Protein AF-0000000084396113 (afdb_homodimer)

Secondary structure (DSSP, 8-state):
---------EEEPPHHHHHHT---HHHHHHHHHHHHHHSEEEEET-S-HHHHHHHHHHHHHHHHHHHTTSS---B---BTTHHHH-GGGG-EE------SGGG--HHHHT-HHHHHHHHHHH-SS-EEEEEEEEEE-SBS--BPPB-S--S---SS--EEEEEEESS-B-GGGTPPEE-TT-TT--GGGBSSTT--BBPHHHHHHHHHHS--B---B-TT-EEEEETTS-EE---B-SSS-EEEEEEEEE-GGG-B---EEEEGGGHHHHHHHHHHHT-EE-EEEE-STT--GGGPPP-----BTT-HHHHHTTTTS--STT-/---------EEEPPHHHHHHT---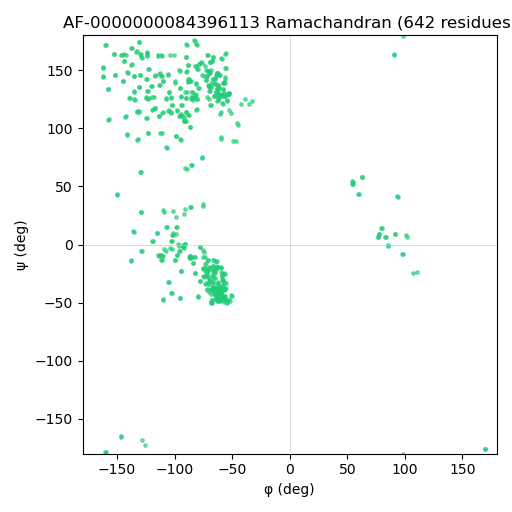HHHHHHHHHHHHHHSEEEEET-S-HHHHHHHHHHHHHHHHHHHTTSS---B---BTTHHHH-GGGG-EE------SGGG--HHHHT-HHHHHHHHHHH-SS-EEEEEEEEEE-SBS--BPPB-S--S---SS--EEEEEEESS-B-GGGTPPEE-TT-TT--GGGBSSTT--BBPHHHHHHHHHHS--B---B-TT-EEEEETTS-EE---B-SSS-EEEEEEEEE-GGG-B---EEEEGGGHHHHHHHHHHHT-EE-EEEE-STT--GGGPPP----SBTT-HHHHHTTTTS--STT-

pLDDT: mean 93.7, std 10.07, range [27.7, 98.94]

Structure (mmCIF, N/CA/C/O backbone):
data_AF-0000000084396113-model_v1
#
loop_
_entity.id
_entity.type
_entity.pdbx_description
1 polymer 'Phytanoyl-CoA dioxygenase'
#
loop_
_atom_site.group_PDB
_atom_site.id
_atom_site.type_symbol
_atom_site.label_atom_id
_atom_site.label_alt_id
_atom_site.label_comp_id
_atom_site.label_asym_id
_atom_site.label_entity_id
_atom_site.label_seq_id
_atom_site.pdbx_PDB_ins_code
_atom_site.Cartn_x
_atom_site.Cartn_y
_atom_site.Cartn_z
_atom_site.occupancy
_atom_site.B_iso_or_equiv
_atom_site.auth_seq_id
_atom_site.auth_comp_id
_atom_site.auth_asym_id
_atom_site.auth_atom_id
_atom_site.pdbx_PDB_model_num
ATOM 1 N N . MET A 1 1 ? 29.266 -18.688 15.383 1 28.55 1 MET A N 1
ATOM 2 C CA . MET A 1 1 ? 27.828 -18.891 15.461 1 28.55 1 MET A CA 1
ATOM 3 C C . MET A 1 1 ? 27.266 -19.344 14.117 1 28.55 1 MET A C 1
ATOM 5 O O . MET A 1 1 ? 27.703 -18.875 13.07 1 28.55 1 MET A O 1
ATOM 9 N N . PRO A 1 2 ? 26.578 -20.469 14.094 1 32 2 PRO A N 1
ATOM 10 C CA . PRO A 1 2 ? 26.25 -20.984 12.766 1 32 2 PRO A CA 1
ATOM 11 C C . PRO A 1 2 ? 25.594 -19.938 11.867 1 32 2 PRO A C 1
ATOM 13 O O . PRO A 1 2 ? 24.859 -19.078 12.352 1 32 2 PRO A O 1
ATOM 16 N N . VAL A 1 3 ? 26.156 -19.484 10.852 1 41.41 3 VAL A N 1
ATOM 17 C CA . VAL A 1 3 ? 25.703 -18.469 9.906 1 41.41 3 VAL A CA 1
ATOM 18 C C . VAL A 1 3 ? 24.266 -18.75 9.508 1 41.41 3 VAL A C 1
ATOM 20 O O . VAL A 1 3 ? 23.953 -19.812 8.984 1 41.41 3 VAL A O 1
ATOM 23 N N . ARG A 1 4 ? 23.375 -18.234 10.219 1 49.81 4 ARG A N 1
ATOM 24 C CA . ARG A 1 4 ? 21.969 -18.422 9.883 1 49.81 4 ARG A CA 1
ATOM 25 C C . ARG A 1 4 ? 21.719 -18.203 8.391 1 49.81 4 ARG A C 1
ATOM 27 O O . ARG A 1 4 ? 22.031 -17.141 7.855 1 49.81 4 ARG A O 1
ATOM 34 N N . LEU A 1 5 ? 21.516 -19.328 7.555 1 71.25 5 LEU A N 1
ATOM 35 C CA . LEU A 1 5 ? 21.234 -19.281 6.125 1 71.25 5 LEU A CA 1
ATOM 36 C C . LEU A 1 5 ? 20.031 -18.375 5.844 1 71.25 5 LEU A C 1
ATOM 38 O O . LEU A 1 5 ? 19.062 -18.375 6.594 1 71.25 5 LEU A O 1
ATOM 42 N N . ASP A 1 6 ? 20.125 -17.469 4.957 1 88.44 6 ASP A N 1
ATOM 43 C CA . ASP A 1 6 ? 19.062 -16.547 4.539 1 88.44 6 ASP A CA 1
ATOM 44 C C . ASP A 1 6 ? 17.797 -17.312 4.164 1 88.44 6 ASP A C 1
ATOM 46 O O . ASP A 1 6 ? 17.859 -18.422 3.65 1 88.44 6 ASP A O 1
ATOM 50 N N . ALA A 1 7 ? 16.703 -16.938 4.664 1 93.5 7 ALA A N 1
ATOM 51 C CA . ALA A 1 7 ? 15.391 -17.547 4.418 1 93.5 7 ALA A CA 1
ATOM 52 C C . ALA A 1 7 ? 14.297 -16.484 4.391 1 93.5 7 ALA A C 1
ATOM 54 O O . ALA A 1 7 ? 14.477 -15.383 4.898 1 93.5 7 ALA A O 1
ATOM 55 N N . PRO A 1 8 ? 13.211 -16.844 3.742 1 94.88 8 PRO A N 1
ATOM 56 C CA . PRO A 1 8 ? 12.078 -15.922 3.848 1 94.88 8 PRO A CA 1
ATOM 57 C C . PRO A 1 8 ? 11.57 -15.781 5.277 1 94.88 8 PRO A C 1
ATOM 59 O O . PRO A 1 8 ? 11.641 -16.734 6.059 1 94.88 8 PRO A O 1
ATOM 62 N N . GLN A 1 9 ? 11.117 -14.602 5.617 1 97.06 9 GLN A N 1
ATOM 63 C CA . GLN A 1 9 ? 10.406 -14.453 6.887 1 97.06 9 GLN A CA 1
ATOM 64 C C . GLN A 1 9 ? 9.133 -15.281 6.906 1 97.06 9 GLN A C 1
ATOM 66 O O . GLN A 1 9 ? 8.367 -15.281 5.941 1 97.06 9 GLN A O 1
ATOM 71 N N . ALA A 1 10 ? 8.953 -16 7.977 1 97.94 10 ALA A N 1
ATOM 72 C CA . ALA A 1 10 ? 7.777 -16.859 8.117 1 97.94 10 ALA A CA 1
ATOM 73 C C . ALA A 1 10 ? 6.926 -16.422 9.305 1 97.94 10 ALA A C 1
ATOM 75 O O . ALA A 1 10 ? 7.449 -16.172 10.398 1 97.94 10 ALA A O 1
ATOM 76 N N . ILE A 1 11 ? 5.684 -16.203 9.078 1 98.69 11 ILE A N 1
ATOM 77 C CA . ILE A 1 11 ? 4.676 -16.016 10.109 1 98.69 11 ILE A CA 1
ATOM 78 C C . ILE A 1 11 ? 3.998 -17.344 10.43 1 98.69 11 ILE A C 1
ATOM 80 O O . ILE A 1 11 ? 3.389 -17.969 9.555 1 98.69 11 ILE A O 1
ATOM 84 N N . VAL A 1 12 ? 4.09 -17.766 11.602 1 98.62 12 VAL A N 1
ATOM 85 C CA . VAL A 1 12 ? 3.533 -19.078 11.961 1 98.62 12 VAL A CA 1
ATOM 86 C C . VAL A 1 12 ? 2.201 -18.875 12.68 1 98.62 12 VAL A C 1
ATOM 88 O O . VAL A 1 12 ? 2.15 -18.266 13.75 1 98.62 12 VAL A O 1
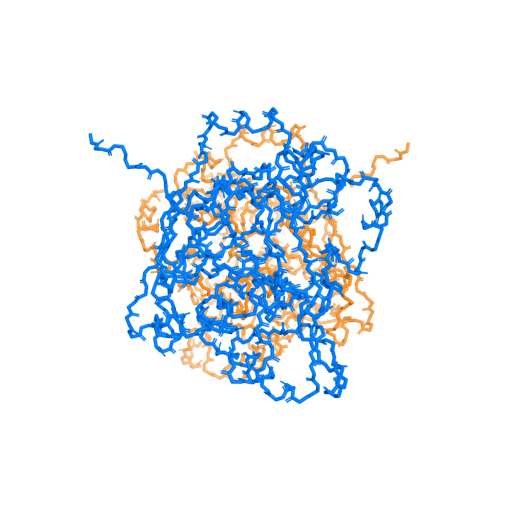ATOM 91 N N . LEU A 1 13 ? 1.147 -19.391 12.156 1 98.81 13 LEU A N 1
ATOM 92 C CA . LEU A 1 13 ? -0.167 -19.328 12.789 1 98.81 13 LEU A CA 1
ATOM 93 C C . LEU A 1 13 ? -0.378 -20.484 13.742 1 98.81 13 LEU A C 1
ATOM 95 O O . LEU A 1 13 ? 0.031 -21.625 13.453 1 98.81 13 LEU A O 1
ATOM 99 N N . THR A 1 14 ? -1.017 -20.219 14.836 1 98.62 14 THR A N 1
ATOM 100 C CA . THR A 1 14 ? -1.54 -21.312 15.664 1 98.62 14 THR A CA 1
ATOM 101 C C . THR A 1 14 ? -2.729 -21.984 14.977 1 98.62 14 THR A C 1
ATOM 103 O O . THR A 1 14 ? -3.303 -21.438 14.039 1 98.62 14 THR A O 1
ATOM 106 N N . ASP A 1 15 ? -3.061 -23.172 15.445 1 98.44 15 ASP A N 1
ATOM 107 C CA . ASP A 1 15 ? -4.242 -23.844 14.914 1 98.44 15 ASP A CA 1
ATOM 108 C C . ASP A 1 15 ? -5.492 -22.984 15.094 1 98.44 15 ASP A C 1
ATOM 110 O O . ASP A 1 15 ? -6.344 -22.922 14.211 1 98.44 15 ASP A O 1
ATOM 114 N N . GLU A 1 16 ? -5.57 -22.328 16.219 1 98.38 16 GLU A N 1
ATOM 115 C CA . GLU A 1 16 ? -6.715 -21.469 16.5 1 98.38 16 GLU A CA 1
ATOM 116 C C . GLU A 1 16 ? -6.801 -20.312 15.5 1 98.38 16 GLU A C 1
ATOM 118 O O . GLU A 1 16 ? -7.879 -20 14.992 1 98.38 16 GLU A O 1
ATOM 123 N N . GLU A 1 17 ? -5.68 -19.703 15.234 1 98.56 17 GLU A N 1
ATOM 124 C CA . GLU A 1 17 ? -5.645 -18.625 14.25 1 98.56 17 GLU A CA 1
ATOM 125 C C . GLU A 1 17 ? -6.027 -19.125 12.859 1 98.56 17 GLU A C 1
ATOM 127 O O . GLU A 1 17 ? -6.816 -18.5 12.156 1 98.56 17 GLU A O 1
ATOM 132 N N . ARG A 1 18 ? -5.418 -20.219 12.453 1 98.56 18 ARG A N 1
ATOM 133 C CA . ARG A 1 18 ? -5.719 -20.812 11.148 1 98.56 18 ARG A CA 1
ATOM 134 C C . ARG A 1 18 ? -7.219 -21.016 10.984 1 98.56 18 ARG A C 1
ATOM 136 O O . ARG A 1 18 ? -7.809 -20.578 9.992 1 98.56 18 ARG A O 1
ATOM 143 N N . ASP A 1 19 ? -7.832 -21.609 12.016 1 97.81 19 ASP A N 1
ATOM 144 C CA . ASP A 1 19 ? -9.211 -22.062 11.914 1 97.81 19 ASP A CA 1
ATOM 145 C C . ASP A 1 19 ? -10.188 -20.891 12.039 1 97.81 19 ASP A C 1
ATOM 147 O O . ASP A 1 19 ? -11.258 -20.906 11.43 1 97.81 19 ASP A O 1
ATOM 151 N N . SER A 1 20 ? -9.828 -19.844 12.812 1 96.88 20 SER A N 1
ATOM 152 C CA . SER A 1 20 ? -10.711 -18.703 13.016 1 96.88 20 SER A CA 1
ATOM 153 C C . SER A 1 20 ? -10.617 -17.719 11.852 1 96.88 20 SER A C 1
ATOM 155 O O . SER A 1 20 ? -11.516 -16.906 11.648 1 96.88 20 SER A O 1
ATOM 157 N N . GLY A 1 21 ? -9.492 -17.75 11.156 1 96.94 21 GLY A N 1
ATOM 158 C CA . GLY A 1 21 ? -9.258 -16.781 10.094 1 96.94 21 GLY A CA 1
ATOM 159 C C . GLY A 1 21 ? -8.805 -15.43 10.609 1 96.94 21 GLY A C 1
ATOM 160 O O . GLY A 1 21 ? -8.828 -14.445 9.883 1 96.94 21 GLY A O 1
ATOM 161 N N . VAL A 1 22 ? -8.391 -15.391 11.906 1 96.56 22 VAL A N 1
ATOM 162 C CA . VAL A 1 22 ? -7.992 -14.133 12.523 1 96.56 22 VAL A CA 1
ATOM 163 C C . VAL A 1 22 ? -6.574 -14.25 13.078 1 96.56 22 VAL A C 1
ATOM 165 O O . VAL A 1 22 ? -6.34 -14.984 14.047 1 96.56 22 VAL A O 1
ATOM 168 N N . MET A 1 23 ? -5.652 -13.609 12.477 1 97.94 23 MET A N 1
ATOM 169 C CA . MET A 1 23 ? -4.301 -13.562 13.031 1 97.94 23 MET A CA 1
ATOM 170 C C . MET A 1 23 ? -4.141 -12.367 13.961 1 97.94 23 MET A C 1
ATOM 172 O O . MET A 1 23 ? -4.93 -11.422 13.906 1 97.94 23 MET A O 1
ATOM 176 N N . SER A 1 24 ? -3.141 -12.422 14.797 1 98.25 24 SER A N 1
ATOM 177 C CA . SER A 1 24 ? -2.885 -11.297 15.688 1 98.25 24 SER A CA 1
ATOM 178 C C . SER A 1 24 ? -2.43 -10.062 14.906 1 98.25 24 SER A C 1
ATOM 180 O O . SER A 1 24 ? -1.901 -10.188 13.797 1 98.25 24 SER A O 1
ATOM 182 N N . ASP A 1 25 ? -2.596 -8.93 15.492 1 98.31 25 ASP A N 1
ATOM 183 C CA . ASP A 1 25 ? -2.176 -7.672 14.883 1 98.31 25 ASP A CA 1
ATOM 184 C C . ASP A 1 25 ? -0.674 -7.668 14.609 1 98.31 25 ASP A C 1
ATOM 186 O O . ASP A 1 25 ? -0.229 -7.176 13.57 1 98.31 25 ASP A O 1
ATOM 190 N N . LYS A 1 26 ? 0.101 -8.148 15.484 1 98.62 26 LYS A N 1
ATOM 191 C CA . LYS A 1 26 ? 1.553 -8.164 15.328 1 98.62 26 LYS A CA 1
ATOM 192 C C . LYS A 1 26 ? 1.972 -9.07 14.172 1 98.62 26 LYS A C 1
ATOM 194 O O . LYS A 1 26 ? 2.914 -8.75 13.445 1 98.62 26 LYS A O 1
ATOM 199 N N . LYS A 1 27 ? 1.311 -10.227 13.992 1 98.81 27 LYS A N 1
ATOM 200 C CA . LYS A 1 27 ? 1.621 -11.109 12.875 1 98.81 27 LYS A CA 1
ATOM 201 C C . LYS A 1 27 ? 1.296 -10.438 11.539 1 98.81 27 LYS A C 1
ATOM 203 O O . LYS A 1 27 ? 2.051 -10.57 10.578 1 98.81 27 LYS A O 1
ATOM 208 N N . LEU A 1 28 ? 0.145 -9.734 11.539 1 98.81 28 LEU A N 1
ATOM 209 C CA . LEU A 1 28 ? -0.176 -8.977 10.328 1 98.81 28 LEU A CA 1
ATOM 210 C C . LEU A 1 28 ? 0.888 -7.922 10.055 1 98.81 28 LEU A C 1
ATOM 212 O O . LEU A 1 28 ? 1.366 -7.801 8.922 1 98.81 28 LEU A O 1
ATOM 216 N N . TYR A 1 29 ? 1.311 -7.184 11.102 1 98.81 29 TYR A N 1
ATOM 217 C CA . TYR A 1 29 ? 2.363 -6.176 11 1 98.81 29 TYR A CA 1
ATOM 218 C C . TYR A 1 29 ? 3.646 -6.781 10.445 1 98.81 29 TYR A C 1
ATOM 220 O O . TYR A 1 29 ? 4.223 -6.262 9.492 1 98.81 29 TYR A O 1
ATOM 228 N N . ASP A 1 30 ? 4.031 -7.902 10.961 1 98.75 30 ASP A N 1
ATOM 229 C CA . ASP A 1 30 ? 5.277 -8.555 10.57 1 98.75 30 ASP A CA 1
ATOM 230 C C . ASP A 1 30 ? 5.195 -9.07 9.133 1 98.75 30 ASP A C 1
ATOM 232 O O . ASP A 1 30 ? 6.18 -9.016 8.391 1 98.75 30 ASP A O 1
ATOM 236 N N . ALA A 1 31 ? 4.066 -9.57 8.789 1 98.88 31 ALA A N 1
ATOM 237 C CA . ALA A 1 31 ? 3.881 -10.094 7.438 1 98.88 31 ALA A CA 1
ATOM 238 C C . ALA A 1 31 ? 4.023 -8.977 6.398 1 98.88 31 ALA A C 1
ATOM 240 O O . ALA A 1 31 ? 4.711 -9.148 5.391 1 98.88 31 ALA A O 1
ATOM 241 N N . ILE A 1 32 ? 3.371 -7.863 6.668 1 98.88 32 ILE A N 1
ATOM 242 C CA . ILE A 1 32 ? 3.4 -6.738 5.742 1 98.88 32 ILE A CA 1
ATOM 243 C C . ILE A 1 32 ? 4.82 -6.18 5.652 1 98.88 32 ILE A C 1
ATOM 245 O O . ILE A 1 32 ? 5.32 -5.914 4.555 1 98.88 32 ILE A O 1
ATOM 249 N N . GLU A 1 33 ? 5.508 -6.094 6.781 1 98.31 33 GLU A N 1
ATOM 250 C CA . GLU A 1 33 ? 6.891 -5.629 6.797 1 98.31 33 GLU A CA 1
ATOM 251 C C . GLU A 1 33 ? 7.797 -6.566 6.008 1 98.31 33 GLU A C 1
ATOM 253 O O . GLU A 1 33 ? 8.633 -6.113 5.219 1 98.31 33 GLU A O 1
ATOM 258 N N . ALA A 1 34 ? 7.629 -7.824 6.211 1 98.62 34 ALA A N 1
ATOM 259 C CA . ALA A 1 34 ? 8.43 -8.828 5.508 1 98.62 34 ALA A CA 1
ATOM 260 C C . ALA A 1 34 ? 8.242 -8.711 3.998 1 98.62 34 ALA A C 1
ATOM 262 O O . ALA A 1 34 ? 9.219 -8.727 3.242 1 98.62 34 ALA A O 1
ATOM 263 N N . PHE A 1 35 ? 7.008 -8.555 3.594 1 98.81 35 PHE A N 1
ATOM 264 C CA . PHE A 1 35 ? 6.695 -8.461 2.172 1 98.81 35 PHE A CA 1
ATOM 265 C C . PHE A 1 35 ? 7.387 -7.262 1.541 1 98.81 35 PHE A C 1
ATOM 267 O O . PHE A 1 35 ? 7.988 -7.379 0.47 1 98.81 35 PHE A O 1
ATOM 274 N N . HIS A 1 36 ? 7.285 -6.156 2.213 1 98 36 HIS A N 1
ATOM 275 C CA . HIS A 1 36 ? 7.859 -4.945 1.642 1 98 36 HIS A CA 1
ATOM 276 C C . HIS A 1 36 ? 9.383 -4.984 1.68 1 98 36 HIS A C 1
ATOM 278 O O . HIS A 1 36 ? 10.047 -4.406 0.817 1 98 36 HIS A O 1
ATOM 284 N N . THR A 1 37 ? 9.938 -5.711 2.613 1 96.88 37 THR A N 1
ATOM 285 C CA . THR A 1 37 ? 11.391 -5.789 2.758 1 96.88 37 THR A CA 1
ATOM 286 C C . THR A 1 37 ? 11.984 -6.766 1.748 1 96.88 37 THR A C 1
ATOM 288 O O . THR A 1 37 ? 12.938 -6.434 1.041 1 96.88 37 THR A O 1
ATOM 291 N N . ASP A 1 38 ? 11.305 -7.93 1.647 1 97.94 38 ASP A N 1
ATOM 292 C CA . ASP A 1 38 ? 11.93 -9.023 0.91 1 97.94 38 ASP A CA 1
ATOM 293 C C . ASP A 1 38 ? 11.195 -9.289 -0.404 1 97.94 38 ASP A C 1
ATOM 295 O O . ASP A 1 38 ? 11.672 -10.047 -1.247 1 97.94 38 ASP A O 1
ATOM 299 N N . GLY A 1 39 ? 10.07 -8.68 -0.58 1 98.44 39 GLY A N 1
ATOM 300 C CA . GLY A 1 39 ? 9.234 -8.992 -1.729 1 98.44 39 GLY A CA 1
ATOM 301 C C . GLY A 1 39 ? 8.453 -10.281 -1.563 1 98.44 39 GLY A C 1
ATOM 302 O O . GLY A 1 39 ? 7.859 -10.781 -2.521 1 98.44 39 GLY A O 1
ATOM 303 N N . LEU A 1 40 ? 8.508 -10.812 -0.333 1 98.75 40 LEU A N 1
ATOM 304 C CA . LEU A 1 40 ? 7.93 -12.133 -0.098 1 98.75 40 LEU A CA 1
ATOM 305 C C . LEU A 1 40 ? 7.703 -12.367 1.392 1 98.75 40 LEU A C 1
ATOM 307 O O . LEU A 1 40 ? 8.508 -11.945 2.221 1 98.75 40 LEU A O 1
ATOM 311 N N . VAL A 1 41 ? 6.629 -13.078 1.695 1 98.88 41 VAL A N 1
ATOM 312 C CA . VAL A 1 41 ? 6.402 -13.562 3.055 1 98.88 41 VAL A CA 1
ATOM 313 C C . VAL A 1 41 ? 5.73 -14.93 3.016 1 98.88 41 VAL A C 1
ATOM 315 O O . VAL A 1 41 ? 4.91 -15.203 2.135 1 98.88 41 VAL A O 1
ATOM 318 N N . VAL A 1 42 ? 6.152 -15.781 3.916 1 98.81 42 VAL A N 1
ATOM 319 C CA . VAL A 1 42 ? 5.551 -17.094 4.07 1 98.81 42 VAL A CA 1
ATOM 320 C C . VAL A 1 42 ? 4.664 -17.125 5.312 1 98.81 42 VAL A C 1
ATOM 322 O O . VAL A 1 42 ? 5.035 -16.594 6.359 1 98.81 42 VAL A O 1
ATOM 325 N N . VAL A 1 43 ? 3.473 -17.609 5.195 1 98.88 43 VAL A N 1
ATOM 326 C CA . VAL A 1 43 ? 2.613 -17.875 6.344 1 98.88 43 VAL A CA 1
ATOM 327 C C . VAL A 1 43 ? 2.441 -19.375 6.52 1 98.88 43 VAL A C 1
ATOM 329 O O . VAL A 1 43 ? 1.844 -20.047 5.672 1 98.88 43 VAL A O 1
ATOM 332 N N . GLU A 1 44 ? 2.951 -19.875 7.57 1 98.69 44 GLU A N 1
ATOM 333 C CA . GLU A 1 44 ? 2.906 -21.312 7.848 1 98.69 44 GLU A CA 1
ATOM 334 C C . GLU A 1 44 ? 1.647 -21.688 8.625 1 98.69 44 GLU A C 1
ATOM 336 O O . GLU A 1 44 ? 1.13 -20.891 9.398 1 98.69 44 GLU A O 1
ATOM 341 N N . ASN A 1 45 ? 1.203 -22.906 8.367 1 98.69 45 ASN A N 1
ATOM 342 C CA . ASN A 1 45 ? -0.003 -23.422 9.008 1 98.69 45 ASN A CA 1
ATOM 343 C C . ASN A 1 45 ? -1.218 -22.547 8.695 1 98.69 45 ASN A C 1
ATOM 345 O O . ASN A 1 45 ? -2.021 -22.25 9.578 1 98.69 45 ASN A O 1
ATOM 349 N N . ALA A 1 46 ? -1.313 -22.172 7.445 1 98.75 46 ALA A N 1
ATOM 350 C CA . ALA A 1 46 ? -2.377 -21.266 7.02 1 98.75 46 ALA A CA 1
ATOM 351 C C . ALA A 1 46 ? -3.576 -22.047 6.48 1 98.75 46 ALA A C 1
ATOM 353 O O . ALA A 1 46 ? -4.688 -21.516 6.418 1 98.75 46 ALA A O 1
ATOM 354 N N . ILE A 1 47 ? -3.375 -23.266 6.039 1 98.81 47 ILE A N 1
ATOM 355 C CA . ILE A 1 47 ? -4.406 -24.109 5.441 1 98.81 47 ILE A CA 1
ATOM 356 C C . ILE A 1 47 ? -4.387 -25.484 6.086 1 98.81 47 ILE A C 1
ATOM 358 O O . ILE A 1 47 ? -3.32 -26.078 6.258 1 98.81 47 ILE A O 1
ATOM 362 N N . PRO A 1 48 ? -5.535 -26.031 6.43 1 98.56 48 PRO A N 1
ATOM 363 C CA . PRO A 1 48 ? -5.547 -27.422 6.902 1 98.56 48 PRO A CA 1
ATOM 364 C C . PRO A 1 48 ? -4.961 -28.406 5.887 1 98.56 48 PRO A C 1
ATOM 366 O O . PRO A 1 48 ? -5.367 -28.406 4.719 1 98.56 48 PRO A O 1
ATOM 369 N N . VAL A 1 49 ? -4.129 -29.266 6.355 1 98.19 49 VAL A N 1
ATOM 370 C CA . VAL A 1 49 ? -3.336 -30.109 5.469 1 98.19 49 VAL A CA 1
ATOM 371 C C . VAL A 1 49 ? -4.242 -31.141 4.785 1 98.19 49 VAL A C 1
ATOM 373 O O . VAL A 1 49 ? -3.996 -31.531 3.643 1 98.19 49 VAL A O 1
ATOM 376 N N . ASP A 1 50 ? -5.289 -31.5 5.441 1 98.38 50 ASP A N 1
ATOM 377 C CA . ASP A 1 50 ? -6.203 -32.469 4.848 1 98.38 50 ASP A CA 1
ATOM 378 C C . ASP A 1 50 ? -6.836 -31.922 3.572 1 98.38 50 ASP A C 1
ATOM 380 O O . ASP A 1 50 ? -7.062 -32.656 2.613 1 98.38 50 ASP A O 1
ATOM 384 N N . LEU A 1 51 ? -7.172 -30.656 3.557 1 98.44 51 LEU A N 1
ATOM 385 C CA . LEU A 1 51 ? -7.719 -30.016 2.367 1 98.44 51 LEU A CA 1
ATOM 386 C C . LEU A 1 51 ? -6.68 -29.953 1.254 1 98.44 51 LEU A C 1
ATOM 388 O O . LEU A 1 51 ? -7.008 -30.141 0.081 1 98.44 51 LEU A O 1
ATOM 392 N N . VAL A 1 52 ? -5.461 -29.719 1.63 1 98.69 52 VAL A N 1
ATOM 393 C CA . VAL A 1 52 ? -4.355 -29.656 0.681 1 98.69 52 VAL A CA 1
ATOM 394 C C . VAL A 1 52 ? -4.164 -31.031 0.025 1 98.69 52 VAL A C 1
ATOM 396 O O . VAL A 1 52 ? -4.055 -31.125 -1.199 1 98.69 52 VAL A O 1
ATOM 399 N N . ASP A 1 53 ? -4.18 -32 0.831 1 98.62 53 ASP A N 1
ATOM 400 C CA . ASP A 1 53 ? -4.012 -33.375 0.33 1 98.62 53 ASP A CA 1
ATOM 401 C C . ASP A 1 53 ? -5.141 -33.75 -0.626 1 98.62 53 ASP A C 1
ATOM 403 O O . ASP A 1 53 ? -4.898 -34.344 -1.676 1 98.62 53 ASP A O 1
ATOM 407 N N . LYS A 1 54 ? -6.32 -33.438 -0.211 1 98.56 54 LYS A N 1
ATOM 408 C CA . LYS A 1 54 ? -7.484 -33.719 -1.037 1 98.56 54 LYS A CA 1
ATOM 409 C C . LYS A 1 54 ? -7.383 -33.062 -2.4 1 98.56 54 LYS A C 1
ATOM 411 O O . LYS A 1 54 ? -7.621 -33.688 -3.432 1 98.56 54 LYS A O 1
ATOM 416 N N . LEU A 1 55 ? -7.07 -31.812 -2.41 1 98.75 55 LEU A N 1
ATOM 417 C CA . LEU A 1 55 ? -6.957 -31.078 -3.666 1 98.75 55 LEU A CA 1
ATOM 418 C C . LEU A 1 55 ? -5.809 -31.609 -4.512 1 98.75 55 LEU A C 1
ATOM 420 O O . LEU A 1 55 ? -5.926 -31.719 -5.734 1 98.75 55 LEU A O 1
ATOM 424 N N . ASN A 1 56 ? -4.68 -31.938 -3.865 1 98.69 56 ASN A N 1
ATOM 425 C CA . ASN A 1 56 ? -3.541 -32.5 -4.582 1 98.69 56 ASN A CA 1
ATOM 426 C C . ASN A 1 56 ? -3.918 -33.781 -5.324 1 98.69 56 ASN A C 1
ATOM 428 O O . ASN A 1 56 ? -3.58 -33.938 -6.5 1 98.69 56 ASN A O 1
ATOM 432 N N . GLU A 1 57 ? -4.594 -34.625 -4.629 1 98.44 57 GLU A N 1
ATOM 433 C CA . GLU A 1 57 ? -5.027 -35.875 -5.238 1 98.44 57 GLU A CA 1
ATOM 434 C C . GLU A 1 57 ? -5.895 -35.625 -6.469 1 98.44 57 GLU A C 1
ATOM 436 O O . GLU A 1 57 ? -5.688 -36.25 -7.52 1 98.44 57 GLU A O 1
ATOM 441 N N . ARG A 1 58 ? -6.758 -34.75 -6.309 1 98.38 58 ARG A N 1
ATOM 442 C CA . ARG A 1 58 ? -7.664 -34.406 -7.402 1 98.38 58 ARG A CA 1
ATOM 443 C C . ARG A 1 58 ? -6.906 -33.812 -8.578 1 98.38 58 ARG A C 1
ATOM 445 O O . ARG A 1 58 ? -7.164 -34.125 -9.734 1 98.38 58 ARG A O 1
ATOM 452 N N . MET A 1 59 ? -6 -32.938 -8.352 1 98.31 59 MET A N 1
ATOM 453 C CA . MET A 1 59 ? -5.301 -32.219 -9.414 1 98.31 59 MET A CA 1
ATOM 454 C C . MET A 1 59 ? -4.289 -33.125 -10.109 1 98.31 59 MET A C 1
ATOM 456 O O . MET A 1 59 ? -3.99 -32.938 -11.289 1 98.31 59 MET A O 1
ATOM 460 N N . LEU A 1 60 ? -3.773 -34.125 -9.383 1 98.06 60 LEU A N 1
ATOM 461 C CA . LEU A 1 60 ? -2.908 -35.094 -10.031 1 98.06 60 LEU A CA 1
ATOM 462 C C . LEU A 1 60 ? -3.672 -35.875 -11.102 1 98.06 60 LEU A C 1
ATOM 464 O O . LEU A 1 60 ? -3.111 -36.219 -12.148 1 98.06 60 LEU A O 1
ATOM 468 N N . GLN A 1 61 ? -4.918 -36.125 -10.844 1 97.94 61 GLN A N 1
ATOM 469 C CA . GLN A 1 61 ? -5.75 -36.75 -11.859 1 97.94 61 GLN A CA 1
ATOM 470 C C . GLN A 1 61 ? -5.898 -35.875 -13.094 1 97.94 61 GLN A C 1
ATOM 472 O O . GLN A 1 61 ? -5.855 -36.344 -14.227 1 97.94 61 GLN A O 1
ATOM 477 N N . ASP A 1 62 ? -6.145 -34.594 -12.867 1 97.31 62 ASP A N 1
ATOM 478 C CA . ASP A 1 62 ? -6.238 -33.625 -13.969 1 97.31 62 ASP A CA 1
ATOM 479 C C . ASP A 1 62 ? -4.93 -33.562 -14.75 1 97.31 62 ASP A C 1
ATOM 481 O O . ASP A 1 62 ? -4.941 -33.406 -15.977 1 97.31 62 ASP A O 1
ATOM 485 N N . THR A 1 63 ? -3.816 -33.625 -14.016 1 96.56 63 THR A N 1
ATOM 486 C CA . THR A 1 63 ? -2.514 -33.625 -14.672 1 96.56 63 THR A CA 1
ATOM 487 C C . THR A 1 63 ? -2.416 -34.812 -15.633 1 96.56 63 THR A C 1
ATOM 489 O O . THR A 1 63 ? -2.016 -34.656 -16.781 1 96.56 63 THR A O 1
ATOM 492 N N . ASP A 1 64 ? -2.826 -35.969 -15.164 1 95.94 64 ASP A N 1
ATOM 493 C CA . ASP A 1 64 ? -2.809 -37.156 -15.992 1 95.94 64 ASP A CA 1
ATOM 494 C C . ASP A 1 64 ? -3.707 -37 -17.219 1 95.94 64 ASP A C 1
ATOM 496 O O . ASP A 1 64 ? -3.326 -37.375 -18.328 1 95.94 64 ASP A O 1
ATOM 500 N N . LYS A 1 65 ? -4.785 -36.469 -16.953 1 95.56 65 LYS A N 1
ATOM 501 C CA . LYS A 1 65 ? -5.73 -36.219 -18.031 1 95.56 65 LYS A CA 1
ATOM 502 C C . LYS A 1 65 ? -5.137 -35.281 -19.078 1 95.56 65 LYS A C 1
ATOM 504 O O . LYS A 1 65 ? -5.246 -35.531 -20.281 1 95.56 65 LYS A O 1
ATOM 509 N N . LEU A 1 66 ? -4.566 -34.188 -18.672 1 93.69 66 LEU A N 1
ATOM 510 C CA . LEU A 1 66 ? -3.967 -33.219 -19.562 1 93.69 66 LEU A CA 1
ATOM 511 C C . LEU A 1 66 ? -2.828 -33.844 -20.375 1 93.69 66 LEU A C 1
ATOM 513 O O . LEU A 1 66 ? -2.756 -33.656 -21.594 1 93.69 66 LEU A O 1
ATOM 517 N N . LEU A 1 67 ? -2.014 -34.594 -19.672 1 92 67 LEU A N 1
ATOM 518 C CA . LEU A 1 67 ? -0.868 -35.219 -20.328 1 92 67 LEU A CA 1
ATOM 519 C C . LEU A 1 67 ? -1.32 -36.312 -21.297 1 92 67 LEU A C 1
ATOM 521 O O . LEU A 1 67 ? -0.592 -36.656 -22.234 1 92 67 LEU A O 1
ATOM 525 N N . GLY A 1 68 ? -2.523 -36.781 -21.078 1 92.31 68 GLY A N 1
ATOM 526 C CA . GLY A 1 68 ? -3.098 -37.781 -21.969 1 92.31 68 GLY A CA 1
ATOM 527 C C . GLY A 1 68 ? -3.885 -37.188 -23.109 1 92.31 68 GLY A C 1
ATOM 528 O O . GLY A 1 68 ? -4.5 -37.938 -23.891 1 92.31 68 GLY A O 1
ATOM 529 N N . GLY A 1 69 ? -3.957 -35.875 -23.188 1 89.81 69 GLY A N 1
ATOM 530 C CA . GLY A 1 69 ? -4.609 -35.219 -24.312 1 89.81 69 GLY A CA 1
ATOM 531 C C . GLY A 1 69 ? -6.008 -34.719 -23.984 1 89.81 69 GLY A C 1
ATOM 532 O O . GLY A 1 69 ? -6.758 -34.312 -24.891 1 89.81 69 GLY A O 1
ATOM 533 N N . GLY A 1 70 ? -6.383 -34.812 -22.781 1 87.62 70 GLY A N 1
ATOM 534 C CA . GLY A 1 70 ? -7.734 -34.469 -22.375 1 87.62 70 GLY A CA 1
ATOM 535 C C . GLY A 1 70 ? -7.898 -32.969 -22.078 1 87.62 70 GLY A C 1
ATOM 536 O O . GLY A 1 70 ? -8.703 -32.594 -21.234 1 87.62 70 GLY A O 1
ATOM 537 N N . GLY A 1 71 ? -7.207 -32.094 -22.734 1 88.06 71 GLY A N 1
ATOM 538 C CA . GLY A 1 71 ? -7.289 -30.656 -22.531 1 88.06 71 GLY A CA 1
ATOM 539 C C . GLY A 1 71 ? -6.188 -29.891 -23.25 1 88.06 71 GLY A C 1
ATOM 540 O O . GLY A 1 71 ? -5.449 -30.469 -24.047 1 88.06 71 GLY A O 1
ATOM 541 N N . ASN A 1 72 ? -6.184 -28.594 -23.016 1 86.56 72 ASN A N 1
ATOM 542 C CA . ASN A 1 72 ? -5.156 -27.75 -23.609 1 86.56 72 ASN A CA 1
ATOM 543 C C . ASN A 1 72 ? -3.914 -27.672 -22.719 1 86.56 72 ASN A C 1
ATOM 545 O O . ASN A 1 72 ? -3.957 -27.109 -21.625 1 86.56 72 ASN A O 1
ATOM 549 N N . VAL A 1 73 ? -2.879 -28.25 -23.203 1 82.81 73 VAL A N 1
ATOM 550 C CA . VAL A 1 73 ? -1.63 -28.281 -22.438 1 82.81 73 VAL A CA 1
ATOM 551 C C . VAL A 1 73 ? -0.84 -27 -22.688 1 82.81 73 VAL A C 1
ATOM 553 O O . VAL A 1 73 ? -0.69 -26.562 -23.828 1 82.81 73 VAL A O 1
ATOM 556 N N . HIS A 1 74 ? -0.408 -26.422 -21.578 1 85.12 74 HIS A N 1
ATOM 557 C CA . HIS A 1 74 ? 0.469 -25.25 -21.641 1 85.12 74 HIS A CA 1
ATOM 558 C C . HIS A 1 74 ? 1.686 -25.422 -20.734 1 85.12 74 HIS A C 1
ATOM 560 O O . HIS A 1 74 ? 1.546 -25.531 -19.516 1 85.12 74 HIS A O 1
ATOM 566 N N . PHE A 1 75 ? 2.838 -25.5 -21.406 1 83.19 75 PHE A N 1
ATOM 567 C CA . PHE A 1 75 ? 4.094 -25.5 -20.656 1 83.19 75 PHE A CA 1
ATOM 568 C C . PHE A 1 75 ? 4.727 -24.109 -20.656 1 83.19 75 PHE A C 1
ATOM 570 O O . PHE A 1 75 ? 4.699 -23.406 -21.656 1 83.19 75 PHE A O 1
ATOM 577 N N . ASN A 1 76 ? 5.277 -23.766 -19.531 1 80.19 76 ASN A N 1
ATOM 578 C CA . ASN A 1 76 ? 6.004 -22.5 -19.453 1 80.19 76 ASN A CA 1
ATOM 579 C C . ASN A 1 76 ? 7.316 -22.562 -20.234 1 80.19 76 ASN A C 1
ATOM 581 O O . ASN A 1 76 ? 8.047 -23.547 -20.141 1 80.19 76 ASN A O 1
ATOM 585 N N . HIS A 1 77 ? 7.668 -21.562 -20.969 1 73.88 77 HIS A N 1
ATOM 586 C CA . HIS A 1 77 ? 8.773 -21.562 -21.922 1 73.88 77 HIS A CA 1
ATOM 587 C C . HIS A 1 77 ? 10.016 -20.922 -21.312 1 73.88 77 HIS A C 1
ATOM 589 O O . HIS A 1 77 ? 10.945 -20.562 -22.047 1 73.88 77 HIS A O 1
ATOM 595 N N . LEU A 1 78 ? 10.141 -20.891 -20.141 1 79.62 78 LEU A N 1
ATOM 596 C CA . LEU A 1 78 ? 11.211 -20.094 -19.531 1 79.62 78 LEU A CA 1
ATOM 597 C C . LEU A 1 78 ? 12.398 -20.984 -19.172 1 79.62 78 LEU A C 1
ATOM 599 O O . LEU A 1 78 ? 13.352 -20.516 -18.547 1 79.62 78 LEU A O 1
ATOM 603 N N . ASN A 1 79 ? 12.344 -22.203 -19.609 1 82.25 79 ASN A N 1
ATOM 604 C CA . ASN A 1 79 ? 13.484 -23.062 -19.297 1 82.25 79 ASN A CA 1
ATOM 605 C C . ASN A 1 79 ? 14.711 -22.672 -20.125 1 82.25 79 ASN A C 1
ATOM 607 O O . ASN A 1 79 ? 14.586 -22.203 -21.266 1 82.25 79 ASN A O 1
ATOM 611 N N . GLN A 1 80 ? 15.789 -22.875 -19.609 1 77.44 80 GLN A N 1
ATOM 612 C CA . GLN A 1 80 ? 17.062 -22.406 -20.141 1 77.44 80 GLN A CA 1
ATOM 613 C C . GLN A 1 80 ? 17.297 -22.938 -21.562 1 77.44 80 GLN A C 1
ATOM 615 O O . GLN A 1 80 ? 17.828 -22.234 -22.406 1 77.44 80 GLN A O 1
ATOM 620 N N . ASN A 1 81 ? 16.859 -24.125 -21.844 1 75.5 81 ASN A N 1
ATOM 621 C CA . ASN A 1 81 ? 17.094 -24.734 -23.141 1 75.5 81 ASN A CA 1
ATOM 622 C C . ASN A 1 81 ? 15.812 -24.844 -23.969 1 75.5 81 ASN A C 1
ATOM 624 O O . ASN A 1 81 ? 15.664 -25.766 -24.766 1 75.5 81 ASN A O 1
ATOM 628 N N . ALA A 1 82 ? 14.969 -24 -23.766 1 75.94 82 ALA A N 1
ATOM 629 C CA . ALA A 1 82 ? 13.672 -24.031 -24.422 1 75.94 82 ALA A CA 1
ATOM 630 C C . ALA A 1 82 ? 13.828 -23.984 -25.938 1 75.94 82 ALA A C 1
ATOM 632 O O . ALA A 1 82 ? 13.078 -24.641 -26.672 1 75.94 82 ALA A O 1
ATOM 633 N N . ALA A 1 83 ? 14.758 -23.234 -26.391 1 74.31 83 ALA A N 1
ATOM 634 C CA . ALA A 1 83 ? 14.961 -23.062 -27.828 1 74.31 83 ALA A CA 1
ATOM 635 C C . ALA A 1 83 ? 15.391 -24.375 -28.484 1 74.31 83 ALA A C 1
ATOM 637 O O . ALA A 1 83 ? 14.992 -24.672 -29.625 1 74.31 83 ALA A O 1
ATOM 638 N N . THR A 1 84 ? 16.047 -25.203 -27.734 1 76 84 THR A N 1
ATOM 639 C CA . THR A 1 84 ? 16.625 -26.406 -28.312 1 76 84 THR A CA 1
ATOM 640 C C . THR A 1 84 ? 15.812 -27.641 -27.922 1 76 84 THR A C 1
ATOM 642 O O . THR A 1 84 ? 15.625 -28.547 -28.734 1 76 84 THR A O 1
ATOM 645 N N . LYS A 1 85 ? 15.211 -27.672 -26.766 1 82.5 85 LYS A N 1
ATOM 646 C CA . LYS A 1 85 ? 14.578 -28.875 -26.25 1 82.5 85 LYS A CA 1
ATOM 647 C C . LYS A 1 85 ? 13.062 -28.719 -26.188 1 82.5 85 LYS A C 1
ATOM 649 O O . LYS A 1 85 ? 12.336 -29.703 -26 1 82.5 85 LYS A O 1
ATOM 654 N N . GLY A 1 86 ? 12.68 -27.5 -26.328 1 77.56 86 GLY A N 1
ATOM 655 C CA . GLY A 1 86 ? 11.25 -27.234 -26.266 1 77.56 86 GLY A CA 1
ATOM 656 C C . GLY A 1 86 ? 10.766 -26.922 -24.859 1 77.56 86 GLY A C 1
ATOM 657 O O . GLY A 1 86 ? 11.445 -27.219 -23.891 1 77.56 86 GLY A O 1
ATOM 658 N N . ALA A 1 87 ? 9.523 -26.312 -24.781 1 74.5 87 ALA A N 1
ATOM 659 C CA . ALA A 1 87 ? 8.938 -25.891 -23.5 1 74.5 87 ALA A CA 1
ATOM 660 C C . ALA A 1 87 ? 8.609 -27.094 -22.641 1 74.5 87 ALA A C 1
ATOM 662 O O . ALA A 1 87 ? 8.75 -27.047 -21.406 1 74.5 87 ALA A O 1
ATOM 663 N N . ALA A 1 88 ? 8.25 -28.156 -23.188 1 79.62 88 ALA A N 1
ATOM 664 C CA . ALA A 1 88 ? 7.824 -29.344 -22.453 1 79.62 88 ALA A CA 1
ATOM 665 C C . ALA A 1 88 ? 8.984 -29.953 -21.672 1 79.62 88 ALA A C 1
ATOM 667 O O . ALA A 1 88 ? 8.789 -30.547 -20.594 1 79.62 88 ALA A O 1
ATOM 668 N N . ALA A 1 89 ? 10.133 -29.734 -22.156 1 79.81 89 ALA A N 1
ATOM 669 C CA . ALA A 1 89 ? 11.312 -30.281 -21.5 1 79.81 89 ALA A CA 1
ATOM 670 C C . ALA A 1 89 ? 11.5 -29.656 -20.125 1 79.81 89 ALA A C 1
ATOM 672 O O . ALA A 1 89 ? 12.109 -30.266 -19.234 1 79.81 89 ALA A O 1
ATOM 673 N N . GLY A 1 90 ? 10.961 -28.484 -19.922 1 82.56 90 GLY A N 1
ATOM 674 C CA . GLY A 1 90 ? 11.078 -27.797 -18.656 1 82.56 90 GLY A CA 1
ATOM 675 C C . GLY A 1 90 ? 10.219 -28.406 -17.562 1 82.56 90 GLY A C 1
ATOM 676 O O . GLY A 1 90 ? 10.438 -28.156 -16.375 1 82.56 90 GLY A O 1
ATOM 677 N N . GLY A 1 91 ? 9.203 -29.094 -18.031 1 86.25 91 GLY A N 1
ATOM 678 C CA . GLY A 1 91 ? 8.367 -29.844 -17.094 1 86.25 91 GLY A CA 1
ATOM 679 C C . GLY A 1 91 ? 7.41 -28.969 -16.312 1 86.25 91 GLY A C 1
ATOM 680 O O . GLY A 1 91 ? 6.805 -29.422 -15.344 1 86.25 91 GLY A O 1
ATOM 681 N N . ASN A 1 92 ? 7.32 -27.75 -16.609 1 91 92 ASN A N 1
ATOM 682 C CA . ASN A 1 92 ? 6.445 -26.828 -15.891 1 91 92 ASN A CA 1
ATOM 683 C C . ASN A 1 92 ? 5.102 -26.672 -16.594 1 91 92 ASN A C 1
ATOM 685 O O . ASN A 1 92 ? 4.934 -25.781 -17.422 1 91 92 ASN A O 1
ATOM 689 N N . LEU A 1 93 ? 4.223 -27.469 -16.219 1 92.06 93 LEU A N 1
ATOM 690 C CA . LEU A 1 93 ? 2.871 -27.469 -16.766 1 92.06 93 LEU A CA 1
ATOM 691 C C . LEU A 1 93 ? 1.988 -26.469 -16.031 1 92.06 93 LEU A C 1
ATOM 693 O O . LEU A 1 93 ? 1.947 -26.438 -14.805 1 92.06 93 LEU A O 1
ATOM 697 N N . SER A 1 94 ? 1.381 -25.578 -16.812 1 92.88 94 SER A N 1
ATOM 698 C CA . SER A 1 94 ? 0.381 -24.672 -16.266 1 92.88 94 SER A CA 1
ATOM 699 C C . SER A 1 94 ? -1.023 -25.25 -16.391 1 92.88 94 SER A C 1
ATOM 701 O O . SER A 1 94 ? -1.525 -25.422 -17.5 1 92.88 94 SER A O 1
ATOM 703 N N . GLN A 1 95 ? -1.648 -25.641 -15.422 1 93.56 95 GLN A N 1
ATOM 704 C CA . GLN A 1 95 ? -3.016 -26.141 -15.477 1 93.56 95 GLN A CA 1
ATOM 705 C C . GLN A 1 95 ? -3.939 -25.328 -14.57 1 93.56 95 GLN A C 1
ATOM 707 O O . GLN A 1 95 ? -3.479 -24.656 -13.648 1 93.56 95 GLN A O 1
ATOM 712 N N . VAL A 1 96 ? -5.148 -25.25 -14.914 1 96.44 96 VAL A N 1
ATOM 713 C CA . VAL A 1 96 ? -6.184 -24.594 -14.133 1 96.44 96 VAL A CA 1
ATOM 714 C C . VAL A 1 96 ? -6.711 -25.531 -13.055 1 96.44 96 VAL A C 1
ATOM 716 O O . VAL A 1 96 ? -6.961 -26.719 -13.328 1 96.44 96 VAL A O 1
ATOM 719 N N . PRO A 1 97 ? -6.73 -25.125 -11.773 1 97.94 97 PRO A N 1
ATOM 720 C CA . PRO A 1 97 ? -7.355 -25.984 -10.758 1 97.94 97 PRO A CA 1
ATOM 721 C C . PRO A 1 97 ? -8.836 -26.25 -11.047 1 97.94 97 PRO A C 1
ATOM 723 O O . PRO A 1 97 ? -9.445 -25.547 -11.859 1 97.94 97 PRO A O 1
ATOM 726 N N . PRO A 1 98 ? -9.359 -27.312 -10.43 1 97.81 98 PRO A N 1
ATOM 727 C CA . PRO A 1 98 ? -10.773 -27.594 -10.703 1 97.81 98 PRO A CA 1
ATOM 728 C C . PRO A 1 98 ? -11.695 -26.453 -10.289 1 97.81 98 PRO A C 1
ATOM 730 O O . PRO A 1 98 ? -11.836 -26.172 -9.102 1 97.81 98 PRO A O 1
ATOM 733 N N . LEU A 1 99 ? -12.297 -25.812 -11.258 1 98 99 LEU A N 1
ATOM 734 C CA . LEU A 1 99 ? -13.273 -24.766 -11.023 1 98 99 LEU A CA 1
ATOM 735 C C . LEU A 1 99 ? -14.68 -25.328 -10.906 1 98 99 LEU A C 1
ATOM 737 O O . LEU A 1 99 ? -15.547 -25.031 -11.734 1 98 99 LEU A O 1
ATOM 741 N N . GLN A 1 100 ? -14.828 -26.078 -9.891 1 97.62 100 GLN A N 1
ATOM 742 C CA . GLN A 1 100 ? -16.062 -26.734 -9.492 1 97.62 10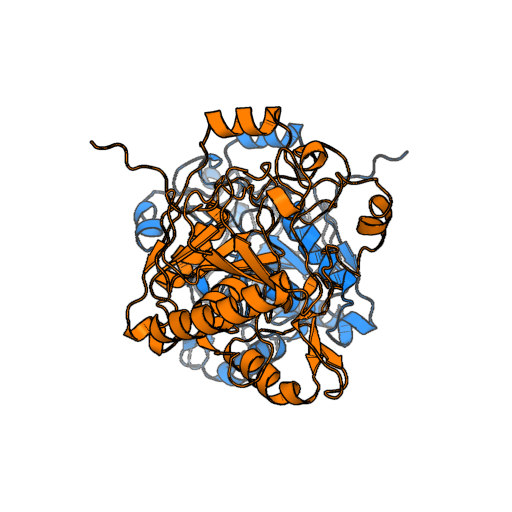0 GLN A CA 1
ATOM 743 C C . GLN A 1 100 ? -16.375 -26.484 -8.016 1 97.62 100 GLN A C 1
ATOM 745 O O . GLN A 1 100 ? -15.453 -26.422 -7.195 1 97.62 100 GLN A O 1
ATOM 750 N N . LYS A 1 101 ? -17.641 -26.391 -7.777 1 97.69 101 LYS A N 1
ATOM 751 C CA . LYS A 1 101 ? -18.109 -25.969 -6.453 1 97.69 101 LYS A CA 1
ATOM 752 C C . LYS A 1 101 ? -17.438 -26.797 -5.359 1 97.69 101 LYS A C 1
ATOM 754 O O . LYS A 1 101 ? -16.953 -26.25 -4.363 1 97.69 101 LYS A O 1
ATOM 759 N N . GLU A 1 102 ? -17.297 -28.094 -5.48 1 97.44 102 GLU A N 1
ATOM 760 C CA . GLU A 1 102 ? -16.859 -29 -4.426 1 97.44 102 GLU A CA 1
ATOM 761 C C . GLU A 1 102 ? -15.367 -28.891 -4.18 1 97.44 102 GLU A C 1
ATOM 763 O O . GLU A 1 102 ? -14.859 -29.375 -3.166 1 97.44 102 GLU A O 1
ATOM 768 N N . TRP A 1 103 ? -14.633 -28.188 -5.066 1 98.38 103 TRP A N 1
ATOM 769 C CA . TRP A 1 103 ? -13.18 -28.156 -4.953 1 98.38 103 TRP A CA 1
ATOM 770 C C . TRP A 1 103 ? -12.688 -26.75 -4.609 1 98.38 103 TRP A C 1
ATOM 772 O O . TRP A 1 103 ? -11.5 -26.562 -4.324 1 98.38 103 TRP A O 1
ATOM 782 N N . LEU A 1 104 ? -13.57 -25.766 -4.664 1 98.5 104 LEU A N 1
ATOM 783 C CA . LEU A 1 104 ? -13.195 -24.391 -4.363 1 98.5 104 LEU A CA 1
ATOM 784 C C . LEU A 1 104 ? -13.25 -24.125 -2.863 1 98.5 104 LEU A C 1
ATOM 786 O O . LEU A 1 104 ? -14.078 -23.344 -2.4 1 98.5 104 LEU A O 1
ATOM 790 N N . PHE A 1 105 ? -12.328 -24.766 -2.145 1 98.5 105 PHE A N 1
ATOM 791 C CA . PHE A 1 105 ? -12.227 -24.609 -0.698 1 98.5 105 PHE A CA 1
ATOM 792 C C . PHE A 1 105 ? -11.906 -23.172 -0.328 1 98.5 105 PHE A C 1
ATOM 794 O O . PHE A 1 105 ? -10.906 -22.609 -0.786 1 98.5 105 PHE A O 1
ATOM 801 N N . PRO A 1 106 ? -12.688 -22.531 0.499 1 98.44 106 PRO A N 1
ATOM 802 C CA . PRO A 1 106 ? -12.398 -21.156 0.892 1 98.44 106 PRO A CA 1
ATOM 803 C C . PRO A 1 106 ? -11.023 -21 1.545 1 98.44 106 PRO A C 1
ATOM 805 O O . PRO A 1 106 ? -10.375 -19.969 1.39 1 98.44 106 PRO A O 1
ATOM 808 N N . GLU A 1 107 ? -10.562 -22.031 2.248 1 98.56 107 GLU A N 1
ATOM 809 C CA . GLU A 1 107 ? -9.281 -22.016 2.939 1 98.56 107 GLU A CA 1
ATOM 810 C C . GLU A 1 107 ? -8.125 -21.891 1.953 1 98.56 107 GLU A C 1
ATOM 812 O O . GLU A 1 107 ? -7.027 -21.469 2.322 1 98.56 107 GLU A O 1
ATOM 817 N N . ILE A 1 108 ? -8.406 -22.219 0.693 1 98.69 108 ILE A N 1
ATOM 818 C CA . ILE A 1 108 ? -7.355 -22.203 -0.322 1 98.69 108 ILE A CA 1
ATOM 819 C C . ILE A 1 108 ? -7.609 -21.047 -1.297 1 98.69 108 ILE A C 1
ATOM 821 O O . ILE A 1 108 ? -6.738 -20.203 -1.513 1 98.69 108 ILE A O 1
ATOM 825 N N . PHE A 1 109 ? -8.844 -20.891 -1.776 1 98.81 109 PHE A N 1
ATOM 826 C CA . PHE A 1 109 ? -9.141 -19.984 -2.879 1 98.81 109 PHE A CA 1
ATOM 827 C C . PHE A 1 109 ? -9.625 -18.625 -2.355 1 98.81 109 PHE A C 1
ATOM 829 O O . PHE A 1 109 ? -9.805 -17.688 -3.129 1 98.81 109 PHE A O 1
ATOM 836 N N . ALA A 1 110 ? -9.82 -18.453 -1.09 1 98.62 110 ALA A N 1
ATOM 837 C CA . ALA A 1 110 ? -10.156 -17.219 -0.371 1 98.62 110 ALA A CA 1
ATOM 838 C C . ALA A 1 110 ? -9.602 -17.25 1.051 1 98.62 110 ALA A C 1
ATOM 840 O O . ALA A 1 110 ? -10.312 -16.938 2.008 1 98.62 110 ALA A O 1
ATOM 841 N N . ASN A 1 111 ? -8.359 -17.719 1.14 1 98.81 111 ASN A N 1
ATOM 842 C CA . ASN A 1 111 ? -7.738 -17.797 2.459 1 98.81 111 ASN A CA 1
ATOM 843 C C . ASN A 1 111 ? -7.777 -16.453 3.174 1 98.81 111 ASN A C 1
ATOM 845 O O . ASN A 1 111 ? -7.242 -15.461 2.672 1 98.81 111 ASN A O 1
ATOM 849 N N . LYS A 1 112 ? -8.32 -16.406 4.316 1 98.62 112 LYS A N 1
ATOM 850 C CA . LYS A 1 112 ? -8.602 -15.148 5.008 1 98.62 112 LYS A CA 1
ATOM 851 C C . LYS A 1 112 ? -7.309 -14.453 5.43 1 98.62 112 LYS A C 1
ATOM 853 O O . LYS A 1 112 ? -7.215 -13.227 5.379 1 98.62 112 LYS A O 1
ATOM 858 N N . HIS A 1 113 ? -6.34 -15.234 5.863 1 98.81 113 HIS A N 1
ATOM 859 C CA . HIS A 1 113 ? -5.086 -14.641 6.305 1 98.81 113 HIS A CA 1
ATOM 860 C C . HIS A 1 113 ? -4.328 -14.023 5.133 1 98.81 113 HIS A C 1
ATOM 862 O O . HIS A 1 113 ? -3.871 -12.883 5.219 1 98.81 113 HIS A O 1
ATOM 868 N N . GLY A 1 114 ? -4.176 -14.797 4.062 1 98.81 114 GLY A N 1
ATOM 869 C CA . GLY A 1 114 ? -3.541 -14.266 2.871 1 98.81 114 GLY A CA 1
ATOM 870 C C . GLY A 1 114 ? -4.262 -13.055 2.305 1 98.81 114 GLY A C 1
ATOM 871 O O . GLY A 1 114 ? -3.627 -12.055 1.961 1 98.81 114 GLY A O 1
ATOM 872 N N . ALA A 1 115 ? -5.562 -13.156 2.229 1 98.75 115 ALA A N 1
ATOM 873 C CA . ALA A 1 115 ? -6.371 -12.062 1.698 1 98.75 115 ALA A CA 1
ATOM 874 C C . ALA A 1 115 ? -6.219 -10.805 2.551 1 98.75 115 ALA A C 1
ATOM 876 O O . ALA A 1 115 ? -6.176 -9.688 2.021 1 98.75 115 ALA A O 1
ATOM 877 N N . ARG A 1 116 ? -6.195 -10.984 3.822 1 98.62 116 ARG A N 1
ATOM 878 C CA . ARG A 1 116 ? -6.031 -9.844 4.715 1 98.62 116 ARG A CA 1
ATOM 879 C C . ARG A 1 116 ? -4.711 -9.125 4.453 1 98.62 116 ARG A C 1
ATOM 881 O O . ARG A 1 116 ? -4.672 -7.895 4.371 1 98.62 116 ARG A O 1
ATOM 888 N N . ILE A 1 117 ? -3.654 -9.891 4.348 1 98.94 117 ILE A N 1
ATOM 889 C CA . ILE A 1 117 ? -2.352 -9.305 4.047 1 98.94 117 ILE A CA 1
ATOM 890 C C . ILE A 1 117 ? -2.402 -8.594 2.695 1 98.94 117 ILE A C 1
ATOM 892 O O . ILE A 1 117 ? -1.977 -7.445 2.576 1 98.94 117 ILE A O 1
ATOM 896 N N . VAL A 1 118 ? -2.975 -9.211 1.721 1 98.94 118 VAL A N 1
ATOM 897 C CA . VAL A 1 118 ? -3.035 -8.68 0.362 1 98.94 118 VAL A CA 1
ATOM 898 C C . VAL A 1 118 ? -3.869 -7.402 0.34 1 98.94 118 VAL A C 1
ATOM 900 O O . VAL A 1 118 ? -3.494 -6.418 -0.302 1 98.94 118 VAL A O 1
ATOM 903 N N . ASN A 1 119 ? -4.992 -7.387 1.051 1 98.88 119 ASN A N 1
ATOM 904 C CA . ASN A 1 119 ? -5.828 -6.199 1.167 1 98.88 119 ASN A CA 1
ATOM 905 C C . ASN A 1 119 ? -5.043 -5.012 1.72 1 98.88 119 ASN A C 1
ATOM 907 O O . ASN A 1 119 ? -5.223 -3.879 1.271 1 98.88 119 ASN A O 1
ATOM 911 N N . ASN A 1 120 ? -4.219 -5.285 2.621 1 98.81 120 ASN A N 1
ATOM 912 C CA . ASN A 1 120 ? -3.508 -4.207 3.301 1 98.81 120 ASN A CA 1
ATOM 913 C C . ASN A 1 120 ? -2.293 -3.742 2.502 1 98.81 120 ASN A C 1
ATOM 915 O O . ASN A 1 120 ? -1.711 -2.697 2.799 1 98.81 120 ASN A O 1
ATOM 919 N N . ILE A 1 121 ? -1.924 -4.48 1.456 1 98.88 121 ILE A N 1
ATOM 920 C CA . ILE A 1 121 ? -0.787 -4.102 0.624 1 98.88 121 ILE A CA 1
ATOM 921 C C . ILE A 1 121 ? -1.286 -3.492 -0.685 1 98.88 121 ILE A C 1
ATOM 923 O O . ILE A 1 121 ? -0.77 -2.467 -1.135 1 98.88 121 ILE A O 1
ATOM 927 N N . LEU A 1 122 ? -2.354 -4.102 -1.272 1 98.88 122 LEU A N 1
ATOM 928 C CA . LEU A 1 122 ? -2.791 -3.711 -2.607 1 98.88 122 LEU A CA 1
ATOM 929 C C . LEU A 1 122 ? -3.965 -2.738 -2.533 1 98.88 122 LEU A C 1
ATOM 931 O O . LEU A 1 122 ? -4.324 -2.113 -3.533 1 98.88 122 LEU A O 1
ATOM 935 N N . GLY A 1 123 ? -4.547 -2.529 -1.308 1 98.62 123 GLY A N 1
ATOM 936 C CA . GLY A 1 123 ? -5.793 -1.788 -1.178 1 98.62 123 GLY A CA 1
ATOM 937 C C . GLY A 1 123 ? -7.012 -2.684 -1.052 1 98.62 123 GLY A C 1
ATOM 938 O O . GLY A 1 123 ? -6.895 -3.908 -1.115 1 98.62 123 GLY A O 1
ATOM 939 N N . PRO A 1 124 ? -8.164 -2.088 -0.935 1 98.38 124 PRO A N 1
ATOM 940 C CA . PRO A 1 124 ? -9.375 -2.869 -0.653 1 98.38 124 PRO A CA 1
ATOM 941 C C . PRO A 1 124 ? -9.844 -3.682 -1.856 1 98.38 124 PRO A C 1
ATOM 943 O O . PRO A 1 124 ? -9.758 -3.215 -2.996 1 98.38 124 PRO A O 1
ATOM 946 N N . LYS A 1 125 ? -10.297 -4.863 -1.534 1 98.5 125 LYS A N 1
ATOM 947 C CA . LYS A 1 125 ? -10.961 -5.766 -2.469 1 98.5 125 LYS A CA 1
ATOM 948 C C . LYS A 1 125 ? -10.094 -6.016 -3.701 1 98.5 125 LYS A C 1
ATOM 950 O O . LYS A 1 125 ? -10.547 -5.836 -4.832 1 98.5 125 LYS A O 1
ATOM 955 N N . PRO A 1 126 ? -8.891 -6.445 -3.471 1 98.88 126 PRO A N 1
ATOM 956 C CA . PRO A 1 126 ? -8.062 -6.82 -4.621 1 98.88 126 PRO A CA 1
ATOM 957 C C . PRO A 1 126 ? -8.719 -7.875 -5.508 1 98.88 126 PRO A C 1
ATOM 959 O O . PRO A 1 126 ? -9.672 -8.539 -5.078 1 98.88 126 PRO A O 1
ATOM 962 N N . GLU A 1 127 ? -8.195 -7.996 -6.691 1 98.88 127 GLU A N 1
ATOM 963 C CA . GLU A 1 127 ? -8.898 -8.82 -7.676 1 98.88 127 GLU A CA 1
ATOM 964 C C . GLU A 1 127 ? -8.023 -9.984 -8.141 1 98.88 127 GLU A C 1
ATOM 966 O O . GLU A 1 127 ? -6.84 -9.797 -8.43 1 98.88 127 GLU A O 1
ATOM 971 N N . VAL A 1 128 ? -8.641 -11.102 -8.219 1 98.75 128 VAL A N 1
ATOM 972 C CA . VAL A 1 128 ? -7.965 -12.281 -8.766 1 98.75 128 VAL A CA 1
ATOM 973 C C . VAL A 1 128 ? -8.195 -12.344 -10.273 1 98.75 128 VAL A C 1
ATOM 975 O O . VAL A 1 128 ? -9.328 -12.555 -10.727 1 98.75 128 VAL A O 1
ATOM 978 N N . HIS A 1 129 ? -7.156 -12.195 -11.055 1 97.94 129 HIS A N 1
ATOM 979 C CA . HIS A 1 129 ? -7.266 -12.227 -12.508 1 97.94 129 HIS A CA 1
ATOM 980 C C . HIS A 1 129 ? -6.578 -13.461 -13.078 1 97.94 129 HIS A C 1
ATOM 982 O O . HIS A 1 129 ? -6.723 -13.766 -14.266 1 97.94 129 HIS A O 1
ATOM 988 N N . PHE A 1 130 ? -5.887 -14.156 -12.258 1 97.06 130 PHE A N 1
ATOM 989 C CA . PHE A 1 130 ? -5.113 -15.32 -12.672 1 97.06 130 PHE A CA 1
ATOM 990 C C . PHE A 1 130 ? -5.227 -16.438 -11.641 1 97.06 130 PHE A C 1
ATOM 992 O O . PHE A 1 130 ? -5.035 -16.219 -10.445 1 97.06 130 PHE A O 1
ATOM 999 N N . CYS A 1 131 ? -5.602 -17.594 -12.047 1 97.25 131 CYS A N 1
ATOM 1000 C CA . CYS A 1 131 ? -5.742 -18.766 -11.188 1 97.25 131 CYS A CA 1
ATOM 1001 C C . CYS A 1 131 ? -5.281 -20.016 -11.906 1 97.25 131 CYS A C 1
ATOM 1003 O O . CYS A 1 131 ? -6.062 -20.656 -12.625 1 97.25 131 CYS A O 1
ATOM 1005 N N . ARG A 1 132 ? -4.074 -20.344 -11.688 1 96.69 132 ARG A N 1
ATOM 1006 C CA . ARG A 1 132 ? -3.445 -21.5 -12.32 1 96.69 132 ARG A CA 1
ATOM 1007 C C . ARG A 1 132 ? -2.424 -22.156 -11.398 1 96.69 132 ARG A C 1
ATOM 1009 O O . ARG A 1 132 ? -2.512 -22.016 -10.172 1 96.69 132 ARG A O 1
ATOM 1016 N N . THR A 1 133 ? -1.615 -23 -11.992 1 96 133 THR A N 1
ATOM 1017 C CA . THR A 1 133 ? -0.587 -23.672 -11.211 1 96 133 THR A CA 1
ATOM 1018 C C . THR A 1 133 ? 0.739 -23.703 -11.969 1 96 133 THR A C 1
ATOM 1020 O O . THR A 1 133 ? 0.772 -23.484 -13.18 1 96 133 THR A O 1
ATOM 1023 N N . ASN A 1 134 ? 1.713 -23.797 -11.188 1 94.5 134 ASN A N 1
ATOM 1024 C CA . ASN A 1 134 ? 2.98 -24.344 -11.648 1 94.5 134 ASN A CA 1
ATOM 1025 C C . ASN A 1 134 ? 3.119 -25.812 -11.258 1 94.5 134 ASN A C 1
ATOM 1027 O O . ASN A 1 134 ? 3.562 -26.125 -10.148 1 94.5 134 ASN A O 1
ATOM 1031 N N . THR A 1 135 ? 2.732 -26.672 -12.156 1 96.19 135 THR A N 1
ATOM 1032 C CA . THR A 1 135 ? 2.852 -28.125 -11.969 1 96.19 135 THR A CA 1
ATOM 1033 C C . THR A 1 135 ? 4.188 -28.625 -12.508 1 96.19 135 THR A C 1
ATOM 1035 O O . THR A 1 135 ? 4.375 -28.734 -13.719 1 96.19 135 THR A O 1
ATOM 1038 N N . LEU A 1 136 ? 5.008 -28.922 -11.609 1 96.5 136 LEU A N 1
ATOM 1039 C CA . LEU A 1 136 ? 6.367 -29.297 -11.984 1 96.5 136 LEU A CA 1
ATOM 1040 C C . LEU A 1 136 ? 6.5 -30.812 -12.062 1 96.5 136 LEU A C 1
ATOM 1042 O O . LEU A 1 136 ? 6.418 -31.516 -11.047 1 96.5 136 LEU A O 1
ATOM 1046 N N . LEU A 1 137 ? 6.66 -31.281 -13.242 1 96 137 LEU A N 1
ATOM 1047 C CA . LEU A 1 137 ? 6.945 -32.688 -13.5 1 96 137 LEU A CA 1
ATOM 1048 C C . LEU A 1 137 ? 8.438 -32.969 -13.344 1 96 137 LEU A C 1
ATOM 1050 O O . LEU A 1 137 ? 9.219 -32.094 -13.031 1 96 137 LEU A O 1
ATOM 1054 N N . ALA A 1 138 ? 8.797 -34.25 -13.469 1 95.31 138 ALA A N 1
ATOM 1055 C CA . ALA A 1 138 ? 10.211 -34.594 -13.453 1 95.31 138 ALA A CA 1
ATOM 1056 C C . ALA A 1 138 ? 10.969 -33.906 -14.57 1 95.31 138 ALA A C 1
ATOM 1058 O O . ALA A 1 138 ? 10.547 -33.906 -15.727 1 95.31 138 ALA A O 1
ATOM 1059 N N . THR A 1 139 ? 12.031 -33.25 -14.188 1 94.88 139 THR A N 1
ATOM 1060 C CA . THR A 1 139 ? 12.836 -32.531 -15.172 1 94.88 139 THR A CA 1
ATOM 1061 C C . THR A 1 139 ? 14.227 -32.219 -14.609 1 94.88 139 THR A C 1
ATOM 1063 O O . THR A 1 139 ? 14.383 -32 -13.406 1 94.88 139 THR A O 1
ATOM 1066 N N . ASP A 1 140 ? 15.195 -32.094 -15.469 1 92.62 140 ASP A N 1
ATOM 1067 C CA . ASP A 1 140 ? 16.547 -31.672 -15.102 1 92.62 140 ASP A CA 1
ATOM 1068 C C . ASP A 1 140 ? 16.797 -30.219 -15.477 1 92.62 140 ASP A C 1
ATOM 1070 O O . ASP A 1 140 ? 17.875 -29.688 -15.234 1 92.62 140 ASP A O 1
ATOM 1074 N N . GLU A 1 141 ? 15.734 -29.625 -15.992 1 92.5 141 GLU A N 1
ATOM 1075 C CA . GLU A 1 141 ? 15.891 -28.266 -16.484 1 92.5 141 GLU A CA 1
ATOM 1076 C C . GLU A 1 141 ? 15.461 -27.25 -15.43 1 92.5 141 GLU A C 1
ATOM 1078 O O . GLU A 1 141 ? 14.594 -27.531 -14.602 1 92.5 141 GLU A O 1
ATOM 1083 N N . ARG A 1 142 ? 16.125 -26.094 -15.516 1 93.69 142 ARG A N 1
ATOM 1084 C CA . ARG A 1 142 ? 15.68 -24.969 -14.711 1 93.69 142 ARG A CA 1
ATOM 1085 C C . ARG A 1 142 ? 15.164 -23.844 -15.594 1 93.69 142 ARG A C 1
ATOM 1087 O O . ARG A 1 142 ? 15.492 -23.766 -16.781 1 93.69 142 ARG A O 1
ATOM 1094 N N . GLN A 1 143 ? 14.453 -22.969 -15 1 93.62 143 GLN A N 1
ATOM 1095 C CA . GLN A 1 143 ? 14.062 -21.734 -15.664 1 93.62 143 GLN A CA 1
ATOM 1096 C C . GLN A 1 143 ? 15.18 -20.688 -15.586 1 93.62 143 GLN A C 1
ATOM 1098 O O . GLN A 1 143 ? 16 -20.734 -14.664 1 93.62 143 GLN A O 1
ATOM 1103 N N . MET A 1 144 ? 15.156 -19.828 -16.562 1 94.25 144 MET A N 1
ATOM 1104 C CA . MET A 1 144 ? 15.938 -18.609 -16.391 1 94.25 144 MET A CA 1
ATOM 1105 C C . MET A 1 144 ? 15.336 -17.703 -15.328 1 94.25 144 MET A C 1
ATOM 1107 O O . MET A 1 144 ? 14.117 -17.688 -15.148 1 94.25 144 MET A O 1
ATOM 1111 N N . VAL A 1 145 ? 16.219 -17 -14.664 1 96.81 145 VAL A N 1
ATOM 1112 C CA . VAL A 1 145 ? 15.727 -16.062 -13.656 1 96.81 145 VAL A CA 1
ATOM 1113 C C . VAL A 1 145 ? 14.875 -14.984 -14.336 1 96.81 145 VAL A C 1
ATOM 1115 O O . VAL A 1 145 ? 15.281 -14.414 -15.352 1 96.81 145 VAL A O 1
ATOM 1118 N N . HIS A 1 146 ? 13.734 -14.719 -13.75 1 95.94 146 HIS A N 1
ATOM 1119 C CA . HIS A 1 146 ? 12.805 -13.781 -14.375 1 95.94 146 HIS A CA 1
ATOM 1120 C C . HIS A 1 146 ? 11.93 -13.109 -13.328 1 95.94 146 HIS A C 1
ATOM 1122 O O . HIS A 1 146 ? 11.938 -13.492 -12.156 1 95.94 146 HIS A O 1
ATOM 1128 N N . ALA A 1 147 ? 11.328 -12.078 -13.719 1 94.75 147 ALA A N 1
ATOM 1129 C CA . ALA A 1 147 ? 10.148 -11.516 -13.07 1 94.75 147 ALA A CA 1
ATOM 1130 C C . ALA A 1 147 ? 8.883 -11.797 -13.875 1 94.75 147 ALA A C 1
ATOM 1132 O O . ALA A 1 147 ? 8.945 -11.945 -15.102 1 94.75 147 ALA A O 1
ATOM 1133 N N . ASP A 1 148 ? 7.785 -11.977 -13.289 1 92.31 148 ASP A N 1
ATOM 1134 C CA . ASP A 1 148 ? 6.559 -12.375 -13.977 1 92.31 148 ASP A CA 1
ATOM 1135 C C . ASP A 1 148 ? 5.953 -11.211 -14.75 1 92.31 148 ASP A C 1
ATOM 1137 O O . ASP A 1 148 ? 4.73 -11.031 -14.758 1 92.31 148 ASP A O 1
ATOM 1141 N N . LEU A 1 149 ? 6.789 -10.336 -15.266 1 91.12 149 LEU A N 1
ATOM 1142 C CA . LEU A 1 149 ? 6.363 -9.164 -16.031 1 91.12 149 LEU A CA 1
ATOM 1143 C C . LEU A 1 149 ? 7.289 -8.914 -17.219 1 91.12 149 LEU A C 1
ATOM 1145 O O . LEU A 1 149 ? 8.508 -9.109 -17.109 1 91.12 149 LEU A O 1
ATOM 1149 N N . ARG A 1 150 ? 6.75 -8.406 -18.297 1 89.5 150 ARG A N 1
ATOM 1150 C CA . ARG A 1 150 ? 7.562 -8.148 -19.484 1 89.5 150 ARG A CA 1
ATOM 1151 C C . ARG A 1 150 ? 7.246 -6.777 -20.078 1 89.5 150 ARG A C 1
ATOM 1153 O O . ARG A 1 150 ? 7.602 -6.496 -21.219 1 89.5 150 ARG A O 1
ATOM 1160 N N . PHE A 1 151 ? 6.484 -5.949 -19.359 1 92.31 151 PHE A N 1
ATOM 1161 C CA . PHE A 1 151 ? 6.047 -4.629 -19.812 1 92.31 151 PHE A CA 1
ATOM 1162 C C . PHE A 1 151 ? 6.289 -3.584 -18.719 1 92.31 151 PHE A C 1
ATOM 1164 O O . PHE A 1 151 ? 6.578 -3.928 -17.578 1 92.31 151 PHE A O 1
ATOM 1171 N N . GLU A 1 152 ? 6.188 -2.361 -19.172 1 92.06 152 GLU A N 1
ATOM 1172 C CA . GLU A 1 152 ? 6.277 -1.282 -18.188 1 92.06 152 GLU A CA 1
ATOM 1173 C C . GLU A 1 152 ? 5.203 -1.421 -17.109 1 92.06 152 GLU A C 1
ATOM 1175 O O . GLU A 1 152 ? 4.047 -1.715 -17.422 1 92.06 152 GLU A O 1
ATOM 1180 N N . HIS A 1 153 ? 5.641 -1.353 -15.891 1 93.94 153 HIS A N 1
ATOM 1181 C CA . HIS A 1 153 ? 4.746 -1.58 -14.758 1 93.94 153 HIS A CA 1
ATOM 1182 C C . HIS A 1 153 ? 5.078 -0.647 -13.594 1 93.94 153 HIS A C 1
ATOM 1184 O O . HIS A 1 153 ? 6.145 -0.029 -13.578 1 93.94 153 HIS A O 1
ATOM 1190 N N . PRO A 1 154 ? 4.16 -0.476 -12.633 1 95.75 154 PRO A N 1
ATOM 1191 C CA . PRO A 1 154 ? 4.445 0.324 -11.438 1 95.75 154 PRO A CA 1
ATOM 1192 C C . PRO A 1 154 ? 5.684 -0.16 -10.68 1 95.75 154 PRO A C 1
ATOM 1194 O O . PRO A 1 154 ? 5.973 -1.359 -10.672 1 95.75 154 PRO A O 1
ATOM 1197 N N . LYS A 1 155 ? 6.324 0.729 -10.008 1 94.69 155 LYS A N 1
ATOM 1198 C CA . LYS A 1 155 ? 7.527 0.404 -9.25 1 94.69 155 LYS A CA 1
ATOM 1199 C C . LYS A 1 155 ? 7.203 0.187 -7.773 1 94.69 155 LYS A C 1
ATOM 1201 O O . LYS A 1 155 ? 8.07 0.336 -6.914 1 94.69 155 LYS A O 1
ATOM 1206 N N . HIS A 1 156 ? 6.023 0.027 -7.461 1 96.69 156 HIS A N 1
ATOM 1207 C CA . HIS A 1 156 ? 5.457 -0.307 -6.16 1 96.69 156 HIS A CA 1
ATOM 1208 C C . HIS A 1 156 ? 4.492 -1.484 -6.262 1 96.69 156 HIS A C 1
ATOM 1210 O O . HIS A 1 156 ? 4.102 -1.877 -7.363 1 96.69 156 HIS A O 1
ATOM 1216 N N . PRO A 1 157 ? 4.137 -2.125 -5.141 1 97.81 157 PRO A N 1
ATOM 1217 C CA . PRO A 1 157 ? 3.262 -3.295 -5.234 1 97.81 157 PRO A CA 1
ATOM 1218 C C . PRO A 1 157 ? 1.951 -2.996 -5.957 1 97.81 157 PRO A C 1
ATOM 1220 O O . PRO A 1 157 ? 1.277 -2.012 -5.641 1 97.81 157 PRO A O 1
ATOM 1223 N N . PHE A 1 158 ? 1.623 -3.783 -6.945 1 98.25 158 PHE A N 1
ATOM 1224 C CA . PHE A 1 158 ? 0.365 -3.654 -7.672 1 98.25 158 PHE A CA 1
ATOM 1225 C C . PHE A 1 158 ? -0.253 -5.023 -7.93 1 98.25 158 PHE A C 1
ATOM 1227 O O . PHE A 1 158 ? -1.425 -5.121 -8.297 1 98.25 158 PHE A O 1
ATOM 1234 N N . ALA A 1 159 ? 0.571 -6.086 -7.723 1 98.5 159 ALA A N 1
ATOM 1235 C CA . ALA A 1 159 ? 0.113 -7.465 -7.883 1 98.5 159 ALA A CA 1
ATOM 1236 C C . ALA A 1 159 ? 0.903 -8.414 -6.988 1 98.5 159 ALA A C 1
ATOM 1238 O O . ALA A 1 159 ? 2.096 -8.203 -6.754 1 98.5 159 ALA A O 1
ATOM 1239 N N . ILE A 1 160 ? 0.237 -9.422 -6.516 1 98.88 160 ILE A N 1
ATOM 1240 C CA . ILE A 1 160 ? 0.835 -10.391 -5.598 1 98.88 160 ILE A CA 1
ATOM 1241 C C . ILE A 1 160 ? 0.465 -11.812 -6.031 1 98.88 160 ILE A C 1
ATOM 1243 O O . ILE A 1 160 ? -0.711 -12.117 -6.234 1 98.88 160 ILE A O 1
ATOM 1247 N N . ALA A 1 161 ? 1.474 -12.609 -6.223 1 98.69 161 ALA A N 1
ATOM 1248 C CA . ALA A 1 161 ? 1.242 -14.039 -6.438 1 98.69 161 ALA A CA 1
ATOM 1249 C C . ALA A 1 161 ? 1.027 -14.766 -5.113 1 98.69 161 ALA A C 1
ATOM 1251 O O . ALA A 1 161 ? 1.897 -14.742 -4.238 1 98.69 161 ALA A O 1
ATOM 1252 N N . PHE A 1 162 ? -0.094 -15.273 -4.965 1 98.75 162 PHE A N 1
ATOM 1253 C CA . PHE A 1 162 ? -0.464 -16.141 -3.854 1 98.75 162 PHE A CA 1
ATOM 1254 C C . PHE A 1 162 ? -0.225 -17.609 -4.207 1 98.75 162 PHE A C 1
ATOM 1256 O O . PHE A 1 162 ? -1.018 -18.219 -4.93 1 98.75 162 PHE A O 1
ATOM 1263 N N . ASN A 1 163 ? 0.833 -18.172 -3.607 1 98.56 163 ASN A N 1
ATOM 1264 C CA . ASN A 1 163 ? 1.222 -19.531 -3.963 1 98.56 163 ASN A CA 1
ATOM 1265 C C . ASN A 1 163 ? 0.948 -20.5 -2.82 1 98.56 163 ASN A C 1
ATOM 1267 O O . ASN A 1 163 ? 1.158 -20.172 -1.652 1 98.56 163 ASN A O 1
ATOM 1271 N N . THR A 1 164 ? 0.492 -21.656 -3.197 1 98.06 164 THR A N 1
ATOM 1272 C CA . THR A 1 164 ? 0.306 -22.766 -2.273 1 98.06 164 THR A CA 1
ATOM 1273 C C . THR A 1 164 ? 0.892 -24.047 -2.854 1 98.06 164 THR A C 1
ATOM 1275 O O . THR A 1 164 ? 0.393 -24.578 -3.852 1 98.06 164 THR A O 1
ATOM 1278 N N . CYS A 1 165 ? 1.894 -24.516 -2.186 1 95.19 165 CYS A N 1
ATOM 1279 C CA . CYS A 1 165 ? 2.393 -25.828 -2.57 1 95.19 165 CYS A CA 1
ATOM 1280 C C . CYS A 1 165 ? 1.518 -26.938 -1.992 1 95.19 165 CYS A C 1
ATOM 1282 O O . CYS A 1 165 ? 1.199 -26.922 -0.802 1 95.19 165 CYS A O 1
ATOM 1284 N N . LEU A 1 166 ? 1.217 -27.875 -2.805 1 98.38 166 LEU A N 1
ATOM 1285 C CA . LEU A 1 166 ? 0.264 -28.891 -2.361 1 98.38 166 LEU A CA 1
ATOM 1286 C C . LEU A 1 166 ? 0.987 -30.078 -1.757 1 98.38 166 LEU A C 1
ATOM 1288 O O . LEU A 1 166 ? 0.348 -31.047 -1.318 1 98.38 166 LEU A O 1
ATOM 1292 N N . ILE A 1 167 ? 2.293 -30.078 -1.72 1 97.94 167 ILE A N 1
ATOM 1293 C CA . ILE A 1 167 ? 3.152 -31 -0.99 1 97.94 167 ILE A CA 1
ATOM 1294 C C . ILE A 1 167 ? 4.285 -30.234 -0.316 1 97.94 167 ILE A C 1
ATOM 1296 O O . ILE A 1 167 ? 4.441 -29.031 -0.533 1 97.94 167 ILE A O 1
ATOM 1300 N N . ASP A 1 168 ? 5.012 -30.922 0.557 1 98.06 168 ASP A N 1
ATOM 1301 C CA . ASP A 1 168 ? 6.238 -30.328 1.083 1 98.06 168 ASP A CA 1
ATOM 1302 C C . ASP A 1 168 ? 7.254 -30.094 -0.032 1 98.06 168 ASP A C 1
ATOM 1304 O O . ASP A 1 168 ? 7.41 -30.922 -0.928 1 98.06 168 ASP A O 1
ATOM 1308 N N . VAL A 1 169 ? 7.832 -28.953 0.066 1 97.06 169 VAL A N 1
ATOM 1309 C CA . VAL A 1 169 ? 8.75 -28.562 -1.002 1 97.06 169 VAL A CA 1
ATOM 1310 C C . VAL A 1 169 ? 10.117 -28.234 -0.413 1 97.06 169 VAL A C 1
ATOM 1312 O O . VAL A 1 169 ? 10.203 -27.672 0.682 1 97.06 169 VAL A O 1
ATOM 1315 N N . GLY A 1 170 ? 11.117 -28.578 -1.091 1 96.44 170 GLY A N 1
ATOM 1316 C CA . GLY A 1 170 ? 12.5 -28.25 -0.815 1 96.44 170 GLY A CA 1
ATOM 1317 C C . GLY A 1 170 ? 13.398 -28.391 -2.029 1 96.44 170 GLY A C 1
ATOM 1318 O O . GLY A 1 170 ? 12.922 -28.672 -3.133 1 96.44 170 GLY A O 1
ATOM 1319 N N . PRO A 1 171 ? 14.617 -28.141 -1.794 1 95.69 171 PRO A N 1
ATOM 1320 C CA . PRO A 1 171 ? 15.547 -28.234 -2.92 1 95.69 171 PRO A CA 1
ATOM 1321 C C . PRO A 1 171 ? 15.531 -29.609 -3.584 1 95.69 171 PRO A C 1
ATOM 1323 O O . PRO A 1 171 ? 15.773 -29.719 -4.789 1 95.69 171 PRO A O 1
ATOM 1326 N N . GLU A 1 172 ? 15.164 -30.578 -2.896 1 95.56 172 GLU A N 1
ATOM 1327 C CA . GLU A 1 172 ? 15.227 -31.953 -3.4 1 95.56 172 GLU A CA 1
ATOM 1328 C C . GLU A 1 172 ? 14.109 -32.219 -4.41 1 95.56 172 GLU A C 1
ATOM 1330 O O . GLU A 1 172 ? 14.188 -33.156 -5.188 1 95.56 172 GLU A O 1
ATOM 1335 N N . ASN A 1 173 ? 13.062 -31.422 -4.367 1 95.88 173 ASN A N 1
ATOM 1336 C CA . ASN A 1 173 ? 11.992 -31.641 -5.328 1 95.88 173 ASN A CA 1
ATOM 1337 C C . ASN A 1 173 ? 11.617 -30.359 -6.059 1 95.88 173 ASN A C 1
ATOM 1339 O O . ASN A 1 173 ? 10.453 -30.172 -6.426 1 95.88 173 ASN A O 1
ATOM 1343 N N . GLY A 1 174 ? 12.586 -29.453 -6.191 1 95.06 174 GLY A N 1
ATOM 1344 C CA . GLY A 1 174 ? 12.445 -28.344 -7.121 1 95.06 174 GLY A CA 1
ATOM 1345 C C . GLY A 1 174 ? 11.883 -27.094 -6.477 1 95.06 174 GLY A C 1
ATOM 1346 O O . GLY A 1 174 ? 11.039 -26.406 -7.062 1 95.06 174 GLY A O 1
ATOM 1347 N N . SER A 1 175 ? 12.297 -26.734 -5.285 1 95.44 175 SER A N 1
ATOM 1348 C CA . SER A 1 175 ? 11.914 -25.469 -4.676 1 95.44 175 SER A CA 1
ATOM 1349 C C . SER A 1 175 ? 12.336 -24.297 -5.551 1 95.44 175 SER A C 1
ATOM 1351 O O . SER A 1 175 ? 13.422 -24.297 -6.133 1 95.44 175 SER A O 1
ATOM 1353 N N . THR A 1 176 ? 11.422 -23.312 -5.633 1 97 176 THR A N 1
ATOM 1354 C CA . THR A 1 176 ? 11.656 -22.141 -6.457 1 97 176 THR A CA 1
ATOM 1355 C C . THR A 1 176 ? 12.867 -21.359 -5.953 1 97 176 THR A C 1
ATOM 1357 O O . THR A 1 176 ? 13.016 -21.141 -4.75 1 97 176 THR A O 1
ATOM 1360 N N . GLU A 1 177 ? 13.82 -21.031 -6.879 1 97.88 177 GLU A N 1
ATOM 1361 C CA . GLU A 1 177 ? 14.875 -20.062 -6.566 1 97.88 177 GLU A CA 1
ATOM 1362 C C . GLU A 1 177 ? 14.305 -18.672 -6.344 1 97.88 177 GLU A C 1
ATOM 1364 O O . GLU A 1 177 ? 13.539 -18.172 -7.172 1 97.88 177 GLU A O 1
ATOM 1369 N N . LEU A 1 178 ? 14.664 -18.062 -5.215 1 98.44 178 LEU A N 1
ATOM 1370 C CA . LEU A 1 178 ? 14.133 -16.75 -4.875 1 98.44 178 LEU A CA 1
ATOM 1371 C C . LEU A 1 178 ? 15.258 -15.75 -4.645 1 98.44 178 LEU A C 1
ATOM 1373 O O . LEU A 1 178 ? 16.219 -16.047 -3.932 1 98.44 178 LEU A O 1
ATOM 1377 N N . TRP A 1 179 ? 15.125 -14.609 -5.246 1 98.5 179 TRP A N 1
ATOM 1378 C CA . TRP A 1 179 ? 16.062 -13.5 -5.059 1 98.5 179 TRP A CA 1
ATOM 1379 C C . TRP A 1 179 ? 15.43 -12.398 -4.207 1 98.5 179 TRP A C 1
ATOM 1381 O O . TRP A 1 179 ? 14.977 -11.383 -4.738 1 98.5 179 TRP A O 1
ATOM 1391 N N . LEU A 1 180 ? 15.5 -12.609 -2.883 1 98.19 180 LEU A N 1
ATOM 1392 C CA . LEU A 1 180 ? 14.789 -11.742 -1.954 1 98.19 180 LEU A CA 1
ATOM 1393 C C . LEU A 1 180 ? 15.281 -10.297 -2.068 1 98.19 180 LEU A C 1
ATOM 1395 O O . LEU A 1 180 ? 16.484 -10.055 -2.201 1 98.19 180 LEU A O 1
ATOM 1399 N N . GLY A 1 181 ? 14.336 -9.344 -2.082 1 97.31 181 GLY A N 1
ATOM 1400 C CA . GLY A 1 181 ? 14.656 -7.922 -2.082 1 97.31 181 GLY A CA 1
ATOM 1401 C C . GLY A 1 181 ? 14.773 -7.336 -3.477 1 97.31 181 GLY A C 1
ATOM 1402 O O . GLY A 1 181 ? 15.156 -6.176 -3.637 1 97.31 181 GLY A O 1
ATOM 1403 N N . THR A 1 182 ? 14.414 -8.07 -4.52 1 97.75 182 THR A N 1
ATOM 1404 C CA . THR A 1 182 ? 14.656 -7.598 -5.879 1 97.75 182 THR A CA 1
ATOM 1405 C C . THR A 1 182 ? 13.375 -7.039 -6.492 1 97.75 182 THR A C 1
ATOM 1407 O O . THR A 1 182 ? 13.344 -6.727 -7.684 1 97.75 182 THR A O 1
ATOM 1410 N N . GLN A 1 183 ? 12.32 -6.867 -5.695 1 95.81 183 GLN A N 1
ATOM 1411 C CA . GLN A 1 183 ? 11.023 -6.461 -6.238 1 95.81 183 GLN A CA 1
ATOM 1412 C C . GLN A 1 183 ? 11.039 -4.992 -6.648 1 95.81 183 GLN A C 1
ATOM 1414 O O . GLN A 1 183 ? 10.148 -4.539 -7.375 1 95.81 183 GLN A O 1
ATOM 1419 N N . ASN A 1 184 ? 11.945 -4.246 -6.211 1 89.69 184 ASN A N 1
ATOM 1420 C CA . ASN A 1 184 ? 11.969 -2.824 -6.539 1 89.69 184 ASN A CA 1
ATOM 1421 C C . ASN A 1 184 ? 12.789 -2.551 -7.793 1 89.69 184 ASN A C 1
ATOM 1423 O O . ASN A 1 184 ? 13.406 -1.49 -7.918 1 89.69 184 ASN A O 1
ATOM 1427 N N . THR A 1 185 ? 12.836 -3.477 -8.734 1 82.88 185 THR A N 1
ATOM 1428 C CA . THR A 1 185 ? 13.547 -3.307 -10 1 82.88 185 THR A CA 1
ATOM 1429 C C . THR A 1 185 ? 12.562 -3.033 -11.133 1 82.88 185 THR A C 1
ATOM 1431 O O . THR A 1 185 ? 11.344 -3.148 -10.953 1 82.88 185 THR A O 1
ATOM 1434 N N . SER A 1 186 ? 13.141 -2.525 -12.227 1 85.69 186 SER A N 1
ATOM 1435 C CA . SER A 1 186 ? 12.328 -2.176 -13.383 1 85.69 186 SER A CA 1
ATOM 1436 C C . SER A 1 186 ? 12.836 -2.869 -14.648 1 85.69 186 SER A C 1
ATOM 1438 O O . SER A 1 186 ? 13.672 -3.773 -14.57 1 85.69 186 SER A O 1
ATOM 1440 N N . LEU A 1 187 ? 12.273 -2.5 -15.711 1 89.88 187 LEU A N 1
ATOM 1441 C CA . LEU A 1 187 ? 12.523 -3.154 -16.984 1 89.88 187 LEU A CA 1
ATOM 1442 C C . LEU A 1 187 ? 13.984 -2.99 -17.406 1 89.88 187 LEU A C 1
ATOM 1444 O O . LEU A 1 187 ? 14.484 -3.742 -18.25 1 89.88 187 LEU A O 1
ATOM 1448 N N . GLU A 1 188 ? 14.656 -2.111 -16.781 1 91.19 188 GLU A N 1
ATOM 1449 C CA . GLU A 1 188 ? 16.062 -1.875 -17.125 1 91.19 188 GLU A CA 1
ATOM 1450 C C . GLU A 1 188 ? 16.922 -3.09 -16.781 1 91.19 188 GLU A C 1
ATOM 1452 O O . GLU A 1 188 ? 18 -3.27 -17.359 1 91.19 188 GLU A O 1
ATOM 1457 N N . THR A 1 189 ? 16.422 -3.885 -15.883 1 95 189 THR A N 1
ATOM 1458 C CA . THR A 1 189 ? 17.203 -5.039 -15.461 1 95 189 THR A CA 1
ATOM 1459 C C . THR A 1 189 ? 16.953 -6.23 -16.375 1 95 189 THR A C 1
ATOM 1461 O O . THR A 1 189 ? 17.625 -7.258 -16.266 1 95 189 THR A O 1
ATOM 1464 N N . HIS A 1 190 ? 15.977 -6.148 -17.234 1 93.69 190 HIS A N 1
ATOM 1465 C CA . HIS A 1 190 ? 15.609 -7.266 -18.094 1 93.69 190 HIS A CA 1
ATOM 1466 C C . HIS A 1 190 ? 16.594 -7.41 -19.25 1 93.69 190 HIS A C 1
ATOM 1468 O O . HIS A 1 190 ? 17.234 -6.434 -19.656 1 93.69 190 HIS A O 1
ATOM 1474 N N . ARG A 1 191 ? 16.656 -8.594 -19.781 1 90.75 191 ARG A N 1
ATOM 1475 C CA . ARG A 1 191 ? 17.594 -8.914 -20.859 1 90.75 191 ARG A CA 1
ATOM 1476 C C . ARG A 1 191 ? 17.234 -8.172 -22.141 1 90.75 191 ARG A C 1
ATOM 1478 O O . ARG A 1 191 ? 18.109 -7.629 -22.812 1 90.75 191 ARG A O 1
ATOM 1485 N N . ASP A 1 192 ? 15.898 -8.219 -22.516 1 88.12 192 ASP A N 1
ATOM 1486 C CA . ASP A 1 192 ? 15.414 -7.609 -23.75 1 88.12 192 ASP A CA 1
ATOM 1487 C C . ASP A 1 192 ? 14.008 -7.047 -23.562 1 88.12 192 ASP A C 1
ATOM 1489 O O . ASP A 1 192 ? 13.297 -7.43 -22.641 1 88.12 192 ASP A O 1
ATOM 1493 N N . LEU A 1 193 ? 13.789 -6.25 -24.5 1 84.06 193 LEU A N 1
ATOM 1494 C CA . LEU A 1 193 ? 12.445 -5.668 -24.484 1 84.06 193 LEU A CA 1
ATOM 1495 C C . LEU A 1 193 ? 11.383 -6.75 -24.625 1 84.06 193 LEU A C 1
ATOM 1497 O O . LEU A 1 193 ? 11.492 -7.621 -25.5 1 84.06 193 LEU A O 1
ATOM 1501 N N . GLY A 1 194 ? 10.469 -6.695 -23.766 1 86.94 194 GLY A N 1
ATOM 1502 C CA . GLY A 1 194 ? 9.344 -7.609 -23.891 1 86.94 194 GLY A CA 1
ATOM 1503 C C . GLY A 1 194 ? 9.617 -8.977 -23.312 1 86.94 194 GLY A C 1
ATOM 1504 O O . GLY A 1 194 ? 8.82 -9.898 -23.469 1 86.94 194 GLY A O 1
ATOM 1505 N N . GLU A 1 195 ? 10.758 -9.125 -22.656 1 88.19 195 GLU A N 1
ATOM 1506 C CA . GLU A 1 195 ? 11.102 -10.406 -22.047 1 88.19 195 GLU A CA 1
ATOM 1507 C C . GLU A 1 195 ? 11.086 -10.32 -20.516 1 88.19 195 GLU A C 1
ATOM 1509 O O . GLU A 1 195 ? 11.492 -9.305 -19.953 1 88.19 195 GLU A O 1
ATOM 1514 N N . PRO A 1 196 ? 10.695 -11.359 -19.906 1 91.56 196 PRO A N 1
ATOM 1515 C CA . PRO A 1 196 ? 10.641 -11.328 -18.453 1 91.56 196 PRO A CA 1
ATOM 1516 C C . PRO A 1 196 ? 11.977 -11.695 -17.797 1 91.56 196 PRO A C 1
ATOM 1518 O O . PRO A 1 196 ? 12.148 -11.523 -16.594 1 91.56 196 PRO A O 1
ATOM 1521 N N . MET A 1 197 ? 12.992 -12.188 -18.531 1 94.31 197 MET A N 1
ATOM 1522 C CA . MET A 1 197 ? 14.25 -12.68 -17.969 1 94.31 197 MET A CA 1
ATOM 1523 C C . MET A 1 197 ? 15.141 -11.516 -17.547 1 94.31 197 MET A C 1
ATOM 1525 O O . MET A 1 197 ? 15.211 -10.492 -18.219 1 94.31 197 MET A O 1
ATOM 1529 N N . ILE A 1 198 ? 15.859 -11.734 -16.516 1 96.62 198 ILE A N 1
ATOM 1530 C CA . ILE A 1 198 ? 16.781 -10.742 -15.984 1 96.62 198 ILE A CA 1
ATOM 1531 C C . ILE A 1 198 ? 18.141 -10.891 -16.656 1 96.62 198 ILE A C 1
ATOM 1533 O O . ILE A 1 198 ? 18.609 -12.008 -16.891 1 96.62 198 ILE A O 1
ATOM 1537 N N . ALA A 1 199 ? 18.75 -9.742 -16.938 1 96.12 199 ALA A N 1
ATOM 1538 C CA . ALA A 1 199 ? 20.062 -9.758 -17.578 1 96.12 199 ALA A CA 1
ATOM 1539 C C . ALA A 1 199 ? 21.141 -10.227 -16.594 1 96.12 199 ALA A C 1
ATOM 1541 O O . ALA A 1 199 ? 21.125 -9.859 -15.422 1 96.12 199 ALA A O 1
ATOM 1542 N N . GLU A 1 200 ? 22.109 -10.938 -17.109 1 96.56 200 GLU A N 1
ATOM 1543 C CA . GLU A 1 200 ? 23.125 -11.609 -16.312 1 96.56 200 GLU A CA 1
ATOM 1544 C C . GLU A 1 200 ? 23.938 -10.617 -15.477 1 96.56 200 GLU A C 1
ATOM 1546 O O . GLU A 1 200 ? 24.234 -10.875 -14.312 1 96.56 200 GLU A O 1
ATOM 1551 N N . PRO A 1 201 ? 24.297 -9.461 -15.969 1 97.31 201 PRO A N 1
ATOM 1552 C CA . PRO A 1 201 ? 25.094 -8.531 -15.156 1 97.31 201 PRO A CA 1
ATOM 1553 C C . PRO A 1 201 ? 24.375 -8.102 -13.883 1 97.31 201 PRO A C 1
ATOM 1555 O O . PRO A 1 201 ? 25 -7.922 -12.836 1 97.31 201 PRO A O 1
ATOM 1558 N N . PHE A 1 202 ? 23.094 -7.961 -14.008 1 97.19 202 PHE A N 1
ATOM 1559 C CA . PHE A 1 202 ? 22.328 -7.551 -12.836 1 97.19 202 PHE A CA 1
ATOM 1560 C C . PHE A 1 202 ? 22.219 -8.703 -11.844 1 97.19 202 PHE A C 1
ATOM 1562 O O . PHE A 1 202 ? 22.203 -8.477 -10.625 1 97.19 202 PHE A O 1
ATOM 1569 N N . LEU A 1 203 ? 22.141 -9.914 -12.312 1 97.88 203 LEU A N 1
ATOM 1570 C CA . LEU A 1 203 ? 22.156 -11.078 -11.438 1 97.88 203 LEU A CA 1
ATOM 1571 C C . LEU A 1 203 ? 23.484 -11.164 -10.672 1 97.88 203 LEU A C 1
ATOM 1573 O O . LEU A 1 203 ? 23.484 -11.406 -9.461 1 97.88 203 LEU A O 1
ATOM 1577 N N . GLU A 1 204 ? 24.5 -10.961 -11.352 1 97.81 204 GLU A N 1
ATOM 1578 C CA . GLU A 1 204 ? 25.828 -11.031 -10.742 1 97.81 204 GLU A CA 1
ATOM 1579 C C . GLU A 1 204 ? 26 -9.945 -9.68 1 97.81 204 GLU A C 1
ATOM 1581 O O . GLU A 1 204 ? 26.562 -10.203 -8.617 1 97.81 204 GLU A O 1
ATOM 1586 N N . GLU A 1 205 ? 25.547 -8.812 -10.023 1 97.19 205 GLU A N 1
ATOM 1587 C CA . GLU A 1 205 ? 25.625 -7.719 -9.062 1 97.19 205 GLU A CA 1
ATOM 1588 C C . GLU A 1 205 ? 24.812 -8.031 -7.809 1 97.19 205 GLU A C 1
ATOM 1590 O O . GLU A 1 205 ? 25.266 -7.773 -6.691 1 97.19 205 GLU A O 1
ATOM 1595 N N . ARG A 1 206 ? 23.641 -8.531 -8.023 1 97.31 206 ARG A N 1
ATOM 1596 C CA . ARG A 1 206 ? 22.766 -8.852 -6.895 1 97.31 206 ARG A CA 1
ATOM 1597 C C . ARG A 1 206 ? 23.344 -9.992 -6.07 1 97.31 206 ARG A C 1
ATOM 1599 O O . ARG A 1 206 ? 23.219 -10 -4.84 1 97.31 206 ARG A O 1
ATOM 1606 N N . ARG A 1 207 ? 23.938 -10.961 -6.664 1 96.81 207 ARG A N 1
ATOM 1607 C CA . ARG A 1 207 ? 24.531 -12.109 -5.988 1 96.81 207 ARG A CA 1
ATOM 1608 C C . ARG A 1 207 ? 25.594 -11.664 -4.992 1 96.81 207 ARG A C 1
ATOM 1610 O O . ARG A 1 207 ? 25.766 -12.266 -3.934 1 96.81 207 ARG A O 1
ATOM 1617 N N . LYS A 1 208 ? 26.234 -10.57 -5.293 1 96.81 208 LYS A N 1
ATOM 1618 C CA . LYS A 1 208 ? 27.297 -10.039 -4.43 1 96.81 208 LYS A CA 1
ATOM 1619 C C . LYS A 1 208 ? 26.703 -9.445 -3.148 1 96.81 208 LYS A C 1
ATOM 1621 O O . LYS A 1 208 ? 27.359 -9.43 -2.107 1 96.81 208 LYS A O 1
ATOM 1626 N N . VAL A 1 209 ? 25.5 -9.008 -3.242 1 94.94 209 VAL A N 1
ATOM 1627 C CA . VAL A 1 209 ? 24.844 -8.336 -2.117 1 94.94 209 VAL A CA 1
ATOM 1628 C C . VAL A 1 209 ? 24.016 -9.344 -1.322 1 94.94 209 VAL A C 1
ATOM 1630 O O . VAL A 1 209 ? 24.062 -9.352 -0.089 1 94.94 209 VAL A O 1
ATOM 1633 N N . ARG A 1 210 ? 23.281 -10.141 -2.021 1 96.31 210 ARG A N 1
ATOM 1634 C CA . ARG A 1 210 ? 22.391 -11.133 -1.423 1 96.31 210 ARG A CA 1
ATOM 1635 C C . ARG A 1 210 ? 22.078 -12.258 -2.408 1 96.31 210 ARG A C 1
ATOM 1637 O O . ARG A 1 210 ? 21.312 -12.062 -3.35 1 96.31 210 ARG A O 1
ATOM 1644 N N . SER A 1 211 ? 22.625 -13.383 -2.182 1 97.31 211 SER A N 1
ATOM 1645 C CA . SER A 1 211 ? 22.484 -14.539 -3.064 1 97.31 211 SER A CA 1
ATOM 1646 C C . SER A 1 211 ? 21.062 -15.094 -3.021 1 97.31 211 SER A C 1
ATOM 1648 O O . SER A 1 211 ? 20.328 -14.867 -2.059 1 97.31 211 SER A O 1
ATOM 1650 N N . PRO A 1 212 ? 20.688 -15.805 -4.094 1 97.62 212 PRO A N 1
ATOM 1651 C CA . PRO A 1 212 ? 19.359 -16.438 -4.062 1 97.62 212 PRO A CA 1
ATOM 1652 C C . PRO A 1 212 ? 19.266 -17.531 -3.012 1 97.62 212 PRO A C 1
ATOM 1654 O O . PRO A 1 212 ? 20.281 -18.062 -2.561 1 97.62 212 PRO A O 1
ATOM 1657 N N . ILE A 1 213 ? 18.031 -17.828 -2.697 1 97.75 213 ILE A N 1
ATOM 1658 C CA . ILE A 1 213 ? 17.766 -18.875 -1.721 1 97.75 213 ILE A CA 1
ATOM 1659 C C . ILE A 1 213 ? 16.859 -19.938 -2.336 1 97.75 213 ILE A C 1
ATOM 1661 O O . ILE A 1 213 ? 16.219 -19.703 -3.363 1 97.75 213 ILE A O 1
ATOM 1665 N N . TYR A 1 214 ? 16.797 -21.094 -1.66 1 96.88 214 TYR A N 1
ATOM 1666 C CA . TYR A 1 214 ? 15.961 -22.25 -1.993 1 96.88 214 TYR A CA 1
ATOM 1667 C C . TYR A 1 214 ? 15.211 -22.75 -0.767 1 96.88 214 TYR A C 1
ATOM 1669 O O . TYR A 1 214 ? 15.68 -23.656 -0.071 1 96.88 214 TYR A O 1
ATOM 1677 N N . PRO A 1 215 ? 14.07 -22.219 -0.605 1 96.44 215 PRO A N 1
ATOM 1678 C CA . PRO A 1 215 ? 13.422 -22.422 0.692 1 96.44 215 PRO A CA 1
ATOM 1679 C C . PRO A 1 215 ? 12.766 -23.797 0.809 1 96.44 215 PRO A C 1
ATOM 1681 O O . PRO A 1 215 ? 12.477 -24.438 -0.206 1 96.44 215 PRO A O 1
ATOM 1684 N N . ARG A 1 216 ? 12.641 -24.219 2.045 1 96.56 216 ARG A N 1
ATOM 1685 C CA . ARG A 1 216 ? 11.766 -25.328 2.387 1 96.56 216 ARG A CA 1
ATOM 1686 C C . ARG A 1 216 ? 10.391 -24.828 2.828 1 96.56 216 ARG A C 1
ATOM 1688 O O . ARG A 1 216 ? 10.289 -23.953 3.68 1 96.56 216 ARG A O 1
ATOM 1695 N N . LEU A 1 217 ? 9.375 -25.344 2.213 1 97 217 LEU A N 1
ATOM 1696 C CA . LEU A 1 217 ? 8.008 -24.938 2.5 1 97 217 LEU A CA 1
ATOM 1697 C C . LEU A 1 217 ? 7.152 -26.156 2.869 1 97 217 LEU A C 1
ATOM 1699 O O . LEU A 1 217 ? 7.102 -27.141 2.123 1 97 217 LEU A O 1
ATOM 1703 N N . LYS A 1 218 ? 6.516 -26.047 3.977 1 97.25 218 LYS A N 1
ATOM 1704 C CA . LYS A 1 218 ? 5.59 -27.094 4.387 1 97.25 218 LYS A CA 1
ATOM 1705 C C . LYS A 1 218 ? 4.234 -26.938 3.709 1 97.25 218 LYS A C 1
ATOM 1707 O O . LYS A 1 218 ? 3.746 -25.812 3.545 1 97.25 218 LYS A O 1
ATOM 1712 N N . LYS A 1 219 ? 3.719 -28.141 3.289 1 97.5 219 LYS A N 1
ATOM 1713 C CA . LYS A 1 219 ? 2.342 -28.031 2.816 1 97.5 219 LYS A CA 1
ATOM 1714 C C . LYS A 1 219 ? 1.438 -27.422 3.885 1 97.5 219 LYS A C 1
ATOM 1716 O O . LYS A 1 219 ? 1.626 -27.672 5.078 1 97.5 219 LYS A O 1
ATOM 1721 N N . GLY A 1 220 ? 0.484 -26.625 3.432 1 97.75 220 GLY A N 1
ATOM 1722 C CA . GLY A 1 220 ? -0.351 -25.859 4.34 1 97.75 220 GLY A CA 1
ATOM 1723 C C . GLY A 1 220 ? 0.121 -24.422 4.516 1 97.75 220 GLY A C 1
ATOM 1724 O O . GLY A 1 220 ? -0.591 -23.594 5.086 1 97.75 220 GLY A O 1
ATOM 1725 N N . SER A 1 221 ? 1.277 -24.156 3.967 1 98.56 221 SER A N 1
ATOM 1726 C CA . SER A 1 221 ? 1.779 -22.781 3.967 1 98.56 221 SER A CA 1
ATOM 1727 C C . SER A 1 221 ? 1.299 -22.016 2.736 1 98.56 221 SER A C 1
ATOM 1729 O O . SER A 1 221 ? 0.958 -22.625 1.718 1 98.56 221 SER A O 1
ATOM 1731 N N . ILE A 1 222 ? 1.233 -20.734 2.875 1 98.69 222 ILE A N 1
ATOM 1732 C CA . ILE A 1 222 ? 1.035 -19.859 1.722 1 98.69 222 ILE A CA 1
ATOM 1733 C C . ILE A 1 222 ? 2.244 -18.938 1.553 1 98.69 222 ILE A C 1
ATOM 1735 O O . ILE A 1 222 ? 2.904 -18.578 2.533 1 98.69 222 ILE A O 1
ATOM 1739 N N . VAL A 1 223 ? 2.557 -18.656 0.327 1 98.81 223 VAL A N 1
ATOM 1740 C CA . VAL A 1 223 ? 3.623 -17.719 -0.034 1 98.81 223 VAL A CA 1
ATOM 1741 C C . VAL A 1 223 ? 3.037 -16.531 -0.781 1 98.81 223 VAL A C 1
ATOM 1743 O O . VAL A 1 223 ? 2.391 -16.688 -1.818 1 98.81 223 VAL A O 1
ATOM 1746 N N . LEU A 1 224 ? 3.178 -15.375 -0.217 1 98.94 224 LEU A N 1
ATOM 1747 C CA . LEU A 1 224 ? 2.826 -14.141 -0.911 1 98.94 224 LEU A CA 1
ATOM 1748 C C . LEU A 1 224 ? 4.062 -13.492 -1.52 1 98.94 224 LEU A C 1
ATOM 1750 O O . LEU A 1 224 ? 4.977 -13.086 -0.796 1 98.94 224 LEU A O 1
ATOM 1754 N N . ARG A 1 225 ? 4.094 -13.406 -2.803 1 98.88 225 ARG A N 1
ATOM 1755 C CA . ARG A 1 225 ? 5.266 -12.938 -3.535 1 98.88 225 ARG A CA 1
ATOM 1756 C C . ARG A 1 225 ? 4.914 -11.742 -4.418 1 98.88 225 ARG A C 1
ATOM 1758 O O . ARG A 1 225 ? 3.951 -11.797 -5.188 1 98.88 225 ARG A O 1
ATOM 1765 N N . ASP A 1 226 ? 5.621 -10.656 -4.254 1 98.69 226 ASP A N 1
ATOM 1766 C CA . ASP A 1 226 ? 5.512 -9.562 -5.207 1 98.69 226 ASP A CA 1
ATOM 1767 C C . ASP A 1 226 ? 5.754 -10.039 -6.637 1 98.69 226 ASP A C 1
ATOM 1769 O O . ASP A 1 226 ? 6.746 -10.727 -6.902 1 98.69 226 ASP A O 1
ATOM 1773 N N . LEU A 1 227 ? 4.867 -9.695 -7.5 1 97.5 227 LEU A N 1
ATOM 1774 C CA . LEU A 1 227 ? 4.949 -10.195 -8.867 1 97.5 227 LEU A CA 1
ATOM 1775 C C . LEU A 1 227 ? 6.262 -9.773 -9.523 1 97.5 227 LEU A C 1
ATOM 1777 O O . LEU A 1 227 ? 6.715 -10.414 -10.477 1 97.5 227 LEU A O 1
ATOM 1781 N N . ARG A 1 228 ? 6.918 -8.781 -9.031 1 97.12 228 ARG A N 1
ATOM 1782 C CA . ARG A 1 228 ? 8.133 -8.195 -9.594 1 97.12 228 ARG A CA 1
ATOM 1783 C C . ARG A 1 228 ? 9.375 -8.93 -9.094 1 97.12 228 ARG A C 1
ATOM 1785 O O . ARG A 1 228 ? 10.469 -8.727 -9.617 1 97.12 228 ARG A O 1
ATOM 1792 N N . LEU A 1 229 ? 9.281 -9.773 -8.125 1 98.44 229 LEU A N 1
ATOM 1793 C CA . LEU A 1 229 ? 10.422 -10.43 -7.488 1 98.44 229 LEU A CA 1
ATOM 1794 C C . LEU A 1 229 ? 11.078 -11.422 -8.445 1 98.44 229 LEU A C 1
ATOM 1796 O O . LEU A 1 229 ? 10.391 -12.227 -9.078 1 98.44 229 LEU A O 1
ATOM 1800 N N . TRP A 1 230 ? 12.398 -11.375 -8.477 1 98.31 230 TRP A N 1
ATOM 1801 C CA . TRP A 1 230 ? 13.141 -12.297 -9.32 1 98.31 230 TRP A CA 1
ATOM 1802 C C . TRP A 1 230 ? 13.055 -13.719 -8.781 1 98.31 230 TRP A C 1
ATOM 1804 O O . TRP A 1 230 ? 13.18 -13.945 -7.574 1 98.31 230 TRP A O 1
ATOM 1814 N N . HIS A 1 231 ? 12.844 -14.656 -9.648 1 98.19 231 HIS A N 1
ATOM 1815 C CA . HIS A 1 231 ? 12.734 -16.062 -9.258 1 98.19 231 HIS A CA 1
ATOM 1816 C C . HIS A 1 231 ? 12.977 -16.984 -10.453 1 98.19 231 HIS A C 1
ATOM 1818 O O . HIS A 1 231 ? 13.109 -16.516 -11.586 1 98.19 231 HIS A O 1
ATOM 1824 N N . ALA A 1 232 ? 13.07 -18.266 -10.156 1 97.19 232 ALA A N 1
ATOM 1825 C CA . ALA A 1 232 ? 13.266 -19.281 -11.203 1 97.19 232 ALA A CA 1
ATOM 1826 C C . ALA A 1 232 ? 12.805 -20.656 -10.727 1 97.19 232 ALA A C 1
ATOM 1828 O O . ALA A 1 232 ? 13.07 -21.047 -9.594 1 97.19 232 ALA A O 1
ATOM 1829 N N . GLY A 1 233 ? 12.062 -21.266 -11.641 1 95.88 233 GLY A N 1
ATOM 1830 C CA . GLY A 1 233 ? 11.773 -22.656 -11.375 1 95.88 233 GLY A CA 1
ATOM 1831 C C . GLY A 1 233 ? 13.008 -23.547 -11.438 1 95.88 233 GLY A C 1
ATOM 1832 O O . GLY A 1 233 ? 13.867 -23.359 -12.297 1 95.88 233 GLY A O 1
ATOM 1833 N N . MET A 1 234 ? 13.039 -24.484 -10.562 1 96.5 234 MET A N 1
ATOM 1834 C CA . MET A 1 234 ? 14.211 -25.359 -10.422 1 96.5 234 MET A CA 1
ATOM 1835 C C . MET A 1 234 ? 13.891 -26.781 -10.875 1 96.5 234 MET A C 1
ATOM 1837 O O . MET A 1 234 ? 12.719 -27.156 -10.969 1 96.5 234 MET A O 1
ATOM 1841 N N . PRO A 1 235 ? 14.938 -27.562 -11.141 1 95.62 235 PRO A N 1
ATOM 1842 C CA . PRO A 1 235 ? 14.703 -28.953 -11.539 1 95.62 235 PRO A CA 1
ATOM 1843 C C . PRO A 1 235 ? 14.023 -29.781 -10.438 1 95.62 235 PRO A C 1
ATOM 1845 O O . PRO A 1 235 ? 14.156 -29.469 -9.258 1 95.62 235 PRO A O 1
ATOM 1848 N N . ASN A 1 236 ? 13.266 -30.672 -10.852 1 96.75 236 ASN A N 1
ATOM 1849 C CA . ASN A 1 236 ? 12.695 -31.719 -10.016 1 96.75 236 ASN A CA 1
ATOM 1850 C C . ASN A 1 236 ? 13.242 -33.094 -10.383 1 96.75 236 ASN A C 1
ATOM 1852 O O . ASN A 1 236 ? 12.68 -33.781 -11.234 1 96.75 236 ASN A O 1
ATOM 1856 N N . PRO A 1 237 ? 14.25 -33.531 -9.672 1 95.31 237 PRO A N 1
ATOM 1857 C CA . PRO A 1 237 ? 14.859 -34.812 -10.031 1 95.31 237 PRO A CA 1
ATOM 1858 C C . PRO A 1 237 ? 14.039 -36 -9.547 1 95.31 237 PRO A C 1
ATOM 1860 O O . PRO A 1 237 ? 14.406 -37.156 -9.812 1 95.31 237 PRO A O 1
ATOM 1863 N N . THR A 1 238 ? 12.992 -35.75 -8.883 1 96.06 238 THR A N 1
ATOM 1864 C CA . THR A 1 238 ? 12.133 -36.812 -8.414 1 96.06 238 THR A CA 1
ATOM 1865 C C . THR A 1 238 ? 11.062 -37.156 -9.445 1 96.06 238 THR A C 1
ATOM 1867 O O . THR A 1 238 ? 10.922 -36.469 -10.445 1 96.06 238 THR A O 1
ATOM 1870 N N . GLN A 1 239 ? 10.344 -38.25 -9.156 1 94.81 239 GLN A N 1
ATOM 1871 C CA . GLN A 1 239 ? 9.242 -38.625 -10.031 1 94.81 239 GLN A CA 1
ATOM 1872 C C . GLN A 1 239 ? 7.914 -38.125 -9.5 1 94.81 239 GLN A C 1
ATOM 1874 O O . GLN A 1 239 ? 6.879 -38.25 -10.164 1 94.81 239 GLN A O 1
ATOM 1879 N N . GLU A 1 240 ? 8 -37.469 -8.422 1 95.31 240 GLU A N 1
ATOM 1880 C CA . GLU A 1 240 ? 6.781 -36.938 -7.824 1 95.31 240 GLU A CA 1
ATOM 1881 C C . GLU A 1 240 ? 6.418 -35.594 -8.438 1 95.31 240 GLU A C 1
ATOM 1883 O O . GLU A 1 240 ? 7.242 -34.656 -8.469 1 95.31 240 GLU A O 1
ATOM 1888 N N . THR A 1 241 ? 5.172 -35.5 -8.938 1 96.69 241 THR A N 1
ATOM 1889 C CA . THR A 1 241 ? 4.68 -34.219 -9.461 1 96.69 241 THR A CA 1
ATOM 1890 C C . THR A 1 241 ? 4.434 -33.25 -8.328 1 96.69 241 THR A C 1
ATOM 1892 O O . THR A 1 241 ? 3.754 -33.562 -7.352 1 96.69 241 THR A O 1
ATOM 1895 N N . ARG A 1 242 ? 4.996 -32.156 -8.445 1 96.88 242 ARG A N 1
ATOM 1896 C CA . ARG A 1 242 ? 4.812 -31.094 -7.453 1 96.88 242 ARG A CA 1
ATOM 1897 C C . ARG A 1 242 ? 3.895 -29.984 -7.984 1 96.88 242 ARG A C 1
ATOM 1899 O O . ARG A 1 242 ? 4.254 -29.281 -8.922 1 96.88 242 ARG A O 1
ATOM 1906 N N . ILE A 1 243 ? 2.766 -29.844 -7.363 1 97.75 243 ILE A N 1
ATOM 1907 C CA . ILE A 1 243 ? 1.803 -28.828 -7.805 1 97.75 243 ILE A CA 1
ATOM 1908 C C . ILE A 1 243 ? 1.847 -27.625 -6.867 1 97.75 243 ILE A C 1
ATOM 1910 O O . ILE A 1 243 ? 1.767 -27.781 -5.648 1 97.75 243 ILE A O 1
ATOM 1914 N N . MET A 1 244 ? 2.035 -26.453 -7.406 1 98 244 MET A N 1
ATOM 1915 C CA . MET A 1 244 ? 1.938 -25.188 -6.695 1 98 244 MET A CA 1
ATOM 1916 C C . MET A 1 244 ? 0.844 -24.312 -7.293 1 98 244 MET A C 1
ATOM 1918 O O . MET A 1 244 ? 0.929 -23.906 -8.453 1 98 244 MET A O 1
ATOM 1922 N N . LEU A 1 245 ? -0.164 -24.031 -6.527 1 98.31 245 LEU A N 1
ATOM 1923 C CA . LEU A 1 245 ? -1.181 -23.078 -6.969 1 98.31 245 LEU A CA 1
ATOM 1924 C C . LEU A 1 245 ? -0.592 -21.688 -7.113 1 98.31 245 LEU A C 1
ATOM 1926 O O . LEU A 1 245 ? 0.212 -21.25 -6.281 1 98.31 245 LEU A O 1
ATOM 1930 N N . ALA A 1 246 ? -0.983 -21.031 -8.148 1 97.56 246 ALA A N 1
ATOM 1931 C CA . ALA A 1 246 ? -0.673 -19.625 -8.383 1 97.56 246 ALA A CA 1
ATOM 1932 C C . ALA A 1 246 ? -1.947 -18.812 -8.57 1 97.56 246 ALA A C 1
ATOM 1934 O O . ALA A 1 246 ? -2.498 -18.766 -9.672 1 97.56 246 ALA A O 1
ATOM 1935 N N . ILE A 1 247 ? -2.406 -18.219 -7.574 1 98.44 247 ILE A N 1
ATOM 1936 C CA . ILE A 1 247 ? -3.52 -17.266 -7.59 1 98.44 247 ILE A CA 1
ATOM 1937 C C . ILE A 1 247 ? -2.986 -15.844 -7.488 1 98.44 247 ILE A C 1
ATOM 1939 O O . ILE A 1 247 ? -2.428 -15.453 -6.461 1 98.44 247 ILE A O 1
ATOM 1943 N N . VAL A 1 248 ? -3.145 -15.078 -8.516 1 98.5 248 VAL A N 1
ATOM 1944 C CA . VAL A 1 248 ? -2.49 -13.773 -8.523 1 98.5 248 VAL A CA 1
ATOM 1945 C C . VAL A 1 248 ? -3.531 -12.672 -8.328 1 98.5 248 VAL A C 1
ATOM 1947 O O . VAL A 1 248 ? -4.523 -12.617 -9.055 1 98.5 248 VAL A O 1
ATOM 1950 N N . TYR A 1 249 ? -3.293 -11.867 -7.352 1 98.88 249 TYR A N 1
ATOM 1951 C CA . TYR A 1 249 ? -4.109 -10.703 -7.012 1 98.88 249 TYR A CA 1
ATOM 1952 C C . TYR A 1 249 ? -3.537 -9.438 -7.637 1 98.88 249 TYR A C 1
ATOM 1954 O O . TYR A 1 249 ? -2.32 -9.227 -7.629 1 98.88 249 TYR A O 1
ATOM 1962 N N . TRP A 1 250 ? -4.402 -8.664 -8.203 1 98.75 250 TRP A N 1
ATOM 1963 C CA . TRP A 1 250 ? -4.066 -7.301 -8.594 1 98.75 250 TRP A CA 1
ATOM 1964 C C . TRP A 1 250 ? -4.844 -6.289 -7.758 1 98.75 250 TRP A C 1
ATOM 1966 O O . TRP A 1 250 ? -5.98 -6.547 -7.355 1 98.75 250 TRP A O 1
ATOM 1976 N N . ALA A 1 251 ? -4.211 -5.152 -7.512 1 98.88 251 ALA A N 1
ATOM 1977 C CA . ALA A 1 251 ? -4.965 -4.039 -6.941 1 98.88 251 ALA A CA 1
ATOM 1978 C C . ALA A 1 251 ? -6.152 -3.674 -7.828 1 98.88 251 ALA A C 1
ATOM 1980 O O . ALA A 1 251 ? -6.035 -3.641 -9.055 1 98.88 251 ALA A O 1
ATOM 1981 N N . SER A 1 252 ? -7.273 -3.373 -7.18 1 98.69 252 SER A N 1
ATOM 1982 C CA . SER A 1 252 ? -8.477 -3.035 -7.93 1 98.69 252 SER A CA 1
ATOM 1983 C C . SER A 1 252 ? -8.273 -1.775 -8.766 1 98.69 252 SER A C 1
ATOM 1985 O O . SER A 1 252 ? -8.828 -1.657 -9.859 1 98.69 252 SER A O 1
ATOM 1987 N N . TRP A 1 253 ? -7.469 -0.838 -8.289 1 98.75 253 TRP A N 1
ATOM 1988 C CA . TRP A 1 253 ? -7.246 0.43 -8.984 1 98.75 253 TRP A CA 1
ATOM 1989 C C . TRP A 1 253 ? -6.426 0.224 -10.25 1 98.75 253 TRP A C 1
ATOM 1991 O O . TRP A 1 253 ? -6.422 1.079 -11.141 1 98.75 253 TRP A O 1
ATOM 2001 N N . TYR A 1 254 ? -5.668 -0.832 -10.375 1 98.75 254 TYR A N 1
ATOM 2002 C CA . TYR A 1 254 ? -4.777 -1.1 -11.5 1 98.75 254 TYR A CA 1
ATOM 2003 C C . TYR A 1 254 ? -5.574 -1.444 -12.75 1 98.75 254 TYR A C 1
ATOM 2005 O O . TYR A 1 254 ? -5.156 -1.125 -13.867 1 98.75 254 TYR A O 1
ATOM 2013 N N . LYS A 1 255 ? -6.664 -2.092 -12.609 1 98.44 255 LYS A N 1
ATOM 2014 C CA . LYS A 1 255 ? -7.59 -2.463 -13.68 1 98.44 255 LYS A CA 1
ATOM 2015 C C . LYS A 1 255 ? -6.93 -3.402 -14.68 1 98.44 255 LYS A C 1
ATOM 2017 O O . LYS A 1 255 ? -6.91 -3.123 -15.883 1 98.44 255 LYS A O 1
ATOM 2022 N N . ASN A 1 256 ? -6.477 -4.531 -14.109 1 97.5 256 ASN A N 1
ATOM 2023 C CA . ASN A 1 256 ? -6.02 -5.582 -15.016 1 97.5 256 ASN A CA 1
ATOM 2024 C C . ASN A 1 256 ? -7.152 -6.094 -15.891 1 97.5 256 ASN A C 1
ATOM 2026 O O . ASN A 1 256 ? -8.297 -6.199 -15.445 1 97.5 256 ASN A O 1
ATOM 2030 N N . GLY A 1 257 ? -6.836 -6.488 -17.109 1 95.19 257 GLY A N 1
ATOM 2031 C CA . GLY A 1 257 ? -7.879 -6.84 -18.062 1 95.19 257 GLY A CA 1
ATOM 2032 C C . GLY A 1 257 ? -8.102 -8.336 -18.172 1 95.19 257 GLY A C 1
ATOM 2033 O O . GLY A 1 257 ? -9.078 -8.773 -18.797 1 95.19 257 GLY A O 1
ATOM 2034 N N . ALA A 1 258 ? -7.211 -9.141 -17.641 1 95.5 258 ALA A N 1
ATOM 2035 C CA . ALA A 1 258 ? -7.359 -10.594 -17.734 1 95.5 258 ALA A CA 1
ATOM 2036 C C . ALA A 1 258 ? -8.586 -11.07 -16.969 1 95.5 258 ALA A C 1
ATOM 2038 O O . ALA A 1 258 ? -8.898 -10.539 -15.898 1 95.5 258 ALA A O 1
ATOM 2039 N N . VAL A 1 259 ? -9.258 -12.055 -17.5 1 96.56 259 VAL A N 1
ATOM 2040 C CA . VAL A 1 259 ? -10.438 -12.617 -16.844 1 96.56 259 VAL A CA 1
ATOM 2041 C C . VAL A 1 259 ? -10.305 -14.141 -16.766 1 96.56 259 VAL A C 1
ATOM 2043 O O . VAL A 1 259 ? -9.516 -14.742 -17.5 1 96.56 259 VAL A O 1
ATOM 2046 N N . ILE A 1 260 ? -11.039 -14.734 -15.922 1 97.38 260 ILE A N 1
ATOM 2047 C CA . ILE A 1 260 ? -11.086 -16.188 -15.734 1 97.38 260 ILE A CA 1
ATOM 2048 C C . ILE A 1 260 ? -12.453 -16.719 -16.156 1 97.38 260 ILE A C 1
ATOM 2050 O O . ILE A 1 260 ? -13.453 -16.469 -15.477 1 97.38 260 ILE A O 1
ATOM 2054 N N . PRO A 1 261 ? -12.523 -17.453 -17.25 1 97.56 261 PRO A N 1
ATOM 2055 C CA . PRO A 1 261 ? -13.812 -18.047 -17.594 1 97.56 261 PRO A CA 1
ATOM 2056 C C . PRO A 1 261 ? -14.312 -19.031 -16.547 1 97.56 261 PRO A C 1
ATOM 2058 O O . PRO A 1 261 ? -13.57 -19.922 -16.125 1 97.56 261 PRO A O 1
ATOM 2061 N N . MET A 1 262 ? -15.477 -18.828 -16.078 1 98.25 262 MET A N 1
ATOM 2062 C CA . MET A 1 262 ? -16.125 -19.703 -15.102 1 98.25 262 MET A CA 1
ATOM 2063 C C . MET A 1 262 ? -17.578 -19.969 -15.492 1 98.25 262 MET A C 1
ATOM 2065 O O . MET A 1 262 ? -18.234 -19.094 -16.062 1 98.25 262 MET A O 1
ATOM 2069 N N . PRO A 1 263 ? -18.062 -21.141 -15.234 1 98.38 263 PRO A N 1
ATOM 2070 C CA . PRO A 1 263 ? -19.469 -21.422 -15.578 1 98.38 263 PRO A CA 1
ATOM 2071 C C . PRO A 1 263 ? -20.453 -20.641 -14.703 1 98.38 263 PRO A C 1
ATOM 2073 O O . PRO A 1 263 ? -20.188 -20.422 -13.523 1 98.38 263 PRO A O 1
ATOM 2076 N N . GLU A 1 264 ? -21.594 -20.297 -15.172 1 98.5 264 GLU A N 1
ATOM 2077 C CA . GLU A 1 264 ? -22.625 -19.5 -14.492 1 98.5 264 GLU A CA 1
ATOM 2078 C C . GLU A 1 264 ? -23.031 -20.141 -13.172 1 98.5 264 GLU A C 1
ATOM 2080 O O . GLU A 1 264 ? -23.344 -19.453 -12.203 1 98.5 264 GLU A O 1
ATOM 2085 N N . SER A 1 265 ? -22.984 -21.422 -13.172 1 98.38 265 SER A N 1
ATOM 2086 C CA . SER A 1 265 ? -23.438 -22.141 -11.992 1 98.38 265 SER A CA 1
ATOM 2087 C C . SER A 1 265 ? -22.516 -21.875 -10.797 1 98.38 265 SER A C 1
ATOM 2089 O O . SER A 1 265 ? -22.891 -22.156 -9.656 1 98.38 265 SER A O 1
ATOM 2091 N N . LEU A 1 266 ? -21.344 -21.297 -11.016 1 98.62 266 LEU A N 1
ATOM 2092 C CA . LEU A 1 266 ? -20.375 -21.078 -9.953 1 98.62 266 LEU A CA 1
ATOM 2093 C C . LEU A 1 266 ? -20.562 -19.703 -9.312 1 98.62 266 LEU A C 1
ATOM 2095 O O . LEU A 1 266 ? -19.922 -19.375 -8.32 1 98.62 266 LEU A O 1
ATOM 2099 N N . LYS A 1 267 ? -21.484 -18.906 -9.82 1 98.69 267 LYS A N 1
ATOM 2100 C CA . LYS A 1 267 ? -21.672 -17.531 -9.375 1 98.69 267 LYS A CA 1
ATOM 2101 C C . LYS A 1 267 ? -21.875 -17.469 -7.863 1 98.69 267 LYS A C 1
ATOM 2103 O O . LYS A 1 267 ? -21.203 -16.703 -7.172 1 98.69 267 LYS A O 1
ATOM 2108 N N . PRO A 1 268 ? -22.781 -18.266 -7.309 1 98.75 268 PRO A N 1
ATOM 2109 C CA . PRO A 1 268 ? -22.984 -18.172 -5.863 1 98.75 268 PRO A CA 1
ATOM 2110 C C . PRO A 1 268 ? -21.734 -18.562 -5.066 1 98.75 268 PRO A C 1
ATOM 2112 O O . PRO A 1 268 ? -21.453 -17.969 -4.027 1 98.75 268 PRO A O 1
ATOM 2115 N N . THR A 1 269 ? -21.047 -19.578 -5.566 1 98.81 269 THR A N 1
ATOM 2116 C CA . THR A 1 269 ? -19.844 -20.047 -4.895 1 98.81 269 THR A CA 1
ATOM 2117 C C . THR A 1 269 ? -18.766 -18.969 -4.898 1 98.81 269 THR A C 1
ATOM 2119 O O . THR A 1 269 ? -18.156 -18.688 -3.865 1 98.81 269 THR A O 1
ATOM 2122 N N . ILE A 1 270 ? -18.609 -18.328 -6.02 1 98.88 270 ILE A N 1
ATOM 2123 C CA . ILE A 1 270 ? -17.578 -17.312 -6.16 1 98.88 270 ILE A CA 1
ATOM 2124 C C . ILE A 1 270 ? -17.969 -16.078 -5.324 1 98.88 270 ILE A C 1
ATOM 2126 O O . ILE A 1 270 ? -17.109 -15.492 -4.66 1 98.88 270 ILE A O 1
ATOM 2130 N N . ARG A 1 271 ? -19.188 -15.734 -5.34 1 98.75 271 ARG A N 1
ATOM 2131 C CA . ARG A 1 271 ? -19.656 -14.625 -4.512 1 98.75 271 ARG A CA 1
ATOM 2132 C C . ARG A 1 271 ? -19.344 -14.875 -3.037 1 98.75 271 ARG A C 1
ATOM 2134 O O . ARG A 1 271 ? -18.938 -13.961 -2.318 1 98.75 271 ARG A O 1
ATOM 2141 N N . ALA A 1 272 ? -19.594 -16.062 -2.625 1 98.75 272 ALA A N 1
ATOM 2142 C CA . ALA A 1 272 ? -19.328 -16.422 -1.232 1 98.75 272 ALA A CA 1
ATOM 2143 C C . ALA A 1 272 ? -17.844 -16.297 -0.907 1 98.75 272 ALA A C 1
ATOM 2145 O O . ALA A 1 272 ? -17.469 -15.828 0.167 1 98.75 272 ALA A O 1
ATOM 2146 N N . LEU A 1 273 ? -16.969 -16.812 -1.808 1 98.81 273 LEU A N 1
ATOM 2147 C CA . LEU A 1 273 ? -15.523 -16.672 -1.628 1 98.81 273 LEU A CA 1
ATOM 2148 C C . LEU A 1 273 ? -15.141 -15.195 -1.506 1 98.81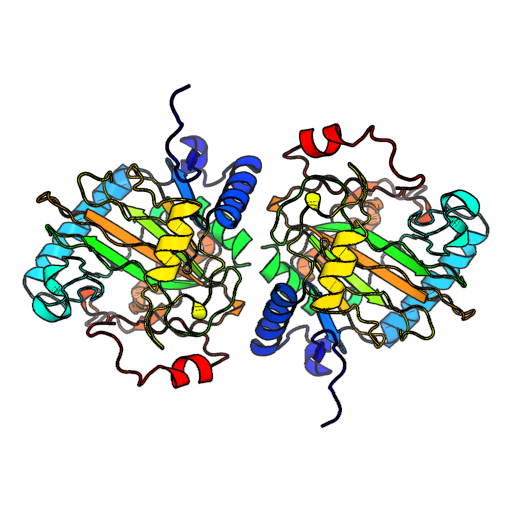 273 LEU A C 1
ATOM 2150 O O . LEU A 1 273 ? -14.398 -14.82 -0.596 1 98.81 273 LEU A O 1
ATOM 2154 N N . GLU A 1 274 ? -15.711 -14.383 -2.416 1 98.88 274 GLU A N 1
ATOM 2155 C CA . GLU A 1 274 ? -15.406 -12.953 -2.447 1 98.88 274 GLU A CA 1
ATOM 2156 C C . GLU A 1 274 ? -15.797 -12.273 -1.138 1 98.88 274 GLU A C 1
ATOM 2158 O O . GLU A 1 274 ? -15.016 -11.508 -0.573 1 98.88 274 GLU A O 1
ATOM 2163 N N . GLU A 1 275 ? -16.922 -12.539 -0.673 1 98.44 275 GLU A N 1
ATOM 2164 C CA . GLU A 1 275 ? -17.453 -11.93 0.55 1 98.44 275 GLU A CA 1
ATOM 2165 C C . GLU A 1 275 ? -16.656 -12.383 1.771 1 98.44 275 GLU A C 1
ATOM 2167 O O . GLU A 1 275 ? -16.375 -11.586 2.672 1 98.44 275 GLU A O 1
ATOM 2172 N N . SER A 1 276 ? -16.25 -13.586 1.763 1 97.94 276 SER A N 1
ATOM 2173 C CA . SER A 1 276 ? -15.586 -14.148 2.934 1 97.94 276 SER A CA 1
ATOM 2174 C C . SER A 1 276 ? -14.203 -13.539 3.131 1 97.94 276 SER A C 1
ATOM 2176 O O . SER A 1 276 ? -13.727 -13.414 4.262 1 97.94 276 SER A O 1
ATOM 2178 N N . ALA A 1 277 ? -13.547 -13.156 2.07 1 98.12 277 ALA A N 1
ATOM 2179 C CA . ALA A 1 277 ? -12.156 -12.719 2.17 1 98.12 277 ALA A CA 1
ATOM 2180 C C . ALA A 1 277 ? -12 -11.281 1.699 1 98.12 277 ALA A C 1
ATOM 2182 O O . ALA A 1 277 ? -10.898 -10.742 1.688 1 98.12 277 ALA A O 1
ATOM 2183 N N . ASN A 1 278 ? -13.141 -10.594 1.333 1 98.12 278 ASN A N 1
ATOM 2184 C CA . ASN A 1 278 ? -13.125 -9.234 0.809 1 98.12 278 ASN A CA 1
ATOM 2185 C C . ASN A 1 278 ? -12.203 -9.102 -0.399 1 98.12 278 ASN A C 1
ATOM 2187 O O . ASN A 1 278 ? -11.32 -8.25 -0.42 1 98.12 278 ASN A O 1
ATOM 2191 N N . ILE A 1 279 ? -12.406 -9.961 -1.351 1 98.88 279 ILE A N 1
ATOM 2192 C CA . ILE A 1 279 ? -11.68 -9.984 -2.617 1 98.88 279 ILE A CA 1
ATOM 2193 C C . ILE A 1 279 ? -12.672 -10.086 -3.775 1 98.88 279 ILE A C 1
ATOM 2195 O O . ILE A 1 279 ? -13.883 -10.195 -3.557 1 98.88 279 ILE A O 1
ATOM 2199 N N . LYS A 1 280 ? -12.164 -10 -4.961 1 98.81 280 LYS A N 1
ATOM 2200 C CA . LYS A 1 280 ? -13 -10.148 -6.152 1 98.81 280 LYS A CA 1
ATOM 2201 C C . LYS A 1 280 ? -12.328 -11.047 -7.184 1 98.81 280 LYS A C 1
ATOM 2203 O O . LYS A 1 280 ? -11.117 -10.938 -7.418 1 98.81 280 LYS A O 1
ATOM 2208 N N . TYR A 1 281 ? -13.023 -11.984 -7.688 1 98.81 281 TYR A N 1
ATOM 2209 C CA . TYR A 1 281 ? -12.562 -12.758 -8.828 1 98.81 281 TYR A CA 1
ATOM 2210 C C . TYR A 1 281 ? -13 -12.117 -10.141 1 98.81 281 TYR A C 1
ATOM 2212 O O . TYR A 1 281 ? -14.18 -11.797 -10.328 1 98.81 281 TYR A O 1
ATOM 2220 N N . ALA A 1 282 ? -12.086 -11.875 -10.992 1 98.25 282 ALA A N 1
ATOM 2221 C CA . ALA A 1 282 ? -12.398 -11.391 -12.336 1 98.25 282 ALA A CA 1
ATOM 2222 C C . ALA A 1 282 ? -12.93 -12.516 -13.219 1 98.25 282 ALA A C 1
ATOM 2224 O O . ALA A 1 282 ? -12.289 -12.906 -14.195 1 98.25 282 ALA A O 1
ATOM 2225 N N . ALA A 1 283 ? -14.117 -12.898 -12.984 1 98.38 283 ALA A N 1
ATOM 2226 C CA . ALA A 1 283 ? -14.727 -14.031 -13.672 1 98.38 283 ALA A CA 1
ATOM 2227 C C . ALA A 1 283 ? -15.43 -13.586 -14.953 1 98.38 283 ALA A C 1
ATOM 2229 O O . ALA A 1 283 ? -16.125 -12.562 -14.953 1 98.38 283 ALA A O 1
ATOM 2230 N N . GLU A 1 284 ? -15.203 -14.211 -15.992 1 98.06 284 GLU A N 1
ATOM 2231 C CA . GLU A 1 284 ? -16.047 -14.18 -17.172 1 98.06 284 GLU A CA 1
ATOM 2232 C C . GLU A 1 284 ? -17.047 -15.336 -17.172 1 98.06 284 GLU A C 1
ATOM 2234 O O . GLU A 1 284 ? -16.672 -16.5 -17.344 1 98.06 284 GLU A O 1
ATOM 2239 N N . TRP A 1 285 ? -18.297 -15.008 -17.031 1 98.56 285 TRP A N 1
ATOM 2240 C CA . TRP A 1 285 ? -19.312 -16.047 -16.891 1 98.56 285 TRP A CA 1
ATOM 2241 C C . TRP A 1 285 ? -19.688 -16.625 -18.234 1 98.56 285 TRP A C 1
ATOM 2243 O O . TRP A 1 285 ? -20.062 -15.891 -19.156 1 98.56 285 TRP A O 1
ATOM 2253 N N . VAL A 1 286 ? -19.578 -17.922 -18.328 1 98.25 286 VAL A N 1
ATOM 2254 C CA . VAL A 1 286 ? -19.875 -18.625 -19.562 1 98.25 286 VAL A CA 1
ATOM 2255 C C . VAL A 1 286 ? -20.938 -19.703 -19.312 1 98.25 286 VAL A C 1
ATOM 2257 O O . VAL A 1 286 ? -21.188 -20.078 -18.172 1 98.25 286 VAL A O 1
ATOM 2260 N N . PRO A 1 287 ? -21.594 -20.203 -20.328 1 97.94 287 PRO A N 1
ATOM 2261 C CA . PRO A 1 287 ? -22.594 -21.266 -20.141 1 97.94 287 PRO A CA 1
ATOM 2262 C C . PRO A 1 287 ? -21.984 -22.531 -19.562 1 97.94 287 PRO A C 1
ATOM 2264 O O . PRO A 1 287 ? -20.844 -22.891 -19.875 1 97.94 287 PRO A O 1
ATOM 2267 N N . ASP A 1 288 ? -22.719 -23.25 -18.734 1 97.94 288 ASP A N 1
ATOM 2268 C CA . ASP A 1 288 ? -22.266 -24.5 -18.141 1 97.94 288 ASP A CA 1
ATOM 2269 C C . ASP A 1 288 ? -22.047 -25.562 -19.203 1 97.94 288 ASP A C 1
ATOM 2271 O O . ASP A 1 288 ? -21.125 -26.375 -19.094 1 97.94 288 ASP A O 1
ATOM 2275 N N . GLU A 1 289 ? -23 -25.531 -20.125 1 97.44 289 GLU A N 1
ATOM 2276 C CA . GLU A 1 289 ? -22.922 -26.531 -21.172 1 97.44 289 GLU A CA 1
ATOM 2277 C C . GLU A 1 289 ? -21.594 -26.422 -21.938 1 97.44 289 GLU A C 1
ATOM 2279 O O . GLU A 1 289 ? -21.25 -25.359 -22.438 1 97.44 289 GLU A O 1
ATOM 2284 N N . GLY A 1 290 ? -20.875 -27.484 -21.922 1 95.25 290 GLY A N 1
ATOM 2285 C CA . GLY A 1 290 ? -19.641 -27.531 -22.703 1 95.25 290 GLY A CA 1
ATOM 2286 C C . GLY A 1 290 ? -18.453 -26.938 -21.969 1 95.25 290 GLY A C 1
ATOM 2287 O O . GLY A 1 290 ? -17.344 -26.922 -22.5 1 95.25 290 GLY A O 1
ATOM 2288 N N . TYR A 1 291 ? -18.672 -26.469 -20.797 1 96.19 291 TYR A N 1
ATOM 2289 C CA . TYR A 1 291 ? -17.594 -25.844 -20.031 1 96.19 291 TYR A CA 1
ATOM 2290 C C . TYR A 1 291 ? -16.578 -26.891 -19.594 1 96.19 291 TYR A C 1
ATOM 2292 O O . TYR A 1 291 ? -16.953 -27.953 -19.078 1 96.19 291 TYR A O 1
ATOM 2300 N N . ASN A 1 292 ? -15.305 -26.594 -19.812 1 95.62 292 ASN A N 1
ATOM 2301 C CA . ASN A 1 292 ? -14.172 -27.391 -19.344 1 95.62 292 ASN A CA 1
ATOM 2302 C C . ASN A 1 292 ? -13.008 -26.516 -18.906 1 95.62 292 ASN A C 1
ATOM 2304 O O . ASN A 1 292 ? -12.367 -25.859 -19.734 1 95.62 292 ASN A O 1
ATOM 2308 N N . TYR A 1 293 ? -12.758 -26.5 -17.625 1 95.75 293 TYR A N 1
ATOM 2309 C CA . TYR A 1 293 ? -11.719 -25.625 -17.109 1 95.75 293 TYR A CA 1
ATOM 2310 C C . TYR A 1 293 ? -10.344 -26.031 -17.625 1 95.75 293 TYR A C 1
ATOM 2312 O O . TYR A 1 293 ? -9.414 -25.234 -17.625 1 95.75 293 TYR A O 1
ATOM 2320 N N . LEU A 1 294 ? -10.086 -27.203 -18.078 1 94.94 294 LEU A N 1
ATOM 2321 C CA . LEU A 1 294 ? -8.805 -27.672 -18.594 1 94.94 294 LEU A CA 1
ATOM 2322 C C . LEU A 1 294 ? -8.531 -27.109 -19.984 1 94.94 294 LEU A C 1
ATOM 2324 O O . LEU A 1 294 ? -7.422 -27.219 -20.5 1 94.94 294 LEU A O 1
ATOM 2328 N N . ASP A 1 295 ? -9.547 -26.359 -20.547 1 92.5 295 ASP A N 1
ATOM 2329 C CA . ASP A 1 295 ? -9.406 -25.797 -21.891 1 92.5 295 ASP A CA 1
ATOM 2330 C C . ASP A 1 295 ? -9.109 -24.297 -21.828 1 92.5 295 ASP A C 1
ATOM 2332 O O . ASP A 1 295 ? -8.891 -23.656 -22.859 1 92.5 295 ASP A O 1
ATOM 2336 N N . ILE A 1 296 ? -9.102 -23.797 -20.672 1 91.75 296 ILE A N 1
ATOM 2337 C CA . ILE A 1 296 ? -8.898 -22.359 -20.531 1 91.75 296 ILE A CA 1
ATOM 2338 C C . ILE A 1 296 ? -7.504 -21.984 -21.031 1 91.75 296 ILE A C 1
ATOM 2340 O O . ILE A 1 296 ? -6.512 -22.594 -20.609 1 91.75 296 ILE A O 1
ATOM 2344 N N . LYS A 1 297 ? -7.469 -21.016 -21.828 1 86.81 297 LYS A N 1
ATOM 2345 C CA . LYS A 1 297 ? -6.211 -20.578 -22.438 1 86.81 297 LYS A CA 1
ATOM 2346 C C . LYS A 1 297 ? -5.402 -19.719 -21.469 1 86.81 297 LYS A C 1
ATOM 2348 O O . LYS A 1 297 ? -5.969 -19 -20.641 1 86.81 297 LYS A O 1
ATOM 2353 N N . PHE A 1 298 ? -4.109 -19.828 -21.703 1 85.5 298 PHE A N 1
ATOM 2354 C CA . PHE A 1 298 ? -3.17 -19.047 -20.906 1 85.5 298 PHE A CA 1
ATOM 2355 C C . PHE A 1 298 ? -3.055 -17.625 -21.469 1 85.5 298 PHE A C 1
ATOM 2357 O O . PHE A 1 298 ? -2.977 -17.438 -22.672 1 85.5 298 PHE A O 1
ATOM 2364 N N . SER A 1 299 ? -3.207 -16.594 -20.578 1 80.12 299 SER A N 1
ATOM 2365 C CA . SER A 1 299 ? -2.947 -15.211 -20.938 1 80.12 299 SER A CA 1
ATOM 2366 C C . SER A 1 299 ? -1.742 -14.664 -20.172 1 80.12 299 SER A C 1
ATOM 2368 O O . SER A 1 299 ? -1.562 -14.953 -19 1 80.12 299 SER A O 1
ATOM 2370 N N . ASN A 1 300 ? -0.891 -13.914 -20.906 1 80.69 300 ASN A N 1
ATOM 2371 C CA . ASN A 1 300 ? 0.281 -13.328 -20.266 1 80.69 300 ASN A CA 1
ATOM 2372 C C . ASN A 1 300 ? 0.215 -11.805 -20.266 1 80.69 300 ASN A C 1
ATOM 2374 O O . ASN A 1 300 ? 1.229 -11.133 -20.062 1 80.69 300 ASN A O 1
ATOM 2378 N N . ASN A 1 301 ? -0.965 -11.273 -20.656 1 88.19 301 ASN A N 1
ATOM 2379 C CA . ASN A 1 301 ? -1.132 -9.828 -20.562 1 88.19 301 ASN A CA 1
ATOM 2380 C C . ASN A 1 301 ? -1.611 -9.414 -19.172 1 88.19 301 ASN A C 1
ATOM 2382 O O . ASN A 1 301 ? -2.809 -9.453 -18.891 1 88.19 301 ASN A O 1
ATOM 2386 N N . PHE A 1 302 ? -0.711 -8.961 -18.438 1 91.81 302 PHE A N 1
ATOM 2387 C CA . PHE A 1 302 ? -0.991 -8.57 -17.062 1 91.81 302 PHE A CA 1
ATOM 2388 C C . PHE A 1 302 ? -0.988 -7.051 -16.922 1 91.81 302 PHE A C 1
ATOM 2390 O O . PHE A 1 302 ? -0.926 -6.523 -15.812 1 91.81 302 PHE A O 1
ATOM 2397 N N . SER A 1 303 ? -1.052 -6.348 -18.078 1 94.56 303 SER A N 1
ATOM 2398 C CA . SER A 1 303 ? -0.995 -4.891 -18.062 1 94.56 303 SER A CA 1
ATOM 2399 C C . SER A 1 303 ? -2.354 -4.289 -17.719 1 94.56 303 SER A C 1
ATOM 2401 O O . SER A 1 303 ? -3.348 -5.008 -17.609 1 94.56 303 SER A O 1
ATOM 2403 N N . SER A 1 304 ? -2.377 -3.023 -17.516 1 97.81 304 SER A N 1
ATOM 2404 C CA . SER A 1 304 ? -3.588 -2.297 -17.141 1 97.81 304 SER A CA 1
ATOM 2405 C C . SER A 1 304 ? -4.391 -1.894 -18.375 1 97.81 304 SER A C 1
ATOM 2407 O O . SER A 1 304 ? -3.82 -1.477 -19.375 1 97.81 304 SER A O 1
ATOM 2409 N N . THR A 1 305 ? -5.699 -1.989 -18.281 1 97.69 305 THR A N 1
ATOM 2410 C CA . THR A 1 305 ? -6.562 -1.513 -19.344 1 97.69 305 THR A CA 1
ATOM 2411 C C . THR A 1 305 ? -6.559 0.012 -19.406 1 97.69 305 THR A C 1
ATOM 2413 O O . THR A 1 305 ? -7.004 0.599 -20.406 1 97.69 305 THR A O 1
ATOM 2416 N N . LEU A 1 306 ? -6.051 0.709 -18.406 1 98.19 306 LEU A N 1
ATOM 2417 C CA . LEU A 1 306 ? -6.02 2.166 -18.328 1 98.19 306 LEU A CA 1
ATOM 2418 C C . LEU A 1 306 ? -4.812 2.721 -19.078 1 98.19 306 LEU A C 1
ATOM 2420 O O . LEU A 1 306 ? -4.738 3.922 -19.344 1 98.19 306 LEU A O 1
ATOM 2424 N N . THR A 1 307 ? -3.871 1.866 -19.359 1 97.06 307 THR A N 1
ATOM 2425 C CA . THR A 1 307 ? -2.67 2.248 -20.094 1 97.06 307 THR A CA 1
ATOM 2426 C C . THR A 1 307 ? -2.418 1.288 -21.25 1 97.06 307 THR A C 1
ATOM 2428 O O . THR A 1 307 ? -1.381 0.625 -21.297 1 97.06 307 THR A O 1
ATOM 2431 N N . PRO A 1 308 ? -3.266 1.191 -22.188 1 95.5 308 PRO A N 1
ATOM 2432 C CA . PRO A 1 308 ? -3.193 0.196 -23.25 1 95.5 308 PRO A CA 1
ATOM 2433 C C . PRO A 1 308 ? -1.907 0.301 -24.078 1 95.5 308 PRO A C 1
ATOM 2435 O O . PRO A 1 308 ? -1.438 -0.699 -24.625 1 95.5 308 PRO A O 1
ATOM 2438 N N . TRP A 1 309 ? -1.286 1.457 -24.109 1 95.06 309 TRP A N 1
ATOM 2439 C CA . TRP A 1 309 ? -0.073 1.674 -24.891 1 95.06 309 TRP A CA 1
ATOM 2440 C C . TRP A 1 309 ? 1.088 0.857 -24.328 1 95.06 309 TRP A C 1
ATOM 2442 O O . TRP A 1 309 ? 2.068 0.599 -25.031 1 95.06 309 TRP A O 1
ATOM 2452 N N . VAL A 1 310 ? 0.963 0.434 -23.109 1 94.12 310 VAL A N 1
ATOM 2453 C CA . VAL A 1 310 ? 2.025 -0.341 -22.469 1 94.12 310 VAL A CA 1
ATOM 2454 C C . VAL A 1 310 ? 2.131 -1.713 -23.141 1 94.12 310 VAL A C 1
ATOM 2456 O O . VAL A 1 310 ? 3.219 -2.137 -23.531 1 94.12 310 VAL A O 1
ATOM 2459 N N . TRP A 1 311 ? 1.064 -2.369 -23.281 1 92.38 311 TRP A N 1
ATOM 2460 C CA . TRP A 1 311 ? 1.051 -3.678 -23.938 1 92.38 311 TRP A CA 1
ATOM 2461 C C . TRP A 1 311 ? 1.275 -3.543 -25.438 1 92.38 311 TRP A C 1
ATOM 2463 O O . TRP A 1 311 ? 1.982 -4.355 -26.031 1 92.38 311 TRP A O 1
ATOM 2473 N N . GLU A 1 312 ? 0.69 -2.529 -25.969 1 92.94 312 GLU A N 1
ATOM 2474 C CA . GLU A 1 312 ? 0.801 -2.295 -27.406 1 92.94 312 GLU A CA 1
ATOM 2475 C C . GLU A 1 312 ? 2.258 -2.131 -27.828 1 92.94 312 GLU A C 1
ATOM 2477 O O . GLU A 1 312 ? 2.633 -2.504 -28.938 1 92.94 312 GLU A O 1
ATOM 2482 N N . ALA A 1 313 ? 3.055 -1.694 -26.938 1 91.06 313 ALA A N 1
ATOM 2483 C CA . ALA A 1 313 ? 4.461 -1.443 -27.234 1 91.06 313 ALA A CA 1
ATOM 2484 C C . ALA A 1 313 ? 5.234 -2.752 -27.375 1 91.06 313 ALA A C 1
ATOM 2486 O O . ALA A 1 313 ? 6.281 -2.797 -28.031 1 91.06 313 ALA A O 1
ATOM 2487 N N . ILE A 1 314 ? 4.66 -3.865 -26.812 1 90.31 314 ILE A N 1
ATOM 2488 C CA . ILE A 1 314 ? 5.504 -5.059 -26.766 1 90.31 314 ILE A CA 1
ATOM 2489 C C . ILE A 1 314 ? 4.75 -6.246 -27.359 1 90.31 314 ILE A C 1
ATOM 2491 O O . ILE A 1 314 ? 5.32 -7.324 -27.547 1 90.31 314 ILE A O 1
ATOM 2495 N N . GLN A 1 315 ? 3.543 -6.035 -27.672 1 85.94 315 GLN A N 1
ATOM 2496 C CA . GLN A 1 315 ? 2.705 -7.168 -28.047 1 85.94 315 GLN A CA 1
ATOM 2497 C C . GLN A 1 315 ? 3.227 -7.852 -29.297 1 85.94 315 GLN A C 1
ATOM 2499 O O . GLN A 1 315 ? 2.982 -9.039 -29.516 1 85.94 315 GLN A O 1
ATOM 2504 N N . HIS A 1 316 ? 4.078 -7.117 -30.062 1 83.88 316 HIS A N 1
ATOM 2505 C CA . HIS A 1 316 ? 4.555 -7.676 -31.312 1 83.88 316 HIS A CA 1
ATOM 2506 C C . HIS A 1 316 ? 6.02 -8.078 -31.219 1 83.88 316 HIS A C 1
ATOM 2508 O O . HIS A 1 316 ? 6.594 -8.578 -32.188 1 83.88 316 HIS A O 1
ATOM 2514 N N . VAL A 1 317 ? 6.543 -7.738 -30.125 1 80.06 317 VAL A N 1
ATOM 2515 C CA . VAL A 1 317 ? 7.938 -8.117 -29.922 1 80.06 317 VAL A CA 1
ATOM 2516 C C . VAL A 1 317 ? 8.055 -9.633 -29.781 1 80.06 317 VAL A C 1
ATOM 2518 O O . VAL A 1 317 ? 7.305 -10.242 -29.016 1 80.06 317 VAL A O 1
ATOM 2521 N N . LYS A 1 318 ? 8.852 -10.062 -30.75 1 66.5 318 LYS A N 1
ATOM 2522 C CA . LYS A 1 318 ? 9.07 -11.5 -30.734 1 66.5 318 LYS A CA 1
ATOM 2523 C C . LYS A 1 318 ? 9.711 -11.945 -29.422 1 66.5 318 LYS A C 1
ATOM 2525 O O . LYS A 1 318 ? 10.758 -11.422 -29.031 1 66.5 318 LYS A O 1
ATOM 2530 N N . THR A 1 319 ? 8.906 -12.297 -28.516 1 62.19 319 THR A N 1
ATOM 2531 C CA . THR A 1 319 ? 9.43 -12.773 -27.234 1 62.19 319 THR A CA 1
ATOM 2532 C C . THR A 1 319 ? 10.008 -14.18 -27.375 1 62.19 319 THR A C 1
ATOM 2534 O O . THR A 1 319 ? 9.812 -14.828 -28.406 1 62.19 319 THR A O 1
ATOM 2537 N N . VAL A 1 320 ? 11 -14.477 -26.453 1 51.53 320 VAL A N 1
ATOM 2538 C CA . VAL A 1 320 ? 11.461 -15.859 -26.438 1 51.53 320 VAL A CA 1
ATOM 2539 C C . VAL A 1 320 ? 10.266 -16.797 -26.562 1 51.53 320 VAL A C 1
ATOM 2541 O O . VAL A 1 320 ? 9.156 -16.484 -26.125 1 51.53 320 VAL A O 1
ATOM 2544 N N . LYS A 1 321 ? 10.273 -17.547 -27.5 1 47.56 321 LYS A N 1
ATOM 2545 C CA . LYS A 1 321 ? 9.25 -18.547 -27.812 1 47.56 321 LYS A CA 1
ATOM 2546 C C . LYS A 1 321 ? 8.648 -19.109 -26.531 1 47.56 321 LYS A C 1
ATOM 2548 O O . LYS A 1 321 ? 9.375 -19.484 -25.594 1 47.56 321 LYS A O 1
ATOM 2553 N N . GLY A 1 322 ? 7.309 -19.016 -26.375 1 46.06 322 GLY A N 1
ATOM 2554 C CA . GLY A 1 322 ? 6.477 -19.547 -25.312 1 46.06 322 GLY A CA 1
ATOM 2555 C C . GLY A 1 322 ? 5.957 -18.484 -24.375 1 46.06 322 GLY A C 1
ATOM 2556 O O . GLY A 1 322 ? 5.211 -18.766 -23.438 1 46.06 322 GLY A O 1
ATOM 2557 N N . TYR A 1 323 ? 6.664 -17.312 -24.266 1 50.56 323 TYR A N 1
ATOM 2558 C CA . TYR A 1 323 ? 5.934 -16.281 -23.516 1 50.56 323 TYR A CA 1
ATOM 2559 C C . TYR A 1 323 ? 5.113 -15.414 -24.469 1 50.56 323 TYR A C 1
ATOM 2561 O O . TYR A 1 323 ? 5.582 -15.047 -25.547 1 50.56 323 TYR A O 1
ATOM 2569 N N . MET B 1 1 ? 13.125 25.234 -25.391 1 27.7 1 MET B N 1
ATOM 2570 C CA . MET B 1 1 ? 11.797 24.953 -24.859 1 27.7 1 MET B CA 1
ATOM 2571 C C . MET B 1 1 ? 11.727 25.297 -23.359 1 27.7 1 MET B C 1
ATOM 2573 O O . MET B 1 1 ? 12.68 25.047 -22.625 1 27.7 1 MET B O 1
ATOM 2577 N N . PRO B 1 2 ? 10.789 26.125 -22.953 1 32.28 2 PRO B N 1
ATOM 2578 C CA . PRO B 1 2 ? 10.891 26.594 -21.578 1 32.28 2 PRO B CA 1
ATOM 2579 C C . PRO B 1 2 ? 11.023 25.453 -20.578 1 32.28 2 PRO B C 1
ATOM 2581 O O . PRO B 1 2 ? 10.477 24.375 -20.781 1 32.28 2 PRO B O 1
ATOM 2584 N N . VAL B 1 3 ? 12.031 25.281 -19.875 1 41.41 3 VAL B N 1
ATOM 2585 C CA . VAL B 1 3 ? 12.352 24.234 -18.906 1 41.41 3 VAL B CA 1
ATOM 2586 C C . VAL B 1 3 ? 11.18 24.062 -17.938 1 41.41 3 VAL B C 1
ATOM 2588 O O . VAL B 1 3 ? 10.789 25.016 -17.25 1 41.41 3 VAL B O 1
ATOM 2591 N N . ARG B 1 4 ? 10.289 23.25 -18.266 1 49.56 4 ARG B N 1
ATOM 2592 C CA . ARG B 1 4 ? 9.148 23 -17.391 1 49.56 4 ARG B CA 1
ATOM 2593 C C . ARG B 1 4 ? 9.609 22.828 -15.945 1 49.56 4 ARG B C 1
ATOM 2595 O O . ARG B 1 4 ? 10.406 21.922 -15.648 1 49.56 4 ARG B O 1
ATOM 2602 N N . LEU B 1 5 ? 9.438 23.891 -15.023 1 71.12 5 LEU B N 1
ATOM 2603 C CA . LEU B 1 5 ? 9.789 23.844 -13.609 1 71.12 5 LEU B CA 1
ATOM 2604 C C . LEU B 1 5 ? 9.148 22.641 -12.922 1 71.12 5 LEU B C 1
ATOM 2606 O O . LEU B 1 5 ? 8 22.297 -13.211 1 71.12 5 LEU B O 1
ATOM 2610 N N . ASP B 1 6 ? 9.867 21.859 -12.211 1 88.06 6 ASP B N 1
ATOM 2611 C CA . ASP B 1 6 ? 9.406 20.688 -11.469 1 88.06 6 ASP B CA 1
ATOM 2612 C C . ASP B 1 6 ? 8.234 21.047 -10.555 1 88.06 6 ASP B C 1
ATOM 2614 O O . ASP B 1 6 ? 8.156 22.172 -10.039 1 88.06 6 ASP B O 1
ATOM 2618 N N . ALA B 1 7 ? 7.203 20.328 -10.586 1 93.44 7 ALA B N 1
ATOM 2619 C CA . ALA B 1 7 ? 5.996 20.516 -9.789 1 93.44 7 ALA B CA 1
ATOM 2620 C C . ALA B 1 7 ? 5.391 19.188 -9.383 1 93.44 7 ALA B C 1
ATOM 2622 O O . ALA B 1 7 ? 5.684 18.156 -9.992 1 93.44 7 ALA B O 1
ATOM 2623 N N . PRO B 1 8 ? 4.621 19.234 -8.344 1 95.06 8 PRO B N 1
ATOM 2624 C CA . PRO B 1 8 ? 3.887 18 -8.039 1 95.06 8 PRO B CA 1
ATOM 2625 C C . PRO B 1 8 ? 2.902 17.625 -9.141 1 95.06 8 PRO B C 1
ATOM 2627 O O . PRO B 1 8 ? 2.35 18.5 -9.812 1 95.06 8 PRO B O 1
ATOM 2630 N N . GLN B 1 9 ? 2.746 16.344 -9.336 1 97.06 9 GLN B N 1
ATOM 2631 C CA . GLN B 1 9 ? 1.667 15.898 -10.211 1 97.06 9 GLN B CA 1
ATOM 2632 C C . GLN B 1 9 ? 0.304 16.297 -9.656 1 97.06 9 GLN B C 1
ATOM 2634 O O . GLN B 1 9 ? 0.048 16.125 -8.461 1 97.06 9 GLN B O 1
ATOM 2639 N N . ALA B 1 10 ? -0.517 16.828 -10.508 1 97.94 10 ALA B N 1
ATOM 2640 C CA . ALA B 1 10 ? -1.846 17.281 -10.102 1 97.94 10 ALA B CA 1
ATOM 2641 C C . ALA B 1 10 ? -2.936 16.531 -10.859 1 97.94 10 ALA B C 1
ATOM 2643 O O . ALA B 1 10 ? -2.852 16.375 -12.078 1 97.94 10 ALA B O 1
ATOM 2644 N N . ILE B 1 11 ? -3.846 15.961 -10.148 1 98.69 11 ILE B N 1
ATOM 2645 C CA . ILE B 1 11 ? -5.078 15.398 -10.695 1 98.69 11 ILE B CA 1
ATOM 2646 C C . ILE B 1 11 ? -6.199 16.438 -10.609 1 98.69 11 ILE B C 1
ATOM 2648 O O . ILE B 1 11 ? -6.543 16.891 -9.523 1 98.69 11 ILE B O 1
ATOM 2652 N N . VAL B 1 12 ? -6.734 16.781 -11.688 1 98.62 12 VAL B N 1
ATOM 2653 C CA . VAL B 1 12 ? -7.758 17.828 -11.695 1 98.62 12 VAL B CA 1
ATOM 2654 C C . VAL B 1 12 ? -9.141 17.188 -11.812 1 98.62 12 VAL B C 1
ATOM 2656 O O . VAL B 1 12 ? -9.438 16.516 -12.805 1 98.62 12 VAL B O 1
ATOM 2659 N N . LEU B 1 13 ? -9.992 17.391 -10.883 1 98.81 13 LEU B N 1
ATOM 2660 C CA . LEU B 1 13 ? -11.352 16.875 -10.914 1 98.81 13 LEU B CA 1
ATOM 2661 C C . LEU B 1 13 ? -12.289 17.844 -11.617 1 98.81 13 LEU B C 1
ATOM 2663 O O . LEU B 1 13 ? -12.164 19.062 -11.453 1 98.81 13 LEU B O 1
ATOM 2667 N N . THR B 1 14 ? -13.203 17.328 -12.359 1 98.62 14 THR B N 1
ATOM 2668 C CA . THR B 1 14 ? -14.32 18.141 -12.82 1 98.62 14 THR B CA 1
ATOM 2669 C C . THR B 1 14 ? -15.266 18.453 -11.672 1 98.62 14 THR B C 1
ATOM 2671 O O . THR B 1 14 ? -15.203 17.828 -10.609 1 98.62 14 THR B O 1
ATOM 2674 N N . ASP B 1 15 ? -16.109 19.453 -11.867 1 98.38 15 ASP B N 1
ATOM 2675 C CA . ASP B 1 15 ? -17.109 19.766 -10.859 1 98.38 15 ASP B CA 1
ATOM 2676 C C . ASP B 1 15 ? -18 18.547 -10.57 1 98.38 15 ASP B C 1
ATOM 2678 O O . ASP B 1 15 ? -18.344 18.297 -9.414 1 98.38 15 ASP B O 1
ATOM 2682 N N . GLU B 1 16 ? -18.328 17.828 -11.602 1 98.38 16 GLU B N 1
ATOM 2683 C CA . GLU B 1 16 ? -19.172 16.641 -11.445 1 98.38 16 GLU B CA 1
ATOM 2684 C C . GLU B 1 16 ? -18.469 15.594 -10.578 1 98.38 16 GLU B C 1
ATOM 2686 O O . GLU B 1 16 ? -19.094 15.008 -9.688 1 98.38 16 GLU B O 1
ATOM 2691 N N . GLU B 1 17 ? -17.219 15.367 -10.836 1 98.56 17 GLU B N 1
ATOM 2692 C CA . GLU B 1 17 ? -16.453 14.422 -10.023 1 98.56 17 GLU B CA 1
ATOM 2693 C C . GLU B 1 17 ? -16.359 14.883 -8.57 1 98.56 17 GLU B C 1
ATOM 2695 O O . GLU B 1 17 ? -16.562 14.086 -7.648 1 98.56 17 GLU B O 1
ATOM 2700 N N . ARG B 1 18 ? -15.992 16.141 -8.375 1 98.56 18 ARG B N 1
ATOM 2701 C CA . ARG B 1 18 ? -15.898 16.688 -7.031 1 98.56 18 ARG B CA 1
ATOM 2702 C C . ARG B 1 18 ? -17.188 16.453 -6.25 1 98.56 18 ARG B C 1
ATOM 2704 O O . ARG B 1 18 ? -17.156 15.922 -5.137 1 98.56 18 ARG B O 1
ATOM 2711 N N . ASP B 1 19 ? -18.312 16.75 -6.898 1 97.81 19 ASP B N 1
ATOM 2712 C CA . ASP B 1 19 ? -19.609 16.766 -6.211 1 97.81 19 ASP B CA 1
ATOM 2713 C C . ASP B 1 19 ? -20.141 15.352 -6.004 1 97.81 19 ASP B C 1
ATOM 2715 O O . ASP B 1 19 ? -20.812 15.07 -5.008 1 97.81 19 ASP B O 1
ATOM 2719 N N . SER B 1 20 ? -19.828 14.414 -6.914 1 96.81 20 SER B N 1
ATOM 2720 C CA . SER B 1 20 ? -20.312 13.039 -6.809 1 96.81 20 SER B CA 1
ATOM 2721 C C . SER B 1 20 ? -19.453 12.219 -5.859 1 96.81 20 SER B C 1
ATOM 2723 O O . SER B 1 20 ? -19.891 11.18 -5.352 1 96.81 20 SER B O 1
ATOM 2725 N N . GLY B 1 21 ? -18.203 12.641 -5.699 1 96.81 21 GLY B N 1
ATOM 2726 C CA . GLY B 1 21 ? -17.281 11.867 -4.895 1 96.81 21 GLY B CA 1
ATOM 2727 C C . GLY B 1 21 ? -16.688 10.688 -5.645 1 96.81 21 GLY B C 1
ATOM 2728 O O . GLY B 1 21 ? -16.109 9.789 -5.031 1 96.81 21 GLY B O 1
ATOM 2729 N N . VAL B 1 22 ? -16.844 10.688 -6.988 1 96.44 22 VAL B N 1
ATOM 2730 C CA . VAL B 1 22 ? -16.375 9.57 -7.801 1 96.44 22 VAL B CA 1
ATOM 2731 C C . VAL B 1 22 ? -15.422 10.078 -8.883 1 96.44 22 VAL B C 1
ATOM 2733 O O . VAL B 1 22 ? -15.844 10.781 -9.805 1 96.44 22 VAL B O 1
ATOM 2736 N N . MET B 1 23 ? -14.188 9.789 -8.742 1 97.88 23 MET B N 1
ATOM 2737 C CA . MET B 1 23 ? -13.242 10.117 -9.812 1 97.88 23 MET B CA 1
ATOM 2738 C C . MET B 1 23 ? -13.117 8.961 -10.805 1 97.88 23 MET B C 1
ATOM 2740 O O . MET B 1 23 ? -13.477 7.828 -10.484 1 97.88 23 MET B O 1
ATOM 2744 N N . SER B 1 24 ? -12.617 9.273 -11.977 1 98.19 24 SER B N 1
ATOM 2745 C CA . SER B 1 24 ? -12.422 8.219 -12.969 1 98.19 24 SER B CA 1
ATOM 2746 C C . SER B 1 24 ? -11.328 7.246 -12.523 1 98.19 24 SER B C 1
ATOM 2748 O O . SER B 1 24 ? -10.461 7.598 -11.727 1 98.19 24 SER B O 1
ATOM 2750 N N . ASP B 1 25 ? -11.367 6.074 -13.07 1 98.31 25 ASP B N 1
ATOM 2751 C CA . ASP B 1 25 ? -10.375 5.051 -12.773 1 98.31 25 ASP B CA 1
ATOM 2752 C C . ASP B 1 25 ? -8.969 5.527 -13.148 1 98.31 25 ASP B C 1
ATOM 2754 O O . ASP B 1 25 ? -8.008 5.27 -12.414 1 98.31 25 ASP B O 1
ATOM 2758 N N . LYS B 1 26 ? -8.812 6.16 -14.234 1 98.62 26 LYS B N 1
ATOM 2759 C CA . LYS B 1 26 ? -7.504 6.629 -14.688 1 98.62 26 LYS B CA 1
ATOM 2760 C C . LYS B 1 26 ? -6.949 7.695 -13.75 1 98.62 26 LYS B C 1
ATOM 2762 O O . LYS B 1 26 ? -5.742 7.738 -13.492 1 98.62 26 LYS B O 1
ATOM 2767 N N . LYS B 1 27 ? -7.797 8.609 -13.234 1 98.81 27 LYS B N 1
ATOM 2768 C CA . LYS B 1 27 ? -7.34 9.617 -12.281 1 98.81 27 LYS B CA 1
ATOM 2769 C C . LYS B 1 27 ? -6.867 8.977 -10.984 1 98.81 27 LYS B C 1
ATOM 2771 O O . LYS B 1 27 ? -5.863 9.391 -10.406 1 98.81 27 LYS B O 1
ATOM 2776 N N . LEU B 1 28 ? -7.637 7.957 -10.555 1 98.81 28 LEU B N 1
ATOM 2777 C CA . LEU B 1 28 ? -7.184 7.223 -9.375 1 98.81 28 LEU B CA 1
ATOM 2778 C C . LEU B 1 28 ? -5.832 6.562 -9.625 1 98.81 28 LEU B C 1
ATOM 2780 O O . LEU B 1 28 ? -4.922 6.676 -8.805 1 98.81 28 LEU B O 1
ATOM 2784 N N . TYR B 1 29 ? -5.672 5.914 -10.805 1 98.81 29 TYR B N 1
ATOM 2785 C CA . TYR B 1 29 ? -4.422 5.289 -11.211 1 98.81 29 TYR B CA 1
ATOM 2786 C C . TYR B 1 29 ? -3.277 6.293 -11.195 1 98.81 29 TYR B C 1
ATOM 2788 O O . TYR B 1 29 ? -2.227 6.039 -10.602 1 98.81 29 TYR B O 1
ATOM 2796 N N . ASP B 1 30 ? -3.5 7.438 -11.758 1 98.81 30 ASP B N 1
ATOM 2797 C CA . ASP B 1 30 ? -2.469 8.461 -11.867 1 98.81 30 ASP B CA 1
ATOM 2798 C C . ASP B 1 30 ? -2.107 9.023 -10.492 1 98.81 30 ASP B C 1
ATOM 2800 O O . ASP B 1 30 ? -0.942 9.328 -10.227 1 98.81 30 ASP B O 1
ATOM 2804 N N . ALA B 1 31 ? -3.094 9.18 -9.68 1 98.88 31 ALA B N 1
ATOM 2805 C CA . ALA B 1 31 ? -2.855 9.711 -8.336 1 98.88 31 ALA B CA 1
ATOM 2806 C C . ALA B 1 31 ? -1.967 8.773 -7.527 1 98.88 31 ALA B C 1
ATOM 2808 O O . ALA B 1 31 ? -1.013 9.211 -6.883 1 98.88 31 ALA B O 1
ATOM 2809 N N . ILE B 1 32 ? -2.295 7.496 -7.582 1 98.88 32 ILE B N 1
ATOM 2810 C CA . ILE B 1 32 ? -1.544 6.496 -6.828 1 98.88 32 ILE B CA 1
ATOM 2811 C C . ILE B 1 32 ? -0.116 6.414 -7.363 1 98.88 32 ILE B C 1
ATOM 2813 O O . ILE B 1 32 ? 0.844 6.391 -6.59 1 98.88 32 ILE B O 1
ATOM 2817 N N . GLU B 1 33 ? 0.039 6.461 -8.68 1 98.31 33 GLU B N 1
ATOM 2818 C CA . GLU B 1 33 ? 1.364 6.438 -9.289 1 98.31 33 GLU B CA 1
ATOM 2819 C C . GLU B 1 33 ? 2.18 7.66 -8.883 1 98.31 33 GLU B C 1
ATOM 2821 O O . GLU B 1 33 ? 3.357 7.543 -8.539 1 98.31 33 GLU B O 1
ATOM 2826 N N . ALA B 1 34 ? 1.566 8.797 -8.914 1 98.62 34 ALA B N 1
ATOM 2827 C CA . ALA B 1 34 ? 2.234 10.039 -8.539 1 98.62 34 ALA B CA 1
ATOM 2828 C C . ALA B 1 34 ? 2.727 9.977 -7.094 1 98.62 34 ALA B C 1
ATOM 2830 O O . ALA B 1 34 ? 3.867 10.344 -6.805 1 98.62 34 ALA B O 1
ATOM 2831 N N . PHE B 1 35 ? 1.878 9.477 -6.234 1 98.88 35 PHE B N 1
ATOM 2832 C CA . PHE B 1 35 ? 2.221 9.391 -4.82 1 98.88 35 PHE B CA 1
ATOM 2833 C C . PHE B 1 35 ? 3.443 8.508 -4.613 1 98.88 35 PHE B C 1
ATOM 2835 O O . PHE B 1 35 ? 4.363 8.867 -3.877 1 98.88 35 PHE B O 1
ATOM 2842 N N . HIS B 1 36 ? 3.424 7.375 -5.254 1 98 36 HIS B N 1
ATOM 2843 C CA . HIS B 1 36 ? 4.523 6.441 -5.051 1 98 36 HIS B CA 1
ATOM 2844 C C . HIS B 1 36 ? 5.805 6.945 -5.711 1 98 36 HIS B C 1
ATOM 2846 O O . HIS B 1 36 ? 6.906 6.656 -5.234 1 98 36 HIS B O 1
ATOM 2852 N N . THR B 1 37 ? 5.676 7.742 -6.738 1 96.88 37 THR B N 1
ATOM 2853 C CA . THR B 1 37 ? 6.84 8.25 -7.457 1 96.88 37 THR B CA 1
ATOM 2854 C C . THR B 1 37 ? 7.465 9.43 -6.711 1 96.88 37 THR B C 1
ATOM 2856 O O . THR B 1 37 ? 8.672 9.453 -6.488 1 96.88 37 THR B O 1
ATOM 2859 N N . ASP B 1 38 ? 6.562 10.32 -6.254 1 97.94 38 ASP B N 1
ATOM 2860 C CA . ASP B 1 38 ? 7.062 11.602 -5.762 1 97.94 38 ASP B CA 1
ATOM 2861 C C . ASP B 1 38 ? 6.891 11.719 -4.246 1 97.94 38 ASP B C 1
ATOM 2863 O O . ASP B 1 38 ? 7.418 12.641 -3.623 1 97.94 38 ASP B O 1
ATOM 2867 N N . GLY B 1 39 ? 6.184 10.797 -3.672 1 98.44 39 GLY B N 1
ATOM 2868 C CA . GLY B 1 39 ? 5.84 10.914 -2.264 1 98.44 39 GLY B CA 1
ATOM 2869 C C . GLY B 1 39 ? 4.707 11.891 -2.008 1 98.44 39 GLY B C 1
ATOM 2870 O O . GLY B 1 39 ? 4.441 12.258 -0.859 1 98.44 39 GLY B O 1
ATOM 2871 N N . LEU B 1 40 ? 4.086 12.336 -3.107 1 98.75 40 LEU B N 1
ATOM 2872 C CA . LEU B 1 40 ? 3.092 13.398 -2.998 1 98.75 40 LEU B CA 1
ATOM 2873 C C . LEU B 1 40 ? 2.215 13.453 -4.242 1 98.75 40 LEU B C 1
ATOM 2875 O O . LEU B 1 40 ? 2.697 13.234 -5.359 1 98.75 40 LEU B O 1
ATOM 2879 N N . VAL B 1 41 ? 0.949 13.773 -4.035 1 98.88 41 VAL B N 1
ATOM 2880 C CA . VAL B 1 41 ? 0.051 14.062 -5.148 1 98.88 41 VAL B CA 1
ATOM 2881 C C . VAL B 1 41 ? -0.929 15.164 -4.742 1 98.88 41 VAL B C 1
ATOM 2883 O O . VAL B 1 41 ? -1.355 15.234 -3.588 1 98.88 41 VAL B O 1
ATOM 2886 N N . VAL B 1 42 ? -1.197 16.047 -5.676 1 98.81 42 VAL B N 1
ATOM 2887 C CA . VAL B 1 42 ? -2.18 17.094 -5.48 1 98.81 42 VAL B CA 1
ATOM 2888 C C . VAL B 1 42 ? -3.461 16.766 -6.242 1 98.81 42 VAL B C 1
ATOM 2890 O O . VAL B 1 42 ? -3.408 16.312 -7.383 1 98.81 42 VAL B O 1
ATOM 2893 N N . VAL B 1 43 ? -4.582 16.859 -5.613 1 98.88 43 VAL B N 1
ATOM 2894 C CA . VAL B 1 43 ? -5.875 16.781 -6.289 1 98.88 43 VAL B CA 1
ATOM 2895 C C . VAL B 1 43 ? -6.555 18.141 -6.277 1 98.88 43 VAL B C 1
ATOM 2897 O O . VAL B 1 43 ? -6.922 18.656 -5.219 1 98.88 43 VAL B O 1
ATOM 2900 N N . GLU B 1 44 ? -6.707 18.703 -7.41 1 98.69 44 GLU B N 1
ATOM 2901 C CA . GLU B 1 44 ? -7.297 20.031 -7.547 1 98.69 44 GLU B CA 1
ATOM 2902 C C . GLU B 1 44 ? -8.812 19.953 -7.711 1 98.69 44 GLU B C 1
ATOM 2904 O O . GLU B 1 44 ? -9.328 18.984 -8.266 1 98.69 44 GLU B O 1
ATOM 2909 N N . ASN B 1 45 ? -9.453 20.984 -7.211 1 98.69 45 ASN B N 1
ATOM 2910 C CA . ASN B 1 45 ? -10.914 21.062 -7.266 1 98.69 45 ASN B CA 1
ATOM 2911 C C . ASN B 1 45 ? -11.555 19.891 -6.539 1 98.69 45 ASN B C 1
ATOM 2913 O O . ASN B 1 45 ? -12.516 19.297 -7.039 1 98.69 45 ASN B O 1
ATOM 2917 N N . ALA B 1 46 ? -11.008 19.594 -5.379 1 98.75 46 ALA B N 1
ATOM 2918 C CA . ALA B 1 46 ? -11.469 18.438 -4.617 1 98.75 46 ALA B CA 1
ATOM 2919 C C . ALA B 1 46 ? -12.516 18.828 -3.586 1 98.75 46 ALA B C 1
ATOM 2921 O O . ALA B 1 46 ? -13.281 18 -3.105 1 98.75 46 ALA B O 1
ATOM 2922 N N . ILE B 1 47 ? -12.539 20.078 -3.18 1 98.81 47 ILE B N 1
ATOM 2923 C CA . ILE B 1 47 ? -13.438 20.609 -2.156 1 98.81 47 ILE B CA 1
ATOM 2924 C C . ILE B 1 47 ? -14.109 21.875 -2.66 1 98.81 47 ILE B C 1
ATOM 2926 O O . ILE B 1 47 ? -13.445 22.766 -3.213 1 98.81 47 ILE B O 1
ATOM 2930 N N . PRO B 1 48 ? -15.406 22.031 -2.467 1 98.56 48 PRO B N 1
ATOM 2931 C CA . PRO B 1 48 ? -16.031 23.312 -2.799 1 98.56 48 PRO B CA 1
ATOM 2932 C C . PRO B 1 48 ? -15.414 24.484 -2.045 1 98.56 48 PRO B C 1
ATOM 2934 O O . PRO B 1 48 ? -15.281 24.438 -0.819 1 98.56 48 PRO B O 1
ATOM 2937 N N . VAL B 1 49 ? -15.156 25.516 -2.756 1 98.19 49 VAL B N 1
ATOM 2938 C CA . VAL B 1 49 ? -14.375 26.625 -2.217 1 98.19 49 VAL B CA 1
ATOM 2939 C C . VAL B 1 49 ? -15.18 27.359 -1.153 1 98.19 49 VAL B C 1
ATOM 2941 O O . VAL B 1 49 ? -14.617 27.891 -0.186 1 98.19 49 VAL B O 1
ATOM 2944 N N . ASP B 1 50 ? -16.453 27.359 -1.288 1 98.38 50 ASP B N 1
ATOM 2945 C CA . ASP B 1 50 ? -17.281 28.031 -0.305 1 98.38 50 ASP B CA 1
ATOM 2946 C C . ASP B 1 50 ? -17.141 27.406 1.076 1 98.38 50 ASP B C 1
ATOM 2948 O O . ASP B 1 50 ? -17.172 28.094 2.092 1 98.38 50 ASP B O 1
ATOM 2952 N N . LEU B 1 51 ? -17.047 26.109 1.14 1 98.44 51 LEU B N 1
ATOM 2953 C CA . LEU B 1 51 ? -16.828 25.406 2.4 1 98.44 51 LEU B CA 1
ATOM 2954 C C . LEU B 1 51 ? -15.461 25.734 2.984 1 98.44 51 LEU B C 1
ATOM 2956 O O . LEU B 1 51 ? -15.32 25.906 4.199 1 98.44 51 LEU B O 1
ATOM 2960 N N . VAL B 1 52 ? -14.492 25.859 2.125 1 98.69 52 VAL B N 1
ATOM 2961 C CA . VAL B 1 52 ? -13.133 26.219 2.529 1 98.69 52 VAL B CA 1
ATOM 2962 C C . VAL B 1 52 ? -13.117 27.609 3.141 1 98.69 52 VAL B C 1
ATOM 2964 O O . VAL B 1 52 ? -12.555 27.828 4.215 1 98.69 52 VAL B O 1
ATOM 2967 N N . ASP B 1 53 ? -13.766 28.5 2.477 1 98.62 53 ASP B N 1
ATOM 2968 C CA . ASP B 1 53 ? -13.828 29.875 2.955 1 98.62 53 ASP B CA 1
ATOM 2969 C C . ASP B 1 53 ? -14.523 29.953 4.312 1 98.62 53 ASP B C 1
ATOM 2971 O O . ASP B 1 53 ? -14.07 30.672 5.207 1 98.62 53 ASP B O 1
ATOM 2975 N N . LYS B 1 54 ? -15.609 29.25 4.395 1 98.56 54 LYS B N 1
ATOM 2976 C CA . LYS B 1 54 ? -16.359 29.25 5.645 1 98.56 54 LYS B CA 1
ATOM 2977 C C . LYS B 1 54 ? -15.5 28.719 6.797 1 98.56 54 LYS B C 1
ATOM 2979 O O . LYS B 1 54 ? -15.477 29.312 7.879 1 98.56 54 LYS B O 1
ATOM 2984 N N . LEU B 1 55 ? -14.852 27.641 6.598 1 98.75 55 LEU B N 1
ATOM 2985 C CA . LEU B 1 55 ? -14.016 27.062 7.645 1 98.75 55 LEU B CA 1
ATOM 2986 C C . LEU B 1 55 ? -12.844 27.984 7.973 1 98.75 55 LEU B C 1
ATOM 2988 O O . LEU B 1 55 ? -12.469 28.109 9.141 1 98.75 55 LEU B O 1
ATOM 2992 N N . ASN B 1 56 ? -12.25 28.578 6.945 1 98.69 56 ASN B N 1
ATOM 2993 C CA . ASN B 1 56 ? -11.148 29.516 7.164 1 98.69 56 ASN B CA 1
ATOM 2994 C C . ASN B 1 56 ? -11.555 30.656 8.086 1 98.69 56 ASN B C 1
ATOM 2996 O O . ASN B 1 56 ? -10.828 31 9.023 1 98.69 56 ASN B O 1
ATOM 3000 N N . GLU B 1 57 ? -12.68 31.219 7.789 1 98.44 57 GLU B N 1
ATOM 3001 C CA . GLU B 1 57 ? -13.18 32.312 8.609 1 98.44 57 GLU B CA 1
ATOM 3002 C C . GLU B 1 57 ? -13.344 31.891 10.062 1 98.44 57 GLU B C 1
ATOM 3004 O O . GLU B 1 57 ? -12.922 32.625 10.977 1 98.44 57 GLU B O 1
ATOM 3009 N N . ARG B 1 58 ? -13.883 30.766 10.211 1 98.38 58 ARG B N 1
ATOM 3010 C CA . ARG B 1 58 ? -14.109 30.25 11.555 1 98.38 58 ARG B CA 1
ATOM 3011 C C . ARG B 1 58 ? -12.781 29.984 12.273 1 98.38 58 ARG B C 1
ATOM 3013 O O . ARG B 1 58 ? -12.633 30.297 13.453 1 98.38 58 ARG B O 1
ATOM 3020 N N . MET B 1 59 ? -11.836 29.438 11.633 1 98.31 59 MET B N 1
ATOM 3021 C CA . MET B 1 59 ? -10.578 29.047 12.266 1 98.31 59 MET B CA 1
ATOM 3022 C C . MET B 1 59 ? -9.695 30.25 12.539 1 98.31 59 MET B C 1
ATOM 3024 O O . MET B 1 59 ? -8.891 30.234 13.477 1 98.31 59 MET B O 1
ATOM 3028 N N . LEU B 1 60 ? -9.859 31.312 11.734 1 98.12 60 LEU B N 1
ATOM 3029 C CA . LEU B 1 60 ? -9.156 32.562 12.039 1 98.12 60 LEU B CA 1
ATOM 3030 C C . LEU B 1 60 ? -9.609 33.125 13.375 1 98.12 60 LEU B C 1
ATOM 3032 O O . LEU B 1 60 ? -8.805 33.688 14.125 1 98.12 60 LEU B O 1
ATOM 3036 N N . GLN B 1 61 ? -10.867 32.969 13.672 1 97.94 61 GLN B N 1
ATOM 3037 C CA . GLN B 1 61 ? -11.367 33.375 14.977 1 97.94 61 GLN B CA 1
ATOM 3038 C C . GLN B 1 61 ? -10.719 32.562 16.094 1 97.94 61 GLN B C 1
ATOM 3040 O O . GLN B 1 61 ? -10.359 33.125 17.141 1 97.94 61 GLN B O 1
ATOM 3045 N N . ASP B 1 62 ? -10.625 31.25 15.906 1 97.31 62 ASP B N 1
ATOM 3046 C CA . ASP B 1 62 ? -9.961 30.391 16.875 1 97.31 62 ASP B CA 1
ATOM 3047 C C . ASP B 1 62 ? -8.5 30.781 17.047 1 97.31 62 ASP B C 1
ATOM 3049 O O . ASP B 1 62 ? -7.961 30.719 18.156 1 97.31 62 ASP B O 1
ATOM 3053 N N . THR B 1 63 ? -7.859 31.125 15.93 1 96.56 63 THR B N 1
ATOM 3054 C CA . THR B 1 63 ? -6.477 31.578 16 1 96.56 63 THR B CA 1
ATOM 3055 C C . THR B 1 63 ? -6.359 32.812 16.906 1 96.56 63 THR B C 1
ATOM 3057 O O . THR B 1 63 ? -5.488 32.844 17.781 1 96.56 63 THR B O 1
ATOM 3060 N N . ASP B 1 64 ? -7.258 33.719 16.719 1 95.94 64 ASP B N 1
ATOM 3061 C CA . ASP B 1 64 ? -7.27 34.938 17.547 1 95.94 64 ASP B CA 1
ATOM 3062 C C . ASP B 1 64 ? -7.488 34.594 19.016 1 95.94 64 ASP B C 1
ATOM 3064 O O . ASP B 1 64 ? -6.824 35.125 19.891 1 95.94 64 ASP B O 1
ATOM 3068 N N . LYS B 1 65 ? -8.359 33.719 19.172 1 95.5 65 LYS B N 1
ATOM 3069 C CA . LYS B 1 65 ? -8.648 33.312 20.547 1 95.5 65 LYS B CA 1
ATOM 3070 C C . LYS B 1 65 ? -7.426 32.656 21.188 1 95.5 65 LYS B C 1
ATOM 3072 O O . LYS B 1 65 ? -7.109 32.938 22.344 1 95.5 65 LYS B O 1
ATOM 3077 N N . LEU B 1 66 ? -6.77 31.75 20.516 1 93.75 66 LEU B N 1
ATOM 3078 C CA . LEU B 1 66 ? -5.59 31.062 21.016 1 93.75 66 LEU B CA 1
ATOM 3079 C C . LEU B 1 66 ? -4.473 32.062 21.328 1 93.75 66 LEU B C 1
ATOM 3081 O O . LEU B 1 66 ? -3.859 32 22.391 1 93.75 66 LEU B O 1
ATOM 3085 N N . LEU B 1 67 ? -4.289 33 20.406 1 92.06 67 LEU B N 1
ATOM 3086 C CA . LEU B 1 67 ? -3.229 33.969 20.578 1 92.06 67 LEU B CA 1
ATOM 3087 C C . LEU B 1 67 ? -3.555 34.938 21.719 1 92.06 67 LEU B C 1
ATOM 3089 O O . LEU B 1 67 ? -2.654 35.562 22.297 1 92.06 67 LEU B O 1
ATOM 3093 N N . GLY B 1 68 ? -4.828 35 22.047 1 92.38 68 GLY B N 1
ATOM 3094 C CA . GLY B 1 68 ? -5.273 35.844 23.141 1 92.38 68 GLY B CA 1
ATOM 3095 C C . GLY B 1 68 ? -5.301 35.125 24.469 1 92.38 68 GLY B C 1
ATOM 3096 O O . GLY B 1 68 ? -5.734 35.688 25.484 1 92.38 68 GLY B O 1
ATOM 3097 N N . GLY B 1 69 ? -4.926 33.844 24.484 1 89.81 69 GLY B N 1
ATOM 3098 C CA . GLY B 1 69 ? -4.828 33.094 25.719 1 89.81 69 GLY B CA 1
ATOM 3099 C C . GLY B 1 69 ? -6.016 32.188 25.969 1 89.81 69 GLY B C 1
ATOM 3100 O O . GLY B 1 69 ? -6.172 31.656 27.062 1 89.81 69 GLY B O 1
ATOM 3101 N N . GLY B 1 70 ? -6.852 32.062 25.031 1 87.44 70 GLY B N 1
ATOM 3102 C CA . GLY B 1 70 ? -8.07 31.297 25.188 1 87.44 70 GLY B CA 1
ATOM 3103 C C . GLY B 1 70 ? -7.871 29.812 24.891 1 87.44 70 GLY B C 1
ATOM 3104 O O . GLY B 1 70 ? -8.781 29.156 24.391 1 87.44 70 GLY B O 1
ATOM 3105 N N . GLY B 1 71 ? -6.738 29.234 25.141 1 87.94 71 GLY B N 1
ATOM 3106 C CA . GLY B 1 71 ? -6.445 27.844 24.906 1 87.94 71 GLY B CA 1
ATOM 3107 C C . GLY B 1 71 ? -4.977 27.5 25.047 1 87.94 71 GLY B C 1
ATOM 3108 O O . GLY B 1 71 ? -4.191 28.312 25.531 1 87.94 71 GLY B O 1
ATOM 3109 N N . ASN B 1 72 ? -4.676 26.25 24.75 1 86.5 72 ASN B N 1
ATOM 3110 C CA . ASN B 1 72 ? -3.289 25.797 24.812 1 86.5 72 ASN B CA 1
ATOM 3111 C C . ASN B 1 72 ? -2.559 26.047 23.484 1 86.5 72 ASN B C 1
ATOM 3113 O O . ASN B 1 72 ? -2.859 25.422 22.469 1 86.5 72 ASN B O 1
ATOM 3117 N N . VAL B 1 73 ? -1.645 26.938 23.547 1 82.81 73 VAL B N 1
ATOM 3118 C CA . VAL B 1 73 ? -0.891 27.312 22.359 1 82.81 73 VAL B CA 1
ATOM 3119 C C . VAL B 1 73 ? 0.279 26.344 22.156 1 82.81 73 VAL B C 1
ATOM 3121 O O . VAL B 1 73 ? 1.008 26.047 23.109 1 82.81 73 VAL B O 1
ATOM 3124 N N . HIS B 1 74 ? 0.379 25.859 20.922 1 85.19 74 HIS B N 1
ATOM 3125 C CA . HIS B 1 74 ? 1.517 25.031 20.547 1 85.19 74 HIS B CA 1
ATOM 3126 C C . HIS B 1 74 ? 2.137 25.516 19.234 1 85.19 74 HIS B C 1
ATOM 3128 O O . HIS B 1 74 ? 1.485 25.484 18.188 1 85.19 74 HIS B O 1
ATOM 3134 N N . PHE B 1 75 ? 3.373 25.969 19.391 1 83.31 75 PHE B N 1
ATOM 3135 C CA . PHE B 1 75 ? 4.148 26.312 18.203 1 83.31 75 PHE B CA 1
ATOM 3136 C C . PHE B 1 75 ? 5.113 25.188 17.828 1 83.31 75 PHE B C 1
ATOM 3138 O O . PHE B 1 75 ? 5.73 24.594 18.719 1 83.31 75 PHE B O 1
ATOM 3145 N N . ASN B 1 76 ? 5.199 24.938 16.562 1 80.12 76 ASN B N 1
ATOM 3146 C CA . ASN B 1 76 ? 6.18 23.953 16.109 1 80.12 76 ASN B CA 1
ATOM 3147 C C . ASN B 1 76 ? 7.605 24.469 16.297 1 80.12 76 ASN B C 1
ATOM 3149 O O . ASN B 1 76 ? 7.895 25.625 16 1 80.12 76 ASN B O 1
ATOM 3153 N N . HIS B 1 77 ? 8.516 23.656 16.734 1 74.19 77 HIS B N 1
ATOM 3154 C CA . HIS B 1 77 ? 9.859 24.047 17.141 1 74.19 77 HIS B CA 1
ATOM 3155 C C . HIS B 1 77 ? 10.883 23.734 16.062 1 74.19 77 HIS B C 1
ATOM 3157 O O . HIS B 1 77 ? 12.078 23.625 16.344 1 74.19 77 HIS B O 1
ATOM 3163 N N . LEU B 1 78 ? 10.516 23.734 14.914 1 79.94 78 LEU B N 1
ATOM 3164 C CA . LEU B 1 78 ? 11.422 23.266 13.875 1 79.94 78 LEU B CA 1
ATOM 3165 C C . LEU B 1 78 ? 12.031 24.438 13.117 1 79.94 78 LEU B C 1
ATOM 3167 O O . LEU B 1 78 ? 12.742 24.25 12.125 1 79.94 78 LEU B O 1
ATOM 3171 N N . ASN B 1 79 ? 11.781 25.609 13.609 1 82.5 79 ASN B N 1
ATOM 3172 C CA . ASN B 1 79 ? 12.375 26.766 12.922 1 82.5 79 ASN B CA 1
ATOM 3173 C C . ASN B 1 79 ? 13.883 26.828 13.141 1 82.5 79 ASN B C 1
ATOM 3175 O O . ASN B 1 79 ? 14.375 26.406 14.188 1 82.5 79 ASN B O 1
ATOM 3179 N N . GLN B 1 80 ? 14.531 27.312 12.242 1 77.94 80 GLN B N 1
ATOM 3180 C CA . GLN B 1 80 ? 15.984 27.328 12.172 1 77.94 80 GLN B CA 1
ATOM 3181 C C . GLN B 1 80 ? 16.594 27.969 13.414 1 77.94 80 GLN B C 1
ATOM 3183 O O . GLN B 1 80 ? 17.625 27.516 13.914 1 77.94 80 GLN B O 1
ATOM 3188 N N . ASN B 1 81 ? 15.984 28.984 13.938 1 75.88 81 ASN B N 1
ATOM 3189 C CA . ASN B 1 81 ? 16.531 29.734 15.062 1 75.88 81 ASN B CA 1
ATOM 3190 C C . ASN B 1 81 ? 15.742 29.484 16.344 1 75.88 81 ASN B C 1
ATOM 3192 O O . ASN B 1 81 ? 15.664 30.359 17.203 1 75.88 81 ASN B O 1
ATOM 3196 N N . ALA B 1 82 ? 15.188 28.406 16.422 1 76.19 82 ALA B N 1
ATOM 3197 C CA . ALA B 1 82 ? 14.328 28.094 17.562 1 76.19 82 ALA B CA 1
ATOM 3198 C C . ALA B 1 82 ? 15.109 28.188 18.875 1 76.19 82 ALA B C 1
ATOM 3200 O O . ALA B 1 82 ? 14.562 28.625 19.891 1 76.19 82 ALA B O 1
ATOM 3201 N N . ALA B 1 83 ? 16.328 27.797 18.859 1 74.38 83 ALA B N 1
ATOM 3202 C CA . ALA B 1 83 ? 17.141 27.781 20.062 1 74.38 83 ALA B CA 1
ATOM 3203 C C . ALA B 1 83 ? 17.391 29.203 20.578 1 74.38 83 ALA B C 1
ATOM 3205 O O . ALA B 1 83 ? 17.438 29.438 21.781 1 74.38 83 ALA B O 1
ATOM 3206 N N . THR B 1 84 ? 17.406 30.141 19.688 1 76.75 84 THR B N 1
ATOM 3207 C CA . THR B 1 84 ? 17.781 31.5 20.062 1 76.75 84 THR B CA 1
ATOM 3208 C C . THR B 1 84 ? 16.547 32.406 20.125 1 76.75 84 THR B C 1
ATOM 3210 O O . THR B 1 84 ? 16.453 33.25 21 1 76.75 84 THR B O 1
ATOM 3213 N N . LYS B 1 85 ? 15.547 32.188 19.312 1 83.06 85 LYS B N 1
ATOM 3214 C CA . LYS B 1 85 ? 14.422 33.094 19.203 1 83.06 85 LYS B CA 1
ATOM 3215 C C . LYS B 1 85 ? 13.141 32.5 19.766 1 83.06 85 LYS B C 1
ATOM 3217 O O . LYS B 1 85 ? 12.148 33.188 19.953 1 83.06 85 LYS B O 1
ATOM 3222 N N . GLY B 1 86 ? 13.234 31.219 19.969 1 77.31 86 GLY B N 1
ATOM 3223 C CA . GLY B 1 86 ? 12.07 30.516 20.469 1 77.31 86 GLY B CA 1
ATOM 3224 C C . GLY B 1 86 ? 11.18 29.984 19.375 1 77.31 86 GLY B C 1
ATOM 3225 O O . GLY B 1 86 ? 11.273 30.422 18.219 1 77.31 86 GLY B O 1
ATOM 3226 N N . ALA B 1 87 ? 10.258 29.016 19.766 1 75.25 87 ALA B N 1
ATOM 3227 C CA . ALA B 1 87 ? 9.367 28.359 18.812 1 75.25 87 ALA B CA 1
ATOM 3228 C C . ALA B 1 87 ? 8.359 29.344 18.234 1 75.25 87 ALA B C 1
ATOM 3230 O O . ALA B 1 87 ? 8 29.25 17.047 1 75.25 87 ALA B O 1
ATOM 3231 N N . ALA B 1 88 ? 7.953 30.281 18.953 1 80.19 88 ALA B N 1
ATOM 3232 C CA . ALA B 1 88 ? 6.922 31.234 18.531 1 80.19 88 ALA B CA 1
ATOM 3233 C C . ALA B 1 88 ? 7.414 32.125 17.391 1 80.19 88 ALA B C 1
ATOM 3235 O O . ALA B 1 88 ? 6.629 32.531 16.531 1 80.19 88 ALA B O 1
ATOM 3236 N N . ALA B 1 89 ? 8.664 32.281 17.344 1 80.25 89 ALA B N 1
ATOM 3237 C CA . ALA B 1 89 ? 9.242 33.094 16.297 1 80.25 89 ALA B CA 1
ATOM 3238 C C . ALA B 1 89 ? 9.023 32.469 14.914 1 80.25 89 ALA B C 1
ATOM 3240 O O . ALA B 1 89 ? 8.992 33.188 13.906 1 80.25 89 ALA B O 1
ATOM 3241 N N . GLY B 1 90 ? 8.852 31.203 14.883 1 83 90 GLY B N 1
ATOM 3242 C CA . GLY B 1 90 ? 8.633 30.484 13.633 1 83 90 GLY B CA 1
ATOM 3243 C C . GLY B 1 90 ? 7.262 30.734 13.039 1 83 90 GLY B C 1
ATOM 3244 O O . GLY B 1 90 ? 7.039 30.484 11.852 1 83 90 GLY B O 1
ATOM 3245 N N . GLY B 1 91 ? 6.363 31.109 13.938 1 86.69 91 GLY B N 1
ATOM 3246 C CA . GLY B 1 91 ? 5.039 31.5 13.484 1 86.69 91 GLY B CA 1
ATOM 3247 C C . GLY B 1 91 ? 4.16 30.312 13.109 1 86.69 91 GLY B C 1
ATOM 3248 O O . GLY B 1 91 ? 3.096 30.5 12.516 1 86.69 91 GLY B O 1
ATOM 3249 N N . ASN B 1 92 ? 4.574 29.156 13.328 1 91.12 92 ASN B N 1
ATOM 3250 C CA . ASN B 1 92 ? 3.812 27.953 12.977 1 91.12 92 ASN B CA 1
ATOM 3251 C C . ASN B 1 92 ? 2.99 27.453 14.156 1 91.12 92 ASN B C 1
ATOM 3253 O O . ASN B 1 92 ? 3.451 26.594 14.922 1 91.12 92 ASN B O 1
ATOM 3257 N N . LEU B 1 93 ? 1.84 27.922 14.227 1 92.12 93 LEU B N 1
ATOM 3258 C CA . LEU B 1 93 ? 0.908 27.531 15.289 1 92.12 93 LEU B CA 1
ATOM 3259 C C . LEU B 1 93 ? 0.156 26.266 14.914 1 92.12 93 LEU B C 1
ATOM 3261 O O . LEU B 1 93 ? -0.375 26.156 13.805 1 92.12 93 LEU B O 1
ATOM 3265 N N . SER B 1 94 ? 0.215 25.281 15.812 1 92.94 94 SER B N 1
ATOM 3266 C CA . SER B 1 94 ? -0.599 24.078 15.656 1 92.94 94 SER B CA 1
ATOM 3267 C C . SER B 1 94 ? -1.927 24.219 16.391 1 92.94 94 SER B C 1
ATOM 3269 O O . SER B 1 94 ? -1.952 24.312 17.625 1 92.94 94 SER B O 1
ATOM 3271 N N . GLN B 1 95 ? -2.979 24.312 15.789 1 93.62 95 GLN B N 1
ATOM 3272 C CA . GLN B 1 95 ? -4.285 24.375 16.438 1 93.62 95 GLN B CA 1
ATOM 3273 C C . GLN B 1 95 ? -5.199 23.266 15.945 1 93.62 95 GLN B C 1
ATOM 3275 O O . GLN B 1 95 ? -4.973 22.703 14.867 1 93.62 95 GLN B O 1
ATOM 3280 N N . VAL B 1 96 ? -6.074 22.844 16.734 1 96.38 96 VAL B N 1
ATOM 3281 C CA . VAL B 1 96 ? -7.078 21.828 16.406 1 96.38 96 VAL B CA 1
ATOM 3282 C C . VAL B 1 96 ? -8.266 22.5 15.703 1 96.38 96 VAL B C 1
ATOM 3284 O O . VAL B 1 96 ? -8.734 23.547 16.141 1 96.38 96 VAL B O 1
ATOM 3287 N N . PRO B 1 97 ? -8.68 22.031 14.516 1 97.94 97 PRO B N 1
ATOM 3288 C CA . PRO B 1 97 ? -9.898 22.578 13.914 1 97.94 97 PRO B CA 1
ATOM 3289 C C . PRO B 1 97 ? -11.133 22.391 14.805 1 97.94 97 PRO B C 1
ATOM 3291 O O . PRO B 1 97 ? -11.109 21.594 15.734 1 97.94 97 PRO B O 1
ATOM 3294 N N . PRO B 1 98 ? -12.164 23.219 14.523 1 97.81 98 PRO B N 1
ATOM 3295 C CA . PRO B 1 98 ? -13.352 23.062 15.375 1 97.81 98 PRO B CA 1
ATOM 3296 C C . PRO B 1 98 ? -13.953 21.656 15.297 1 97.81 98 PRO B C 1
ATOM 3298 O O . PRO B 1 98 ? -14.461 21.25 14.242 1 97.81 98 PRO B O 1
ATOM 3301 N N . LEU B 1 99 ? -13.891 20.953 16.391 1 97.94 99 LEU B N 1
ATOM 3302 C CA . LEU B 1 99 ? -14.5 19.625 16.5 1 97.94 99 LEU B CA 1
ATOM 3303 C C . LEU B 1 99 ? -15.93 19.734 17.016 1 97.94 99 LEU B C 1
ATOM 3305 O O . LEU B 1 99 ? -16.25 19.25 18.094 1 97.94 99 LEU B O 1
ATOM 3309 N N . GLN B 1 100 ? -16.703 20.328 16.203 1 97.62 100 GLN B N 1
ATOM 3310 C CA . GLN B 1 100 ? -18.141 20.547 16.391 1 97.62 100 GLN B CA 1
ATOM 3311 C C . GLN B 1 100 ? -18.922 20.109 15.148 1 97.62 100 GLN B C 1
ATOM 3313 O O . GLN B 1 100 ? -18.453 20.281 14.023 1 97.62 100 GLN B O 1
ATOM 3318 N N . LYS B 1 101 ? -20.094 19.609 15.438 1 97.69 101 LYS B N 1
ATOM 3319 C CA . LYS B 1 101 ? -20.906 19 14.398 1 97.69 101 LYS B CA 1
ATOM 3320 C C . LYS B 1 101 ? -21.031 19.906 13.188 1 97.69 101 LYS B C 1
ATOM 3322 O O . LYS B 1 101 ? -20.859 19.469 12.047 1 97.69 101 LYS B O 1
ATOM 3327 N N . GLU B 1 102 ? -21.266 21.188 13.336 1 97.38 102 GLU B N 1
ATOM 3328 C CA . GLU B 1 102 ? -21.594 22.125 12.258 1 97.38 102 GLU B CA 1
ATOM 3329 C C . GLU B 1 102 ? -20.375 22.453 11.414 1 97.38 102 GLU B C 1
ATOM 3331 O O . GLU B 1 102 ? -20.5 23 10.312 1 97.38 102 GLU B O 1
ATOM 3336 N N . TRP B 1 103 ? -19.156 22.062 11.867 1 98.38 103 TRP B N 1
ATOM 3337 C CA . TRP B 1 103 ? -17.953 22.469 11.172 1 98.38 103 TRP B CA 1
ATOM 3338 C C . TRP B 1 103 ? -17.234 21.266 10.562 1 98.38 103 TRP B C 1
ATOM 3340 O O . TRP B 1 103 ? -16.281 21.422 9.805 1 98.38 103 TRP B O 1
ATOM 3350 N N . LEU B 1 104 ? -17.688 20.062 10.898 1 98.5 104 LEU B N 1
ATOM 3351 C CA . LEU B 1 104 ? -17.078 18.859 10.383 1 98.5 104 LEU B CA 1
ATOM 3352 C C . LEU B 1 104 ? -17.656 18.484 9.023 1 98.5 104 LEU B C 1
ATOM 3354 O O . LEU B 1 104 ? -18.312 17.453 8.883 1 98.5 104 LEU B O 1
ATOM 3358 N N . PHE B 1 105 ? -17.344 19.312 8.031 1 98.44 105 PHE B N 1
ATOM 3359 C CA . PHE B 1 105 ? -17.797 19.109 6.668 1 98.44 105 PHE B CA 1
ATOM 3360 C C . PHE B 1 105 ? -17.234 17.812 6.102 1 98.44 105 PHE B C 1
ATOM 3362 O O . PHE B 1 105 ? -16.016 17.625 6.07 1 98.44 105 PHE B O 1
ATOM 3369 N N . PRO B 1 106 ? -18.047 16.906 5.637 1 98.44 106 PRO B N 1
ATOM 3370 C CA . PRO B 1 106 ? -17.531 15.656 5.066 1 98.44 106 PRO B CA 1
ATOM 3371 C C . PRO B 1 106 ? -16.578 15.891 3.898 1 98.44 106 PRO B C 1
ATOM 3373 O O . PRO B 1 106 ? -15.641 15.117 3.701 1 98.44 106 PRO B O 1
ATOM 3376 N N . GLU B 1 107 ? -16.797 16.969 3.131 1 98.56 107 GLU B N 1
ATOM 3377 C CA . GLU B 1 107 ? -15.969 17.297 1.973 1 98.56 107 GLU B CA 1
ATOM 3378 C C . GLU B 1 107 ? -14.531 17.594 2.387 1 98.56 107 GLU B C 1
ATOM 3380 O O . GLU B 1 107 ? -13.609 17.5 1.573 1 98.56 107 GLU B O 1
ATOM 3385 N N . ILE B 1 108 ? -14.352 17.906 3.672 1 98.69 108 ILE B N 1
ATOM 3386 C CA . ILE B 1 108 ? -13.031 18.281 4.164 1 98.69 108 ILE B CA 1
ATOM 3387 C C . ILE B 1 108 ? -12.5 17.172 5.074 1 98.69 108 ILE B C 1
ATOM 3389 O O . ILE B 1 108 ? -11.398 16.656 4.859 1 98.69 108 ILE B O 1
ATOM 3393 N N . PHE B 1 109 ? -13.305 16.688 6.004 1 98.81 109 PHE B N 1
ATOM 3394 C CA . PHE B 1 109 ? -12.836 15.805 7.066 1 98.81 109 PHE B CA 1
ATOM 3395 C C . PHE B 1 109 ? -13.047 14.336 6.699 1 98.81 109 PHE B C 1
ATOM 3397 O O . PHE B 1 109 ? -12.609 13.438 7.418 1 98.81 109 PHE B O 1
ATOM 3404 N N . ALA B 1 110 ? -13.68 14.023 5.617 1 98.62 110 ALA B N 1
ATOM 3405 C CA . ALA B 1 110 ? -13.891 12.703 5.02 1 98.62 110 ALA B CA 1
ATOM 3406 C C . ALA B 1 110 ? -14.008 12.805 3.502 1 98.62 110 ALA B C 1
ATOM 3408 O O . ALA B 1 110 ? -14.914 12.227 2.906 1 98.62 110 ALA B O 1
ATOM 3409 N N . ASN B 1 111 ? -13.117 13.625 2.943 1 98.81 111 ASN B N 1
ATOM 3410 C CA . ASN B 1 111 ? -13.148 13.797 1.496 1 98.81 111 ASN B CA 1
ATOM 3411 C C . ASN B 1 111 ? -13.062 12.461 0.768 1 98.81 111 ASN B C 1
ATOM 3413 O O . ASN B 1 111 ? -12.094 11.711 0.938 1 98.81 111 ASN B O 1
ATOM 3417 N N . LYS B 1 112 ? -13.992 12.172 -0.053 1 98.62 112 LYS B N 1
ATOM 3418 C CA . LYS B 1 112 ? -14.133 10.852 -0.656 1 98.62 112 LYS B CA 1
ATOM 3419 C C . LYS B 1 112 ? -12.984 10.555 -1.618 1 98.62 112 LYS B C 1
ATOM 3421 O O . LYS B 1 112 ? -12.5 9.422 -1.694 1 98.62 112 LYS B O 1
ATOM 3426 N N . HIS B 1 113 ? -12.57 11.57 -2.355 1 98.81 113 HIS B N 1
ATOM 3427 C CA . HIS B 1 113 ? -11.484 11.367 -3.311 1 98.81 113 HIS B CA 1
ATOM 3428 C C . HIS B 1 113 ? -10.172 11.086 -2.598 1 98.81 113 HIS B C 1
ATOM 3430 O O . HIS B 1 113 ? -9.461 10.133 -2.939 1 98.81 113 HIS B O 1
ATOM 3436 N N . GLY B 1 114 ? -9.836 11.945 -1.63 1 98.81 114 GLY B N 1
ATOM 3437 C CA . GLY B 1 114 ? -8.633 11.703 -0.843 1 98.81 114 GLY B CA 1
ATOM 3438 C C . GLY B 1 114 ? -8.648 10.375 -0.117 1 98.81 114 GLY B C 1
ATOM 3439 O O . GLY B 1 114 ? -7.66 9.641 -0.132 1 98.81 114 GLY B O 1
ATOM 3440 N N . ALA B 1 115 ? -9.773 10.078 0.48 1 98.75 115 ALA B N 1
ATOM 3441 C CA . ALA B 1 115 ? -9.914 8.828 1.219 1 98.75 115 ALA B CA 1
ATOM 3442 C C . ALA B 1 115 ? -9.75 7.621 0.295 1 98.75 115 ALA B C 1
ATOM 3444 O O . ALA B 1 115 ? -9.148 6.613 0.679 1 98.75 115 ALA B O 1
ATOM 3445 N N . ARG B 1 116 ? -10.305 7.715 -0.85 1 98.62 116 ARG B N 1
ATOM 3446 C CA . ARG B 1 116 ? -10.18 6.617 -1.807 1 98.62 116 ARG B CA 1
ATOM 3447 C C . ARG B 1 116 ? -8.719 6.363 -2.16 1 98.62 116 ARG B C 1
ATOM 3449 O O . ARG B 1 116 ? -8.273 5.211 -2.188 1 98.62 116 ARG B O 1
ATOM 3456 N N . ILE B 1 117 ? -8.008 7.418 -2.449 1 98.94 117 ILE B N 1
ATOM 3457 C CA . ILE B 1 117 ? -6.582 7.285 -2.752 1 98.94 117 ILE B CA 1
ATOM 3458 C C . ILE B 1 117 ? -5.855 6.688 -1.551 1 98.94 117 ILE B C 1
ATOM 3460 O O . ILE B 1 117 ? -5.09 5.73 -1.695 1 98.94 117 ILE B O 1
ATOM 3464 N N . VAL B 1 118 ? -6.133 7.16 -0.393 1 98.94 118 VAL B N 1
ATOM 3465 C CA . VAL B 1 118 ? -5.465 6.73 0.831 1 98.94 118 VAL B CA 1
ATOM 3466 C C . VAL B 1 118 ? -5.781 5.262 1.105 1 98.94 118 VAL B C 1
ATOM 3468 O O . VAL B 1 118 ? -4.895 4.484 1.466 1 98.94 118 VAL B O 1
ATOM 3471 N N . ASN B 1 119 ? -7.039 4.855 0.923 1 98.88 119 ASN B N 1
ATOM 3472 C CA . ASN B 1 119 ? -7.438 3.461 1.08 1 98.88 119 ASN B CA 1
ATOM 3473 C C . ASN B 1 119 ? -6.625 2.541 0.175 1 98.88 119 ASN B C 1
ATOM 3475 O O . ASN B 1 119 ? -6.246 1.439 0.58 1 98.88 119 ASN B O 1
ATOM 3479 N N . ASN B 1 120 ? -6.371 2.996 -0.96 1 98.81 120 ASN B N 1
ATOM 3480 C CA . ASN B 1 120 ? -5.707 2.143 -1.94 1 98.81 120 ASN B CA 1
ATOM 3481 C C . ASN B 1 120 ? -4.195 2.127 -1.736 1 98.81 120 ASN B C 1
ATOM 3483 O O . ASN B 1 120 ? -3.496 1.283 -2.303 1 98.81 120 ASN B O 1
ATOM 3487 N N . ILE B 1 121 ? -3.674 3.014 -0.9 1 98.88 121 ILE B N 1
ATOM 3488 C CA . ILE B 1 121 ? -2.24 3.055 -0.635 1 98.88 121 ILE B CA 1
ATOM 3489 C C . ILE B 1 121 ? -1.946 2.408 0.716 1 98.88 121 ILE B C 1
ATOM 3491 O O . ILE B 1 121 ? -1.002 1.624 0.843 1 98.88 121 ILE B O 1
ATOM 3495 N N . LEU B 1 122 ? -2.811 2.705 1.727 1 98.88 122 LEU B N 1
ATOM 3496 C CA . LEU B 1 122 ? -2.518 2.287 3.092 1 98.88 122 LEU B CA 1
ATOM 3497 C C . LEU B 1 122 ? -3.262 1.001 3.439 1 98.88 122 LEU B C 1
ATOM 3499 O O . LEU B 1 122 ? -2.969 0.364 4.453 1 98.88 122 LEU B O 1
ATOM 3503 N N . GLY B 1 123 ? -4.199 0.542 2.553 1 98.62 123 GLY B N 1
ATOM 3504 C CA . GLY B 1 123 ? -5.094 -0.551 2.893 1 98.62 123 GLY B CA 1
ATOM 3505 C C . GLY B 1 123 ? -6.465 -0.082 3.342 1 98.62 123 GLY B C 1
ATOM 3506 O O . GLY B 1 123 ? -6.711 1.121 3.447 1 98.62 123 GLY B O 1
ATOM 3507 N N . PRO B 1 124 ? -7.332 -1.008 3.66 1 98.38 124 PRO B N 1
ATOM 3508 C CA . PRO B 1 124 ? -8.719 -0.655 3.957 1 98.38 124 PRO B CA 1
ATOM 3509 C C . PRO B 1 124 ? -8.875 0.048 5.305 1 98.38 124 PRO B C 1
ATOM 3511 O O . PRO B 1 124 ? -8.188 -0.297 6.266 1 98.38 124 PRO B O 1
ATOM 3514 N N . LYS B 1 125 ? -9.758 1.019 5.289 1 98.5 125 LYS B N 1
ATOM 3515 C CA . LYS B 1 125 ? -10.211 1.734 6.473 1 98.5 125 LYS B CA 1
ATOM 3516 C C . LYS B 1 125 ? -9.039 2.318 7.254 1 98.5 125 LYS B C 1
ATOM 3518 O O . LYS B 1 125 ? -8.906 2.082 8.453 1 98.5 125 LYS B O 1
ATOM 3523 N N . PRO B 1 126 ? -8.234 3.072 6.582 1 98.88 126 PRO B N 1
ATOM 3524 C CA . PRO B 1 126 ? -7.164 3.76 7.309 1 98.88 126 PRO B CA 1
ATOM 3525 C C . PRO B 1 126 ? -7.691 4.617 8.453 1 98.88 126 PRO B C 1
ATOM 3527 O O . PRO B 1 126 ? -8.883 4.93 8.5 1 98.88 126 PRO B O 1
ATOM 3530 N N . GLU B 1 127 ? -6.785 4.984 9.312 1 98.88 127 GLU B N 1
ATOM 3531 C CA . GLU B 1 127 ? -7.23 5.613 10.555 1 98.88 127 GLU B CA 1
ATOM 3532 C C . GLU B 1 127 ? -6.648 7.016 10.703 1 98.88 127 GLU B C 1
ATOM 3534 O O . GLU B 1 127 ? -5.457 7.23 10.461 1 98.88 127 GLU B O 1
ATOM 3539 N N . VAL B 1 128 ? -7.492 7.891 11.102 1 98.75 128 VAL B N 1
ATOM 3540 C CA . VAL B 1 128 ? -7.047 9.242 11.414 1 98.75 128 VAL B CA 1
ATOM 3541 C C . VAL B 1 128 ? -6.648 9.336 12.883 1 98.75 128 VAL B C 1
ATOM 3543 O O . VAL B 1 128 ? -7.496 9.219 13.773 1 98.75 128 VAL B O 1
ATOM 3546 N N . HIS B 1 129 ? -5.402 9.562 13.156 1 97.94 129 HIS B N 1
ATOM 3547 C CA . HIS B 1 129 ? -4.91 9.664 14.523 1 97.94 129 HIS B CA 1
ATOM 3548 C C . HIS B 1 129 ? -4.461 11.086 14.852 1 97.94 129 HIS B C 1
ATOM 3550 O O . HIS B 1 129 ? -4.195 11.406 16.016 1 97.94 129 HIS B O 1
ATOM 3556 N N . PHE B 1 130 ? -4.406 11.891 13.867 1 97.06 130 PHE B N 1
ATOM 3557 C CA . PHE B 1 130 ? -3.924 13.266 14 1 97.06 130 PHE B CA 1
ATOM 3558 C C . PHE B 1 130 ? -4.785 14.219 13.188 1 97.06 130 PHE B C 1
ATOM 3560 O O . PHE B 1 130 ? -5.039 13.984 12 1 97.06 130 PHE B O 1
ATOM 3567 N N . CYS B 1 131 ? -5.297 15.219 13.789 1 97.19 131 CYS B N 1
ATOM 3568 C CA . CYS B 1 131 ? -6.129 16.234 13.148 1 97.19 131 CYS B CA 1
ATOM 3569 C C . CYS B 1 131 ? -5.824 17.625 13.703 1 97.19 131 CYS B C 1
ATOM 3571 O O . CYS B 1 131 ? -6.391 18.031 14.719 1 97.19 131 CYS B O 1
ATOM 3573 N N . ARG B 1 132 ? -4.973 18.297 13.023 1 96.62 132 ARG B N 1
ATOM 3574 C CA . ARG B 1 132 ? -4.52 19.625 13.43 1 96.62 132 ARG B CA 1
ATOM 3575 C C . ARG B 1 132 ? -4.227 20.5 12.211 1 96.62 132 ARG B C 1
ATOM 3577 O O . ARG B 1 132 ? -4.762 20.25 11.125 1 96.62 132 ARG B O 1
ATOM 3584 N N . THR B 1 133 ? -3.535 21.562 12.484 1 95.94 133 THR B N 1
ATOM 3585 C CA . THR B 1 133 ? -3.184 22.484 11.398 1 95.94 133 THR B CA 1
ATOM 3586 C C . THR B 1 133 ? -1.74 22.953 11.539 1 95.94 133 THR B C 1
ATOM 3588 O O . THR B 1 133 ? -1.142 22.828 12.609 1 95.94 133 THR B O 1
ATOM 3591 N N . ASN B 1 134 ? -1.259 23.297 10.438 1 94.5 134 ASN B N 1
ATOM 3592 C CA . ASN B 1 134 ? -0.15 24.25 10.375 1 94.5 134 ASN B CA 1
ATOM 3593 C C . ASN B 1 134 ? -0.637 25.656 10.062 1 94.5 134 ASN B C 1
ATOM 3595 O O . ASN B 1 134 ? -0.78 26.031 8.898 1 94.5 134 ASN B O 1
ATOM 3599 N N . THR B 1 135 ? -0.879 26.422 11.102 1 96.19 135 THR B N 1
ATOM 3600 C CA . THR B 1 135 ? -1.295 27.812 10.977 1 96.19 135 THR B CA 1
ATOM 3601 C C . THR B 1 135 ? -0.082 28.734 10.945 1 96.19 135 THR B C 1
ATOM 3603 O O . THR B 1 135 ? 0.546 28.984 11.977 1 96.19 135 THR B O 1
ATOM 3606 N N . LEU B 1 136 ? 0.167 29.203 9.812 1 96.5 136 LEU B N 1
ATOM 3607 C CA . LEU B 1 136 ? 1.368 30.016 9.625 1 96.5 136 LEU B CA 1
ATOM 3608 C C . LEU B 1 136 ? 1.051 31.5 9.75 1 96.5 136 LEU B C 1
ATOM 3610 O O . LEU B 1 136 ? 0.356 32.062 8.898 1 96.5 136 LEU B O 1
ATOM 3614 N N . LEU B 1 137 ? 1.532 32.062 10.789 1 96.06 137 LEU B N 1
ATOM 3615 C CA . LEU B 1 137 ? 1.455 33.5 11 1 96.06 137 LEU B CA 1
ATOM 3616 C C . LEU B 1 137 ? 2.576 34.219 10.258 1 96.06 137 LEU B C 1
ATOM 3618 O O . LEU B 1 137 ? 3.395 33.594 9.594 1 96.06 137 LEU B O 1
ATOM 3622 N N . ALA B 1 138 ? 2.533 35.562 10.305 1 95.44 138 ALA B N 1
ATOM 3623 C CA . ALA B 1 138 ? 3.633 36.344 9.727 1 95.44 138 ALA B CA 1
ATOM 3624 C C . ALA B 1 138 ? 4.961 35.969 10.375 1 95.44 138 ALA B C 1
ATOM 3626 O O . ALA B 1 138 ? 5.07 35.938 11.609 1 95.44 138 ALA B O 1
ATOM 3627 N N . THR B 1 139 ? 5.918 35.656 9.562 1 94.94 139 THR B N 1
ATOM 3628 C CA . THR B 1 139 ? 7.234 35.281 10.07 1 94.94 139 THR B CA 1
ATOM 3629 C C . THR B 1 139 ? 8.289 35.375 8.969 1 94.94 139 THR B C 1
ATOM 3631 O O . THR B 1 139 ? 7.988 35.156 7.797 1 94.94 139 THR B O 1
ATOM 3634 N N . ASP B 1 140 ? 9.508 35.625 9.344 1 92.62 140 ASP B N 1
ATOM 3635 C CA . ASP B 1 140 ? 10.641 35.594 8.414 1 92.62 140 ASP B CA 1
ATOM 3636 C C . ASP B 1 140 ? 11.461 34.312 8.555 1 92.62 140 ASP B C 1
ATOM 3638 O O . ASP B 1 140 ? 12.453 34.156 7.852 1 92.62 140 ASP B O 1
ATOM 3642 N N . GLU B 1 141 ? 10.953 33.469 9.422 1 92.69 141 GLU B N 1
ATOM 3643 C CA . GLU B 1 141 ? 11.703 32.25 9.711 1 92.69 141 GLU B CA 1
ATOM 3644 C C . GLU B 1 141 ? 11.211 31.078 8.859 1 92.69 141 GLU B C 1
ATOM 3646 O O . GLU B 1 141 ? 10.039 31.031 8.484 1 92.69 141 GLU B O 1
ATOM 3651 N N . ARG B 1 142 ? 12.156 30.203 8.586 1 93.69 142 ARG B N 1
ATOM 3652 C CA . ARG B 1 142 ? 11.797 28.938 7.961 1 93.69 142 ARG B CA 1
ATOM 3653 C C . ARG B 1 142 ? 12.062 27.766 8.898 1 93.69 142 ARG B C 1
ATOM 3655 O O . ARG B 1 142 ? 12.852 27.891 9.836 1 93.69 142 ARG B O 1
ATOM 3662 N N . GLN B 1 143 ? 11.469 26.688 8.602 1 93.69 143 GLN B N 1
ATOM 3663 C CA . GLN B 1 143 ? 11.789 25.438 9.281 1 93.69 143 GLN B CA 1
ATOM 3664 C C . GLN B 1 143 ? 13.031 24.797 8.672 1 93.69 143 GLN B C 1
ATOM 3666 O O . GLN B 1 143 ? 13.344 25.016 7.504 1 93.69 143 GLN B O 1
ATOM 3671 N N . MET B 1 144 ? 13.672 24.031 9.523 1 94.31 144 MET B N 1
ATOM 3672 C CA . MET B 1 144 ? 14.656 23.109 8.969 1 94.31 144 MET B CA 1
ATOM 3673 C C . MET B 1 144 ? 13.977 21.984 8.18 1 94.31 144 MET B C 1
ATOM 3675 O O . MET B 1 144 ? 12.859 21.594 8.508 1 94.31 144 MET B O 1
ATOM 3679 N N . VAL B 1 145 ? 14.695 21.547 7.152 1 96.88 145 VAL B N 1
ATOM 3680 C CA . VAL B 1 145 ? 14.141 20.438 6.383 1 96.88 145 VAL B CA 1
ATOM 3681 C C . VAL B 1 145 ? 14.016 19.203 7.273 1 96.88 145 VAL B C 1
ATOM 3683 O O . VAL B 1 145 ? 14.961 18.844 7.988 1 96.88 145 VAL B O 1
ATOM 3686 N N . HIS B 1 146 ? 12.883 18.562 7.199 1 96 146 HIS B N 1
ATOM 3687 C CA . HIS B 1 146 ? 12.633 17.422 8.078 1 96 146 HIS B CA 1
ATOM 3688 C C . HIS B 1 146 ? 11.648 16.438 7.441 1 96 146 HIS B C 1
ATOM 3690 O O . HIS B 1 146 ? 11.062 16.734 6.398 1 96 146 HIS B O 1
ATOM 3696 N N . ALA B 1 147 ? 11.609 15.297 7.973 1 94.94 147 ALA B N 1
ATOM 3697 C CA . ALA B 1 147 ? 10.508 14.359 7.824 1 94.94 147 ALA B CA 1
ATOM 3698 C C . ALA B 1 147 ? 9.672 14.281 9.102 1 94.94 147 ALA B C 1
ATOM 3700 O O . ALA B 1 147 ? 10.188 14.5 10.203 1 94.94 147 ALA B O 1
ATOM 3701 N N . ASP B 1 148 ? 8.43 14.086 9.016 1 92.44 148 ASP B N 1
ATOM 3702 C CA . ASP B 1 148 ? 7.535 14.133 10.172 1 92.44 148 ASP B CA 1
ATOM 3703 C C . ASP B 1 148 ? 7.684 12.883 11.031 1 92.44 148 ASP B C 1
ATOM 3705 O O . ASP B 1 148 ? 6.691 12.328 11.508 1 92.44 148 ASP B O 1
ATOM 3709 N N . LEU B 1 149 ? 8.883 12.359 11.117 1 91.06 149 LEU B N 1
ATOM 3710 C CA . LEU B 1 149 ? 9.188 11.164 11.906 1 91.06 149 LEU B CA 1
ATOM 3711 C C . LEU B 1 149 ? 10.547 11.297 12.594 1 91.06 149 LEU B C 1
ATOM 3713 O O . LEU B 1 149 ? 11.484 11.859 12.016 1 91.06 149 LEU B O 1
ATOM 3717 N N . ARG B 1 150 ? 10.688 10.703 13.758 1 89.5 150 ARG B N 1
ATOM 3718 C CA . ARG B 1 150 ? 11.953 10.789 14.484 1 89.5 150 ARG B CA 1
ATOM 3719 C C . ARG B 1 150 ? 12.344 9.43 15.062 1 89.5 150 ARG B C 1
ATOM 3721 O O . ARG B 1 150 ? 13.188 9.352 15.961 1 89.5 150 ARG B O 1
ATOM 3728 N N . PHE B 1 151 ? 11.664 8.359 14.656 1 92.25 151 PHE B N 1
ATOM 3729 C CA . PHE B 1 151 ? 11.875 7.004 15.156 1 92.25 151 PHE B CA 1
ATOM 3730 C C . PHE B 1 151 ? 11.945 6.008 14.008 1 92.25 151 PHE B C 1
ATOM 3732 O O . PHE B 1 151 ? 11.617 6.34 12.867 1 92.25 151 PHE B O 1
ATOM 3739 N N . GLU B 1 152 ? 12.422 4.844 14.375 1 92.31 152 GLU B N 1
ATOM 3740 C CA . GLU B 1 152 ? 12.414 3.777 13.383 1 92.31 152 GLU B CA 1
ATOM 3741 C C . GLU B 1 152 ? 11.008 3.514 12.859 1 92.31 152 GLU B C 1
ATOM 3743 O O . GLU B 1 152 ? 10.047 3.475 13.641 1 92.31 152 GLU B O 1
ATOM 3748 N N . HIS B 1 153 ? 10.891 3.473 11.57 1 94.12 153 HIS B N 1
ATOM 3749 C CA . HIS B 1 153 ? 9.586 3.34 10.93 1 94.12 153 HIS B CA 1
ATOM 3750 C C . HIS B 1 153 ? 9.68 2.48 9.672 1 94.12 153 HIS B C 1
ATOM 3752 O O . HIS B 1 153 ? 10.773 2.219 9.172 1 94.12 153 HIS B O 1
ATOM 3758 N N . PRO B 1 154 ? 8.547 1.982 9.148 1 95.88 154 PRO B N 1
ATOM 3759 C CA . PRO B 1 154 ? 8.539 1.237 7.887 1 95.88 154 PRO B CA 1
ATOM 3760 C C . PRO B 1 154 ? 9.148 2.031 6.73 1 95.88 154 PRO B C 1
ATOM 3762 O O . PRO B 1 154 ? 9.023 3.258 6.688 1 95.88 154 PRO B O 1
ATOM 3765 N N . LYS B 1 155 ? 9.695 1.348 5.793 1 94.75 155 LYS B N 1
ATOM 3766 C CA . LYS B 1 155 ? 10.32 1.979 4.637 1 94.75 155 LYS B CA 1
ATOM 3767 C C . LYS B 1 155 ? 9.375 1.988 3.438 1 94.75 155 LYS B C 1
ATOM 3769 O O . LYS B 1 155 ? 9.82 2.043 2.289 1 94.75 155 LYS B O 1
ATOM 3774 N N . HIS B 1 156 ? 8.188 1.765 3.646 1 96.75 156 HIS B N 1
ATOM 3775 C CA . HIS B 1 156 ? 7.062 1.824 2.717 1 96.75 156 HIS B CA 1
ATOM 3776 C C . HIS B 1 156 ? 5.918 2.656 3.285 1 96.75 156 HIS B C 1
ATOM 3778 O O . HIS B 1 156 ? 5.914 2.98 4.473 1 96.75 156 HIS B O 1
ATOM 3784 N N . PRO B 1 157 ? 4.965 3.076 2.455 1 97.81 157 PRO B N 1
ATOM 3785 C CA . PRO B 1 157 ? 3.893 3.928 2.979 1 97.81 157 PRO B CA 1
ATOM 3786 C C . PRO B 1 157 ? 3.152 3.291 4.152 1 97.81 157 PRO B C 1
ATOM 3788 O O . PRO B 1 157 ? 2.746 2.129 4.074 1 97.81 157 PRO B O 1
ATOM 3791 N N . PHE B 1 158 ? 3.031 4.008 5.238 1 98.25 158 PHE B N 1
ATOM 3792 C CA . PHE B 1 158 ? 2.285 3.549 6.402 1 98.25 158 PHE B CA 1
ATOM 3793 C C . PHE B 1 158 ? 1.444 4.676 6.988 1 98.25 158 PHE B C 1
ATOM 3795 O O . PHE B 1 158 ? 0.559 4.434 7.809 1 98.25 158 PHE B O 1
ATOM 3802 N N . ALA B 1 159 ? 1.742 5.922 6.543 1 98.5 159 ALA B N 1
ATOM 3803 C CA . ALA B 1 159 ? 0.995 7.102 6.973 1 98.5 159 ALA B CA 1
ATOM 3804 C C . ALA B 1 159 ? 1.015 8.188 5.895 1 98.5 159 ALA B C 1
ATOM 3806 O O . ALA B 1 159 ? 2.004 8.336 5.176 1 98.5 159 ALA B O 1
ATOM 3807 N N . ILE B 1 160 ? -0.061 8.906 5.801 1 98.88 160 ILE B N 1
ATOM 3808 C CA . ILE B 1 160 ? -0.22 9.945 4.785 1 98.88 160 ILE B CA 1
ATOM 3809 C C . ILE B 1 160 ? -0.796 11.203 5.426 1 98.88 160 ILE B C 1
ATOM 3811 O O . ILE B 1 160 ? -1.822 11.148 6.105 1 98.88 160 ILE B O 1
ATOM 3815 N N . ALA B 1 161 ? -0.1 12.289 5.254 1 98.75 161 ALA B N 1
ATOM 3816 C CA . ALA B 1 161 ? -0.649 13.586 5.641 1 98.75 161 ALA B CA 1
ATOM 3817 C C . ALA B 1 161 ? -1.6 14.117 4.57 1 98.75 161 ALA B C 1
ATOM 3819 O O . ALA B 1 161 ? -1.207 14.297 3.416 1 98.75 161 ALA B O 1
ATOM 3820 N N . PHE B 1 162 ? -2.771 14.25 4.934 1 98.75 162 PHE B N 1
ATOM 3821 C CA . PHE B 1 162 ? -3.811 14.883 4.133 1 98.75 162 PHE B CA 1
ATOM 3822 C C . PHE B 1 162 ? -3.904 16.375 4.453 1 98.75 162 PHE B C 1
ATOM 3824 O O . PHE B 1 162 ? -4.473 16.766 5.477 1 98.75 162 PHE B O 1
ATOM 3831 N N . ASN B 1 163 ? -3.416 17.203 3.52 1 98.56 163 ASN B N 1
ATOM 3832 C CA . ASN B 1 163 ? -3.35 18.641 3.77 1 98.56 163 ASN B CA 1
ATOM 3833 C C . ASN B 1 163 ? -4.352 19.406 2.91 1 98.56 163 ASN B C 1
ATOM 3835 O O . ASN B 1 163 ? -4.551 19.078 1.739 1 98.56 163 ASN B O 1
ATOM 3839 N N . THR B 1 164 ? -4.934 20.375 3.518 1 98.06 164 THR B N 1
ATOM 3840 C CA . THR B 1 164 ? -5.816 21.312 2.832 1 98.06 164 THR B CA 1
ATOM 3841 C C . THR B 1 164 ? -5.469 22.75 3.211 1 98.06 164 THR B C 1
ATOM 3843 O O . THR B 1 164 ? -5.656 23.156 4.359 1 98.06 164 THR B O 1
ATOM 3846 N N . CYS B 1 165 ? -5.012 23.453 2.232 1 95.19 165 CYS B N 1
ATOM 3847 C CA . CYS B 1 165 ? -4.832 24.875 2.471 1 95.19 165 CYS B CA 1
ATOM 3848 C C . CYS B 1 165 ? -6.156 25.625 2.377 1 95.19 165 CYS B C 1
ATOM 3850 O O . CYS B 1 165 ? -6.914 25.438 1.423 1 95.19 165 CYS B O 1
ATOM 3852 N N . LEU B 1 166 ? -6.371 26.469 3.305 1 98.38 166 LEU B N 1
ATOM 3853 C CA . LEU B 1 166 ? -7.684 27.109 3.359 1 98.38 166 LEU B CA 1
ATOM 3854 C C . LEU B 1 166 ? -7.68 28.422 2.596 1 98.38 166 LEU B C 1
ATOM 3856 O O . LEU B 1 166 ? -8.703 29.125 2.535 1 98.38 166 LEU B O 1
ATOM 3860 N N . ILE B 1 167 ? -6.578 28.812 2.02 1 97.94 167 ILE B N 1
ATOM 3861 C CA . ILE B 1 167 ? -6.426 29.906 1.066 1 97.94 167 ILE B CA 1
ATOM 3862 C C . ILE B 1 167 ? -5.492 29.484 -0.066 1 97.94 167 ILE B C 1
ATOM 3864 O O . ILE B 1 167 ? -4.906 28.406 -0.019 1 97.94 167 ILE B O 1
ATOM 3868 N N . ASP B 1 168 ? -5.445 30.297 -1.113 1 98.06 168 ASP B N 1
ATOM 3869 C CA . ASP B 1 168 ? -4.426 30.078 -2.137 1 98.06 168 ASP B CA 1
ATOM 3870 C C . ASP B 1 168 ? -3.021 30.234 -1.558 1 98.06 168 ASP B C 1
ATOM 3872 O O . ASP B 1 168 ? -2.773 31.141 -0.75 1 98.06 168 ASP B O 1
ATOM 3876 N N . VAL B 1 169 ? -2.213 29.328 -1.965 1 97.19 169 VAL B N 1
ATOM 3877 C CA . VAL B 1 169 ? -0.869 29.312 -1.397 1 97.19 169 VAL B CA 1
ATOM 3878 C C . VAL B 1 169 ? 0.166 29.375 -2.52 1 97.19 169 VAL B C 1
ATOM 3880 O O . VAL B 1 169 ? -0.035 28.797 -3.588 1 97.19 169 VAL B O 1
ATOM 3883 N N . GLY B 1 170 ? 1.189 30.062 -2.291 1 96.5 170 GLY B N 1
ATOM 3884 C CA . GLY B 1 170 ? 2.371 30.156 -3.135 1 96.5 170 GLY B CA 1
ATOM 3885 C C . GLY B 1 170 ? 3.6 30.641 -2.393 1 96.5 170 GLY B C 1
ATOM 3886 O O . GLY B 1 170 ? 3.561 30.828 -1.176 1 96.5 170 GLY B O 1
ATOM 3887 N N . PRO B 1 171 ? 4.625 30.75 -3.131 1 95.69 171 PRO B N 1
ATOM 3888 C CA . PRO B 1 171 ? 5.859 31.203 -2.484 1 95.69 171 PRO B CA 1
ATOM 3889 C C . PRO B 1 171 ? 5.695 32.531 -1.775 1 95.69 171 PRO B C 1
ATOM 3891 O O . PRO B 1 171 ? 6.367 32.812 -0.774 1 95.69 171 PRO B O 1
ATOM 3894 N N . GLU B 1 172 ? 4.797 33.312 -2.172 1 95.62 172 GLU B N 1
ATOM 3895 C CA . GLU B 1 172 ? 4.637 34.656 -1.645 1 95.62 172 GLU B CA 1
ATOM 3896 C C . GLU B 1 172 ? 4.012 34.656 -0.253 1 95.62 172 GLU B C 1
ATOM 3898 O O . GLU B 1 172 ? 4.102 35.625 0.488 1 95.62 172 GLU B O 1
ATOM 3903 N N . ASN B 1 173 ? 3.34 33.562 0.085 1 95.94 173 ASN B N 1
ATOM 3904 C CA . ASN B 1 173 ? 2.744 33.5 1.415 1 95.94 173 ASN B CA 1
ATOM 3905 C C . ASN B 1 173 ? 3.109 32.219 2.148 1 95.94 173 ASN B C 1
ATOM 3907 O O . ASN B 1 173 ? 2.314 31.703 2.934 1 95.94 173 ASN B O 1
ATOM 3911 N N . GLY B 1 174 ? 4.27 31.672 1.812 1 95.12 174 GLY B N 1
ATOM 3912 C CA . GLY B 1 174 ? 4.863 30.641 2.643 1 95.12 174 GLY B CA 1
ATOM 3913 C C . GLY B 1 174 ? 4.504 29.234 2.197 1 95.12 174 GLY B C 1
ATOM 3914 O O . GLY B 1 174 ? 4.227 28.359 3.027 1 95.12 174 GLY B O 1
ATOM 3915 N N . SER B 1 175 ? 4.48 28.938 0.915 1 95.5 175 SER B N 1
ATOM 3916 C CA . SER B 1 175 ? 4.297 27.578 0.428 1 95.5 175 SER B CA 1
ATOM 3917 C C . SER B 1 175 ? 5.375 26.656 0.969 1 95.5 175 SER B C 1
ATOM 3919 O O . SER B 1 175 ? 6.547 27.031 1.05 1 95.5 175 SER B O 1
ATOM 3921 N N . THR B 1 176 ? 4.93 25.453 1.345 1 97.06 176 THR B N 1
ATOM 3922 C CA . THR B 1 176 ? 5.828 24.453 1.921 1 97.06 176 THR B CA 1
ATOM 3923 C C . THR B 1 176 ? 6.902 24.047 0.915 1 97.06 176 THR B C 1
ATOM 3925 O O . THR B 1 176 ? 6.602 23.797 -0.254 1 97.06 176 THR B O 1
ATOM 3928 N N . GLU B 1 177 ? 8.203 24.109 1.35 1 97.88 177 GLU B N 1
ATOM 3929 C CA . GLU B 1 177 ? 9.273 23.5 0.565 1 97.88 177 GLU B CA 1
ATOM 3930 C C . GLU B 1 177 ? 9.125 21.984 0.504 1 97.88 177 GLU B C 1
ATOM 3932 O O . GLU B 1 177 ? 8.961 21.328 1.536 1 97.88 177 GLU B O 1
ATOM 3937 N N . LEU B 1 178 ? 9.148 21.438 -0.715 1 98.44 178 LEU B N 1
ATOM 3938 C CA . LEU B 1 178 ? 8.953 20 -0.894 1 98.44 178 LEU B CA 1
ATOM 3939 C C . LEU B 1 178 ? 10.133 19.375 -1.634 1 98.44 178 LEU B C 1
ATOM 3941 O O . LEU B 1 178 ? 10.578 19.906 -2.656 1 98.44 178 LEU B O 1
ATOM 3945 N N . TRP B 1 179 ? 10.609 18.297 -1.107 1 98.5 179 TRP B N 1
ATOM 3946 C CA . TRP B 1 179 ? 11.672 17.531 -1.738 1 98.5 179 TRP B CA 1
ATOM 3947 C C . TRP B 1 179 ? 11.125 16.234 -2.326 1 98.5 179 TRP B C 1
ATOM 3949 O O . TRP B 1 179 ? 11.273 15.156 -1.73 1 98.5 179 TRP B O 1
ATOM 3959 N N . LEU B 1 180 ? 10.586 16.359 -3.549 1 98.19 180 LEU B N 1
ATOM 3960 C CA . LEU B 1 180 ? 9.852 15.25 -4.16 1 98.19 180 LEU B CA 1
ATOM 3961 C C . LEU B 1 180 ? 10.766 14.039 -4.355 1 98.19 180 LEU B C 1
ATOM 3963 O O . LEU B 1 180 ? 11.922 14.188 -4.754 1 98.19 180 LEU B O 1
ATOM 3967 N N . GLY B 1 181 ? 10.25 12.852 -4.023 1 97.31 181 GLY B N 1
ATOM 3968 C CA . GLY B 1 181 ? 10.961 11.602 -4.254 1 97.31 181 GLY B CA 1
ATOM 3969 C C . GLY B 1 181 ? 11.812 11.18 -3.072 1 97.31 181 GLY B C 1
ATOM 3970 O O . GLY B 1 181 ? 12.555 10.195 -3.156 1 97.31 181 GLY B O 1
ATOM 3971 N N . THR B 1 182 ? 11.719 11.828 -1.927 1 97.75 182 THR B N 1
ATOM 3972 C CA . THR B 1 182 ? 12.633 11.547 -0.823 1 97.75 182 THR B CA 1
ATOM 3973 C C . THR B 1 182 ? 11.961 10.656 0.22 1 97.75 182 THR B C 1
ATOM 3975 O O . THR B 1 182 ? 12.516 10.414 1.289 1 97.75 182 THR B O 1
ATOM 3978 N N . GLN B 1 183 ? 10.766 10.125 -0.065 1 96 183 GLN B N 1
ATOM 3979 C CA . GLN B 1 183 ? 10 9.375 0.93 1 96 183 GLN B CA 1
ATOM 3980 C C . GLN B 1 183 ? 10.625 8.008 1.19 1 96 183 GLN B C 1
ATOM 3982 O O . GLN B 1 183 ? 10.297 7.348 2.178 1 96 183 GLN B O 1
ATOM 3987 N N . ASN B 1 184 ? 11.453 7.555 0.385 1 89.81 184 ASN B N 1
ATOM 3988 C CA . ASN B 1 184 ? 12.039 6.227 0.57 1 89.81 184 ASN B CA 1
ATOM 3989 C C . ASN B 1 184 ? 13.336 6.293 1.369 1 89.81 184 ASN B C 1
ATOM 3991 O O . ASN B 1 184 ? 14.18 5.406 1.258 1 89.81 184 ASN B O 1
ATOM 3995 N N . THR B 1 185 ? 13.508 7.297 2.207 1 83.19 185 THR B N 1
ATOM 3996 C CA . THR B 1 185 ? 14.68 7.43 3.072 1 83.19 185 THR B CA 1
ATOM 3997 C C . THR B 1 185 ? 14.352 6.98 4.496 1 83.19 185 THR B C 1
ATOM 3999 O O . THR B 1 185 ? 13.188 6.742 4.824 1 83.19 185 THR B O 1
ATOM 4002 N N . SER B 1 186 ? 15.43 6.734 5.238 1 85.75 186 SER B N 1
ATOM 4003 C CA . SER B 1 186 ? 15.273 6.266 6.613 1 85.75 186 SER B CA 1
ATOM 4004 C C . SER B 1 186 ? 16.078 7.117 7.582 1 85.75 186 SER B C 1
ATOM 4006 O O . SER B 1 186 ? 16.516 8.219 7.242 1 85.75 186 SER B O 1
ATOM 4008 N N . LEU B 1 187 ? 16.188 6.656 8.766 1 89.94 187 LEU B N 1
ATOM 4009 C CA . LEU B 1 187 ? 16.75 7.418 9.875 1 89.94 187 LEU B CA 1
ATOM 4010 C C . LEU B 1 187 ? 18.219 7.73 9.617 1 89.94 187 LEU B C 1
AT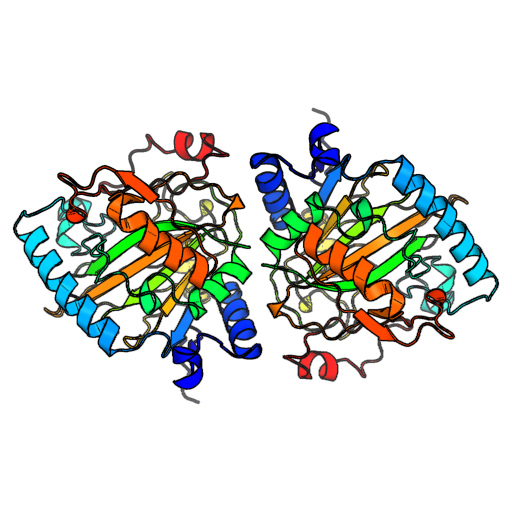OM 4012 O O . LEU B 1 187 ? 18.781 8.641 10.234 1 89.94 187 LEU B O 1
ATOM 4016 N N . GLU B 1 188 ? 18.797 7.07 8.688 1 91.25 188 GLU B N 1
ATOM 4017 C CA . GLU B 1 188 ? 20.203 7.293 8.391 1 91.25 188 GLU B CA 1
ATOM 4018 C C . GLU B 1 188 ? 20.438 8.688 7.828 1 91.25 188 GLU B C 1
ATOM 4020 O O . GLU B 1 188 ? 21.547 9.227 7.91 1 91.25 188 GLU B O 1
ATOM 4025 N N . THR B 1 189 ? 19.391 9.242 7.285 1 95.12 189 THR B N 1
ATOM 4026 C CA . THR B 1 189 ? 19.531 10.555 6.664 1 95.12 189 THR B CA 1
ATOM 4027 C C . THR B 1 189 ? 19.328 11.664 7.691 1 95.12 189 THR B C 1
ATOM 4029 O O . THR B 1 189 ? 19.547 12.844 7.395 1 95.12 189 THR B O 1
ATOM 4032 N N . HIS B 1 190 ? 18.859 11.328 8.859 1 93.81 190 HIS B N 1
ATOM 4033 C CA . HIS B 1 190 ? 18.562 12.328 9.875 1 93.81 190 HIS B CA 1
ATOM 4034 C C . HIS B 1 190 ? 19.828 12.844 10.547 1 93.81 190 HIS B C 1
ATOM 4036 O O . HIS B 1 190 ? 20.844 12.141 10.578 1 93.81 190 HIS B O 1
ATOM 4042 N N . ARG B 1 191 ? 19.734 14.023 11.086 1 90.88 191 ARG B N 1
ATOM 4043 C CA . ARG B 1 191 ? 20.875 14.695 11.695 1 90.88 191 ARG B CA 1
ATOM 4044 C C . ARG B 1 191 ? 21.328 13.961 12.953 1 90.88 191 ARG B C 1
ATOM 4046 O O . ARG B 1 191 ? 22.531 13.75 13.156 1 90.88 191 ARG B O 1
ATOM 4053 N N . ASP B 1 192 ? 20.328 13.617 13.844 1 88.25 192 ASP B N 1
ATOM 4054 C CA . ASP B 1 192 ? 20.625 12.969 15.125 1 88.25 192 ASP B CA 1
ATOM 4055 C C . ASP B 1 192 ? 19.5 12 15.508 1 88.25 192 ASP B C 1
ATOM 4057 O O . ASP B 1 192 ? 18.391 12.086 14.977 1 88.25 192 ASP B O 1
ATOM 4061 N N . LEU B 1 193 ? 19.953 11.234 16.391 1 84.31 193 LEU B N 1
ATOM 4062 C CA . LEU B 1 193 ? 18.969 10.273 16.891 1 84.31 193 LEU B CA 1
ATOM 4063 C C . LEU B 1 193 ? 17.781 10.984 17.531 1 84.31 193 LEU B C 1
ATOM 4065 O O . LEU B 1 193 ? 17.969 11.914 18.328 1 84.31 193 LEU B O 1
ATOM 4069 N N . GLY B 1 194 ? 16.641 10.602 17.125 1 87.06 194 GLY B N 1
ATOM 4070 C CA . GLY B 1 194 ? 15.453 11.141 17.75 1 87.06 194 GLY B CA 1
ATOM 4071 C C . GLY B 1 194 ? 15.031 12.484 17.188 1 87.06 194 GLY B C 1
ATOM 4072 O O . GLY B 1 194 ? 14.133 13.133 17.719 1 87.06 194 GLY B O 1
ATOM 4073 N N . GLU B 1 195 ? 15.703 12.922 16.125 1 88.38 195 GLU B N 1
ATOM 4074 C CA . GLU B 1 195 ? 15.367 14.203 15.516 1 88.38 195 GLU B CA 1
ATOM 4075 C C . GLU B 1 195 ? 14.742 14 14.133 1 88.38 195 GLU B C 1
ATOM 4077 O O . GLU B 1 195 ? 15.156 13.117 13.383 1 88.38 195 GLU B O 1
ATOM 4082 N N . PRO B 1 196 ? 13.828 14.828 13.812 1 91.69 196 PRO B N 1
ATOM 4083 C CA . PRO B 1 196 ? 13.188 14.688 12.508 1 91.69 196 PRO B CA 1
ATOM 4084 C C . PRO B 1 196 ? 13.953 15.398 11.398 1 91.69 196 PRO B C 1
ATOM 4086 O O . PRO B 1 196 ? 13.656 15.203 10.211 1 91.69 196 PRO B O 1
ATOM 4089 N N . MET B 1 197 ? 14.969 16.25 11.68 1 94.38 197 MET B N 1
ATOM 4090 C CA . MET B 1 197 ? 15.68 17.062 10.695 1 94.38 197 MET B CA 1
ATOM 4091 C C . MET B 1 197 ? 16.625 16.203 9.859 1 94.38 197 MET B C 1
ATOM 4093 O O . MET B 1 197 ? 17.281 15.297 10.383 1 94.38 197 MET B O 1
ATOM 4097 N N . ILE B 1 198 ? 16.75 16.547 8.648 1 96.69 198 ILE B N 1
ATOM 4098 C CA . ILE B 1 198 ? 17.625 15.852 7.711 1 96.69 198 ILE B CA 1
ATOM 4099 C C . ILE B 1 198 ? 19.031 16.453 7.77 1 96.69 198 ILE B C 1
ATOM 4101 O O . ILE B 1 198 ? 19.172 17.672 7.863 1 96.69 198 ILE B O 1
ATOM 4105 N N . ALA B 1 199 ? 20.016 15.594 7.703 1 96.19 199 ALA B N 1
ATOM 4106 C CA . ALA B 1 199 ? 21.406 16.062 7.742 1 96.19 199 ALA B CA 1
ATOM 4107 C C . ALA B 1 199 ? 21.781 16.766 6.441 1 96.19 199 ALA B C 1
ATOM 4109 O O . ALA B 1 199 ? 21.391 16.328 5.355 1 96.19 199 ALA B O 1
ATOM 4110 N N . GLU B 1 200 ? 22.594 17.766 6.559 1 96.56 200 GLU B N 1
ATOM 4111 C CA . GLU B 1 200 ? 22.938 18.656 5.461 1 96.56 200 GLU B CA 1
ATOM 4112 C C . GLU B 1 200 ? 23.594 17.906 4.309 1 96.56 200 GLU B C 1
ATOM 4114 O O . GLU B 1 200 ? 23.297 18.172 3.141 1 96.56 200 GLU B O 1
ATOM 4119 N N . PRO B 1 201 ? 24.453 16.969 4.527 1 97.31 201 PRO B N 1
ATOM 4120 C CA . PRO B 1 201 ? 25.094 16.266 3.402 1 97.31 201 PRO B CA 1
ATOM 4121 C C . PRO B 1 201 ? 24.078 15.555 2.51 1 97.31 201 PRO B C 1
ATOM 4123 O O . PRO B 1 201 ? 24.266 15.5 1.289 1 97.31 201 PRO B O 1
ATOM 4126 N N . PHE B 1 202 ? 23.094 15.039 3.139 1 97.31 202 PHE B N 1
ATOM 4127 C CA . PHE B 1 202 ? 22.078 14.336 2.355 1 97.31 202 PHE B CA 1
ATOM 4128 C C . PHE B 1 202 ? 21.219 15.32 1.573 1 97.31 202 PHE B C 1
ATOM 4130 O O . PHE B 1 202 ? 20.781 15.023 0.461 1 97.31 202 PHE B O 1
ATOM 4137 N N . LEU B 1 203 ? 20.984 16.484 2.115 1 97.88 203 LEU B N 1
ATOM 4138 C CA . LEU B 1 203 ? 20.281 17.531 1.385 1 97.88 203 LEU B CA 1
ATOM 4139 C C . LEU B 1 203 ? 21.062 17.969 0.156 1 97.88 203 LEU B C 1
ATOM 4141 O O . LEU B 1 203 ? 20.5 18.109 -0.931 1 97.88 203 LEU B O 1
ATOM 4145 N N . GLU B 1 204 ? 22.297 18.125 0.336 1 97.88 204 GLU B N 1
ATOM 4146 C CA . GLU B 1 204 ? 23.156 18.562 -0.758 1 97.88 204 GLU B CA 1
ATOM 4147 C C . GLU B 1 204 ? 23.219 17.516 -1.865 1 97.88 204 GLU B C 1
ATOM 4149 O O . GLU B 1 204 ? 23.188 17.859 -3.051 1 97.88 204 GLU B O 1
ATOM 4154 N N . GLU B 1 205 ? 23.312 16.312 -1.433 1 97.19 205 GLU B N 1
ATOM 4155 C CA . GLU B 1 205 ? 23.328 15.234 -2.414 1 97.19 205 GLU B CA 1
ATOM 4156 C C . GLU B 1 205 ? 22.016 15.195 -3.201 1 97.19 205 GLU B C 1
ATOM 4158 O O . GLU B 1 205 ? 22.016 15.016 -4.422 1 97.19 205 GLU B O 1
ATOM 4163 N N . ARG B 1 206 ? 20.938 15.328 -2.484 1 97.38 206 ARG B N 1
ATOM 4164 C CA . ARG B 1 206 ? 19.625 15.281 -3.135 1 97.38 206 ARG B CA 1
ATOM 4165 C C . ARG B 1 206 ? 19.438 16.484 -4.047 1 97.38 206 ARG B C 1
ATOM 4167 O O . ARG B 1 206 ? 18.828 16.375 -5.117 1 97.38 206 ARG B O 1
ATOM 4174 N N . ARG B 1 207 ? 19.891 17.641 -3.703 1 96.88 207 ARG B N 1
ATOM 4175 C CA . ARG B 1 207 ? 19.766 18.859 -4.488 1 96.88 207 ARG B CA 1
ATOM 4176 C C . ARG B 1 207 ? 20.422 18.688 -5.859 1 96.88 207 ARG B C 1
ATOM 4178 O O . ARG B 1 207 ? 19.938 19.25 -6.852 1 96.88 207 ARG B O 1
ATOM 4185 N N . LYS B 1 208 ? 21.438 17.859 -5.926 1 96.88 208 LYS B N 1
ATOM 4186 C CA . LYS B 1 208 ? 22.141 17.625 -7.18 1 96.88 208 LYS B CA 1
ATOM 4187 C C . LYS B 1 208 ? 21.297 16.797 -8.141 1 96.88 208 LYS B C 1
ATOM 4189 O O . LYS B 1 208 ? 21.438 16.906 -9.359 1 96.88 208 LYS B O 1
ATOM 4194 N N . VAL B 1 209 ? 20.422 16.016 -7.578 1 95 209 VAL B N 1
ATOM 4195 C CA . VAL B 1 209 ? 19.609 15.109 -8.383 1 95 209 VAL B CA 1
ATOM 4196 C C . VAL B 1 209 ? 18.266 15.758 -8.695 1 95 209 VAL B C 1
ATOM 4198 O O . VAL B 1 209 ? 17.797 15.703 -9.828 1 95 209 VAL B O 1
ATOM 4201 N N . ARG B 1 210 ? 17.656 16.328 -7.699 1 96.31 210 ARG B N 1
ATOM 4202 C CA . ARG B 1 210 ? 16.359 16.969 -7.812 1 96.31 210 ARG B CA 1
ATOM 4203 C C . ARG B 1 210 ? 16.156 18 -6.711 1 96.31 210 ARG B C 1
ATOM 4205 O O . ARG B 1 210 ? 15.938 17.641 -5.547 1 96.31 210 ARG B O 1
ATOM 4212 N N . SER B 1 211 ? 16.188 19.219 -7.059 1 97.31 211 SER B N 1
ATOM 4213 C CA . SER B 1 211 ? 16.062 20.328 -6.117 1 97.31 211 SER B CA 1
ATOM 4214 C C . SER B 1 211 ? 14.664 20.422 -5.539 1 97.31 211 SER B C 1
ATOM 4216 O O . SER B 1 211 ? 13.711 19.906 -6.125 1 97.31 211 SER B O 1
ATOM 4218 N N . PRO B 1 212 ? 14.555 21.047 -4.367 1 97.62 212 PRO B N 1
ATOM 4219 C CA . PRO B 1 212 ? 13.211 21.234 -3.812 1 97.62 212 PRO B CA 1
ATOM 4220 C C . PRO B 1 212 ? 12.352 22.188 -4.652 1 97.62 212 PRO B C 1
ATOM 4222 O O . PRO B 1 212 ? 12.883 22.953 -5.449 1 97.62 212 PRO B O 1
ATOM 4225 N N . ILE B 1 213 ? 11.078 22.062 -4.406 1 97.81 213 ILE B N 1
ATOM 4226 C CA . ILE B 1 213 ? 10.133 22.922 -5.117 1 97.81 213 ILE B CA 1
ATOM 4227 C C . ILE B 1 213 ? 9.281 23.688 -4.113 1 97.81 213 ILE B C 1
ATOM 4229 O O . ILE B 1 213 ? 9.227 23.328 -2.934 1 97.81 213 ILE B O 1
ATOM 4233 N N . TYR B 1 214 ? 8.586 24.719 -4.617 1 96.88 214 TYR B N 1
ATOM 4234 C CA . TYR B 1 214 ? 7.664 25.578 -3.895 1 96.88 214 TYR B CA 1
ATOM 4235 C C . TYR B 1 214 ? 6.359 25.75 -4.668 1 96.88 214 TYR B C 1
ATOM 4237 O O . TYR B 1 214 ? 6.199 26.719 -5.426 1 96.88 214 TYR B O 1
ATOM 4245 N N . PRO B 1 215 ? 5.48 24.875 -4.387 1 96.44 215 PRO B N 1
ATOM 4246 C CA . PRO B 1 215 ? 4.328 24.797 -5.285 1 96.44 215 PRO B CA 1
ATOM 4247 C C . PRO B 1 215 ? 3.291 25.891 -5.023 1 96.44 215 PRO B C 1
ATOM 4249 O O . PRO B 1 215 ? 3.262 26.469 -3.932 1 96.44 215 PRO B O 1
ATOM 4252 N N . ARG B 1 216 ? 2.557 26.172 -6.062 1 96.56 216 ARG B N 1
ATOM 4253 C CA . ARG B 1 216 ? 1.321 26.938 -5.93 1 96.56 216 ARG B CA 1
ATOM 4254 C C . ARG B 1 216 ? 0.116 26.016 -5.801 1 96.56 216 ARG B C 1
ATOM 4256 O O . ARG B 1 216 ? -0.047 25.078 -6.59 1 96.56 216 ARG B O 1
ATOM 4263 N N . LEU B 1 217 ? -0.664 26.234 -4.793 1 97 217 LEU B N 1
ATOM 4264 C CA . LEU B 1 217 ? -1.837 25.406 -4.516 1 97 217 LEU B CA 1
ATOM 4265 C C . LEU B 1 217 ? -3.092 26.266 -4.418 1 97 217 LEU B C 1
ATOM 4267 O O . LEU B 1 217 ? -3.129 27.234 -3.648 1 97 217 LEU B O 1
ATOM 4271 N N . LYS B 1 218 ? -4.055 25.906 -5.172 1 97.31 218 LYS B N 1
ATOM 4272 C CA . LYS B 1 218 ? -5.344 26.594 -5.094 1 97.31 218 LYS B CA 1
ATOM 4273 C C . LYS B 1 218 ? -6.176 26.062 -3.926 1 97.31 218 LYS B C 1
ATOM 4275 O O . LYS B 1 218 ? -6.18 24.859 -3.652 1 97.31 218 LYS B O 1
ATOM 4280 N N . LYS B 1 219 ? -6.824 27.078 -3.26 1 97.5 219 LYS B N 1
ATOM 4281 C CA . LYS B 1 219 ? -7.781 26.594 -2.271 1 97.5 219 LYS B CA 1
ATOM 4282 C C . LYS B 1 219 ? -8.812 25.656 -2.916 1 97.5 219 LYS B C 1
ATOM 4284 O O . LYS B 1 219 ? -9.219 25.875 -4.059 1 97.5 219 LYS B O 1
ATOM 4289 N N . GLY B 1 220 ? -9.188 24.625 -2.17 1 97.81 220 GLY B N 1
ATOM 4290 C CA . GLY B 1 220 ? -10.047 23.578 -2.709 1 97.81 220 GLY B CA 1
ATOM 4291 C C . GLY B 1 220 ? -9.273 22.359 -3.16 1 97.81 220 GLY B C 1
ATOM 4292 O O . GLY B 1 220 ? -9.867 21.312 -3.439 1 97.81 220 GLY B O 1
ATOM 4293 N N . SER B 1 221 ? -7.973 22.5 -3.162 1 98.56 221 SER B N 1
ATOM 4294 C CA . SER B 1 221 ? -7.121 21.344 -3.457 1 98.56 221 SER B CA 1
ATOM 4295 C C . SER B 1 221 ? -6.797 20.562 -2.193 1 98.56 221 SER B C 1
ATOM 4297 O O . SER B 1 221 ? -6.855 21.109 -1.087 1 98.56 221 SER B O 1
ATOM 4299 N N . ILE B 1 222 ? -6.52 19.312 -2.379 1 98.69 222 ILE B N 1
ATOM 4300 C CA . ILE B 1 222 ? -5.949 18.5 -1.307 1 98.69 222 ILE B CA 1
ATOM 4301 C C . ILE B 1 222 ? -4.562 18.016 -1.711 1 98.69 222 ILE B C 1
ATOM 4303 O O . ILE B 1 222 ? -4.285 17.812 -2.896 1 98.69 222 ILE B O 1
ATOM 4307 N N . VAL B 1 223 ? -3.699 17.922 -0.74 1 98.81 223 VAL B N 1
ATOM 4308 C CA . VAL B 1 223 ? -2.352 17.391 -0.912 1 98.81 223 VAL B CA 1
ATOM 4309 C C . VAL B 1 223 ? -2.184 16.125 -0.073 1 98.81 223 VAL B C 1
ATOM 4311 O O . VAL B 1 223 ? -2.367 16.156 1.146 1 98.81 223 VAL B O 1
ATOM 4314 N N . LEU B 1 224 ? -1.939 15.023 -0.728 1 98.94 224 LEU B N 1
ATOM 4315 C CA . LEU B 1 224 ? -1.576 13.797 -0.037 1 98.94 224 LEU B CA 1
ATOM 4316 C C . LEU B 1 224 ? -0.064 13.594 -0.035 1 98.94 224 LEU B C 1
ATOM 4318 O O . LEU B 1 224 ? 0.548 13.445 -1.096 1 98.94 224 LEU B O 1
ATOM 4322 N N . ARG B 1 225 ? 0.506 13.625 1.117 1 98.88 225 ARG B N 1
ATOM 4323 C CA . ARG B 1 225 ? 1.957 13.578 1.271 1 98.88 225 ARG B CA 1
ATOM 4324 C C . ARG B 1 225 ? 2.381 12.398 2.137 1 98.88 225 ARG B C 1
ATOM 4326 O O . ARG B 1 225 ? 1.853 12.203 3.232 1 98.88 225 ARG B O 1
ATOM 4333 N N . ASP B 1 226 ? 3.27 11.57 1.624 1 98.69 226 ASP B N 1
ATOM 4334 C CA . ASP B 1 226 ? 3.9 10.562 2.463 1 98.69 226 ASP B CA 1
ATOM 4335 C C . ASP B 1 226 ? 4.547 11.188 3.693 1 98.69 226 ASP B C 1
ATOM 4337 O O . ASP B 1 226 ? 5.305 12.156 3.578 1 98.69 226 ASP B O 1
ATOM 4341 N N . LEU B 1 227 ? 4.246 10.648 4.824 1 97.5 227 LEU B N 1
ATOM 4342 C CA . LEU B 1 227 ? 4.723 11.242 6.066 1 97.5 227 LEU B CA 1
ATOM 4343 C C . LEU B 1 227 ? 6.246 11.289 6.098 1 97.5 227 LEU B C 1
ATOM 4345 O O . LEU B 1 227 ? 6.832 12.102 6.82 1 97.5 227 LEU B O 1
ATOM 4349 N N . ARG B 1 228 ? 6.91 10.516 5.316 1 97.12 228 ARG B N 1
ATOM 4350 C CA . ARG B 1 228 ? 8.359 10.375 5.289 1 97.12 228 ARG B CA 1
ATOM 4351 C C . ARG B 1 228 ? 9 11.414 4.375 1 97.12 228 ARG B C 1
ATOM 4353 O O . ARG B 1 228 ? 10.219 11.586 4.379 1 97.12 228 ARG B O 1
ATOM 4360 N N . LEU B 1 229 ? 8.266 12.117 3.584 1 98.44 229 LEU B N 1
ATOM 4361 C CA . LEU B 1 229 ? 8.781 13.039 2.582 1 98.44 229 LEU B CA 1
ATOM 4362 C C . LEU B 1 229 ? 9.438 14.25 3.246 1 98.44 229 LEU B C 1
ATOM 4364 O O . LEU B 1 229 ? 8.859 14.844 4.156 1 98.44 229 LEU B O 1
ATOM 4368 N N . TRP B 1 230 ? 10.594 14.609 2.73 1 98.38 230 TRP B N 1
ATOM 4369 C CA . TRP B 1 230 ? 11.305 15.773 3.252 1 98.38 230 TRP B CA 1
ATOM 4370 C C . TRP B 1 230 ? 10.57 17.062 2.891 1 98.38 230 TRP B C 1
ATOM 4372 O O . TRP B 1 230 ? 10.109 17.234 1.759 1 98.38 230 TRP B O 1
ATOM 4382 N N . HIS B 1 231 ? 10.453 17.938 3.832 1 98.19 231 HIS B N 1
ATOM 4383 C CA . HIS B 1 231 ? 9.773 19.219 3.615 1 98.19 231 HIS B CA 1
ATOM 4384 C C . HIS B 1 231 ? 10.188 20.25 4.664 1 98.19 231 HIS B C 1
ATOM 4386 O O . HIS B 1 231 ? 10.906 19.922 5.609 1 98.19 231 HIS B O 1
ATOM 4392 N N . ALA B 1 232 ? 9.75 21.469 4.445 1 97.25 232 ALA B N 1
ATOM 4393 C CA . ALA B 1 232 ? 10.031 22.562 5.383 1 97.25 232 ALA B CA 1
ATOM 4394 C C . ALA B 1 232 ? 9.023 23.688 5.234 1 97.25 232 ALA B C 1
ATOM 4396 O O . ALA B 1 232 ? 8.68 24.078 4.117 1 97.25 232 ALA B O 1
ATOM 4397 N N . GLY B 1 233 ? 8.57 24.109 6.41 1 96 233 GLY B N 1
ATOM 4398 C CA . GLY B 1 233 ? 7.785 25.328 6.383 1 96 233 GLY B CA 1
ATOM 4399 C C . GLY B 1 233 ? 8.594 26.547 5.992 1 96 233 GLY B C 1
ATOM 4400 O O . GLY B 1 233 ? 9.742 26.688 6.41 1 96 233 GLY B O 1
ATOM 4401 N N . MET B 1 234 ? 7.977 27.391 5.258 1 96.44 234 MET B N 1
ATOM 4402 C CA . MET B 1 234 ? 8.664 28.562 4.711 1 96.44 234 MET B CA 1
ATOM 4403 C C . MET B 1 234 ? 8.141 29.844 5.348 1 96.44 234 MET B C 1
ATOM 4405 O O . MET B 1 234 ? 7.055 29.859 5.93 1 96.44 234 MET B O 1
ATOM 4409 N N . PRO B 1 235 ? 8.906 30.938 5.211 1 95.62 235 PRO B N 1
ATOM 4410 C CA . PRO B 1 235 ? 8.438 32.219 5.758 1 95.62 235 PRO B CA 1
ATOM 4411 C C . PRO B 1 235 ? 7.156 32.719 5.098 1 95.62 235 PRO B C 1
ATOM 4413 O O . PRO B 1 235 ? 6.883 32.375 3.943 1 95.62 235 PRO B O 1
ATOM 4416 N N . ASN B 1 236 ? 6.395 33.344 5.848 1 96.75 236 ASN B N 1
ATOM 4417 C CA . ASN B 1 236 ? 5.238 34.125 5.391 1 96.75 236 ASN B CA 1
ATOM 4418 C C . ASN B 1 236 ? 5.445 35.594 5.586 1 96.75 236 ASN B C 1
ATOM 4420 O O . ASN B 1 236 ? 5.098 36.156 6.637 1 96.75 236 ASN B O 1
ATOM 4424 N N . PRO B 1 237 ? 5.891 36.281 4.562 1 95.31 237 PRO B N 1
ATOM 4425 C CA . PRO B 1 237 ? 6.168 37.719 4.715 1 95.31 237 PRO B CA 1
ATOM 4426 C C . PRO B 1 237 ? 4.902 38.562 4.691 1 95.31 237 PRO B C 1
ATOM 4428 O O . PRO B 1 237 ? 4.977 39.781 4.848 1 95.31 237 PRO B O 1
ATOM 4431 N N . THR B 1 238 ? 3.807 37.938 4.504 1 96.12 238 THR B N 1
ATOM 4432 C CA . THR B 1 238 ? 2.547 38.688 4.5 1 96.12 238 THR B CA 1
ATOM 4433 C C . THR B 1 238 ? 1.952 38.75 5.902 1 96.12 238 THR B C 1
ATOM 4435 O O . THR B 1 238 ? 2.451 38.094 6.824 1 96.12 238 THR B O 1
ATOM 4438 N N . GLN B 1 239 ? 0.897 39.531 6.012 1 94.81 239 GLN B N 1
ATOM 4439 C CA . GLN B 1 239 ? 0.192 39.625 7.285 1 94.81 239 GLN B CA 1
ATOM 4440 C C . GLN B 1 239 ? -1.008 38.688 7.32 1 94.81 239 GLN B C 1
ATOM 4442 O O . GLN B 1 239 ? -1.667 38.562 8.352 1 94.81 239 GLN B O 1
ATOM 4447 N N . GLU B 1 240 ? -1.188 38.031 6.266 1 95.38 240 GLU B N 1
ATOM 4448 C CA . GLU B 1 240 ? -2.318 37.094 6.188 1 95.38 240 GLU B CA 1
ATOM 4449 C C . GLU B 1 240 ? -1.967 35.75 6.797 1 95.38 240 GLU B C 1
ATOM 4451 O O . GLU B 1 240 ? -0.967 35.125 6.422 1 95.38 240 GLU B O 1
ATOM 4456 N N . THR B 1 241 ? -2.803 35.344 7.766 1 96.81 241 THR B N 1
ATOM 4457 C CA . THR B 1 241 ? -2.625 34 8.352 1 96.81 241 THR B CA 1
ATOM 4458 C C . THR B 1 241 ? -2.996 32.906 7.355 1 96.81 241 THR B C 1
ATOM 4460 O O . THR B 1 241 ? -4.078 32.938 6.77 1 96.81 241 THR B O 1
ATOM 4463 N N . ARG B 1 242 ? -2.129 32.062 7.148 1 96.94 242 ARG B N 1
ATOM 4464 C CA . ARG B 1 242 ? -2.369 30.938 6.25 1 96.94 242 ARG B CA 1
ATOM 4465 C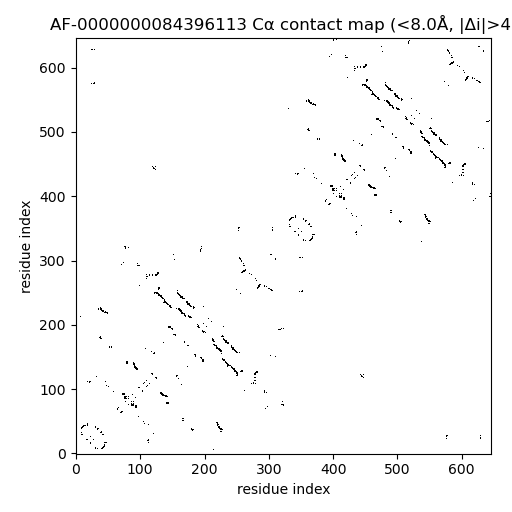 C . ARG B 1 242 ? -2.602 29.641 7.039 1 96.94 242 ARG B C 1
ATOM 4467 O O . ARG B 1 242 ? -1.688 29.141 7.691 1 96.94 242 ARG B O 1
ATOM 4474 N N . ILE B 1 243 ? -3.779 29.109 6.93 1 97.81 243 ILE B N 1
ATOM 4475 C CA . ILE B 1 243 ? -4.117 27.891 7.66 1 97.81 243 ILE B CA 1
ATOM 4476 C C . ILE B 1 243 ? -4.094 26.703 6.707 1 97.81 243 ILE B C 1
ATOM 4478 O O . ILE B 1 243 ? -4.703 26.734 5.637 1 97.81 243 ILE B O 1
ATOM 4482 N N . MET B 1 244 ? -3.355 25.672 7.047 1 98.06 244 MET B N 1
ATOM 4483 C CA . MET B 1 244 ? -3.34 24.391 6.355 1 98.06 244 MET B CA 1
ATOM 4484 C C . MET B 1 244 ? -3.768 23.266 7.289 1 98.06 244 MET B C 1
ATOM 4486 O O . MET B 1 244 ? -3.094 22.984 8.281 1 98.06 244 MET B O 1
ATOM 4490 N N . LEU B 1 245 ? -4.867 22.641 6.984 1 98.31 245 LEU B N 1
ATOM 4491 C CA . LEU B 1 245 ? -5.266 21.469 7.738 1 98.31 245 LEU B CA 1
ATOM 4492 C C . LEU B 1 245 ? -4.27 20.328 7.527 1 98.31 245 LEU B C 1
ATOM 4494 O O . LEU B 1 245 ? -3.787 20.109 6.414 1 98.31 245 LEU B O 1
ATOM 4498 N N . ALA B 1 246 ? -3.984 19.672 8.586 1 97.56 246 ALA B N 1
ATOM 4499 C CA . ALA B 1 246 ? -3.188 18.438 8.578 1 97.56 246 ALA B CA 1
ATOM 4500 C C . ALA B 1 246 ? -3.949 17.281 9.219 1 97.56 246 ALA B C 1
ATOM 4502 O O . ALA B 1 246 ? -3.957 17.141 10.445 1 97.56 246 ALA B O 1
ATOM 4503 N N . ILE B 1 247 ? -4.562 16.516 8.461 1 98.44 247 ILE B N 1
ATOM 4504 C CA . ILE B 1 247 ? -5.223 15.281 8.867 1 98.44 247 ILE B CA 1
ATOM 4505 C C . ILE B 1 247 ? -4.375 14.078 8.461 1 98.44 247 ILE B C 1
ATOM 4507 O O . ILE B 1 247 ? -4.191 13.82 7.266 1 98.44 247 ILE B O 1
ATOM 4511 N N . VAL B 1 248 ? -3.865 13.367 9.406 1 98.5 248 VAL B N 1
ATOM 4512 C CA . VAL B 1 248 ? -2.906 12.32 9.047 1 98.5 248 VAL B CA 1
ATOM 4513 C C . VAL B 1 248 ? -3.551 10.945 9.219 1 98.5 248 VAL B C 1
ATOM 4515 O O . VAL B 1 248 ? -4.086 10.633 10.289 1 98.5 248 VAL B O 1
ATOM 4518 N N . TYR B 1 249 ? -3.502 10.195 8.18 1 98.88 249 TYR B N 1
ATOM 4519 C CA . TYR B 1 249 ? -3.984 8.82 8.125 1 98.88 249 TYR B CA 1
ATOM 4520 C C . TYR B 1 249 ? -2.85 7.832 8.375 1 98.88 249 TYR B C 1
ATOM 4522 O O . TYR B 1 249 ? -1.746 8 7.852 1 98.88 249 TYR B O 1
ATOM 4530 N N . TRP B 1 250 ? -3.133 6.867 9.195 1 98.75 250 TRP B N 1
ATOM 4531 C CA . TRP B 1 250 ? -2.268 5.699 9.32 1 98.75 250 TRP B CA 1
ATOM 4532 C C . TRP B 1 250 ? -2.967 4.445 8.812 1 98.75 250 TRP B C 1
ATOM 4534 O O . TRP B 1 250 ? -4.188 4.316 8.93 1 98.75 250 TRP B O 1
ATOM 4544 N N . ALA B 1 251 ? -2.172 3.551 8.242 1 98.88 251 ALA B N 1
ATOM 4545 C CA . ALA B 1 251 ? -2.709 2.223 7.961 1 98.88 251 ALA B CA 1
ATOM 4546 C C . ALA B 1 251 ? -3.258 1.573 9.227 1 98.88 251 ALA B C 1
ATOM 4548 O O . ALA B 1 251 ? -2.643 1.66 10.297 1 98.88 251 ALA B O 1
ATOM 4549 N N . SER B 1 252 ? -4.402 0.905 9.078 1 98.69 252 SER B N 1
ATOM 4550 C CA . SER B 1 252 ? -5.023 0.266 10.234 1 98.69 252 SER B CA 1
ATOM 4551 C C . SER B 1 252 ? -4.121 -0.809 10.828 1 98.69 252 SER B C 1
ATOM 4553 O O . SER B 1 252 ? -4.102 -1.01 12.047 1 98.69 252 SER B O 1
ATOM 4555 N N . TRP B 1 253 ? -3.338 -1.484 10.008 1 98.75 253 TRP B N 1
ATOM 4556 C CA . TRP B 1 253 ? -2.477 -2.572 10.461 1 98.75 253 TRP B CA 1
ATOM 4557 C C . TRP B 1 253 ? -1.314 -2.039 11.289 1 98.75 253 TRP B C 1
ATOM 4559 O O . TRP B 1 253 ? -0.685 -2.787 12.039 1 98.75 253 TRP B O 1
ATOM 4569 N N . TYR B 1 254 ? -0.928 -0.802 11.156 1 98.75 254 TYR B N 1
ATOM 4570 C CA . TYR B 1 254 ? 0.215 -0.198 11.836 1 98.75 254 TYR B CA 1
ATOM 4571 C C . TYR B 1 254 ? -0.061 -0.026 13.32 1 98.75 254 TYR B C 1
ATOM 4573 O O . TYR B 1 254 ? 0.854 -0.119 14.141 1 98.75 254 TYR B O 1
ATOM 4581 N N . LYS B 1 255 ? -1.258 0.237 13.688 1 98.44 255 LYS B N 1
ATOM 4582 C CA . LYS B 1 255 ? -1.73 0.376 15.062 1 98.44 255 LYS B CA 1
ATOM 4583 C C . LYS B 1 255 ? -1.038 1.54 15.766 1 98.44 255 LYS B C 1
ATOM 4585 O O . LYS B 1 255 ? -0.445 1.363 16.828 1 98.44 255 LYS B O 1
ATOM 4590 N N . ASN B 1 256 ? -1.215 2.707 15.141 1 97.5 256 ASN B N 1
ATOM 4591 C CA . ASN B 1 256 ? -0.771 3.904 15.844 1 97.5 256 ASN B CA 1
ATOM 4592 C C . ASN B 1 256 ? -1.54 4.109 17.141 1 97.5 256 ASN B C 1
ATOM 4594 O O . ASN B 1 256 ? -2.738 3.828 17.219 1 97.5 256 ASN B O 1
ATOM 4598 N N . GLY B 1 257 ? -0.891 4.664 18.141 1 95.25 257 GLY B N 1
ATOM 4599 C CA . GLY B 1 257 ? -1.503 4.742 19.469 1 95.25 257 GLY B CA 1
ATOM 4600 C C . GLY B 1 257 ? -2.109 6.098 19.766 1 95.25 257 GLY B C 1
ATOM 4601 O O . GLY B 1 257 ? -2.834 6.258 20.75 1 95.25 257 GLY B O 1
ATOM 4602 N N . ALA B 1 258 ? -1.808 7.105 18.969 1 95.56 258 ALA B N 1
ATOM 4603 C CA . ALA B 1 258 ? -2.338 8.445 19.203 1 95.56 258 ALA B CA 1
ATOM 4604 C C . ALA B 1 258 ? -3.855 8.469 19.047 1 95.56 258 ALA B C 1
ATOM 4606 O O . ALA B 1 258 ? -4.402 7.797 18.156 1 95.56 258 ALA B O 1
ATOM 4607 N N . VAL B 1 259 ? -4.523 9.227 19.875 1 96.56 259 VAL B N 1
ATOM 4608 C CA . VAL B 1 259 ? -5.977 9.359 19.812 1 96.56 259 VAL B CA 1
ATOM 4609 C C . VAL B 1 259 ? -6.355 10.844 19.781 1 96.56 259 VAL B C 1
ATOM 4611 O O . VAL B 1 259 ? -5.562 11.703 20.172 1 96.56 259 VAL B O 1
ATOM 4614 N N . ILE B 1 260 ? -7.512 11.125 19.344 1 97.31 260 ILE B N 1
ATOM 4615 C CA . ILE B 1 260 ? -8.062 12.477 19.297 1 97.31 260 ILE B CA 1
ATOM 4616 C C . ILE B 1 260 ? -9.234 12.586 20.266 1 97.31 260 ILE B C 1
ATOM 4618 O O . ILE B 1 260 ? -10.297 12 20.047 1 97.31 260 ILE B O 1
ATOM 4622 N N . PRO B 1 261 ? -9.07 13.336 21.344 1 97.56 261 PRO B N 1
ATOM 4623 C CA . PRO B 1 261 ? -10.219 13.531 22.219 1 97.56 261 PRO B CA 1
ATOM 4624 C C . PRO B 1 261 ? -11.383 14.234 21.531 1 97.56 261 PRO B C 1
ATOM 4626 O O . PRO B 1 261 ? -11.195 15.289 20.922 1 97.56 261 PRO B O 1
ATOM 4629 N N . MET B 1 262 ? -12.508 13.664 21.578 1 98.19 262 MET B N 1
ATOM 4630 C CA . MET B 1 262 ? -13.734 14.227 21.031 1 98.19 262 MET B CA 1
ATOM 4631 C C . MET B 1 262 ? -14.898 14.062 22 1 98.19 262 MET B C 1
ATOM 4633 O O . MET B 1 262 ? -14.969 13.07 22.734 1 98.19 262 MET B O 1
ATOM 4637 N N . PRO B 1 263 ? -15.789 15.008 22.047 1 98.31 263 PRO B N 1
ATOM 4638 C CA . PRO B 1 263 ? -16.922 14.867 22.953 1 98.31 263 PRO B CA 1
ATOM 4639 C C . PRO B 1 263 ? -17.906 13.773 22.516 1 98.31 263 PRO B C 1
ATOM 4641 O O . PRO B 1 263 ? -18.094 13.555 21.312 1 98.31 263 PRO B O 1
ATOM 4644 N N . GLU B 1 264 ? -18.578 13.117 23.375 1 98.5 264 GLU B N 1
ATOM 4645 C CA . GLU B 1 264 ? -19.5 12.008 23.125 1 98.5 264 GLU B CA 1
ATOM 4646 C C . GLU B 1 264 ? -20.578 12.406 22.141 1 98.5 264 GLU B C 1
ATOM 4648 O O . GLU B 1 264 ? -21.031 11.578 21.344 1 98.5 264 GLU B O 1
ATOM 4653 N N . SER B 1 265 ? -20.938 13.625 22.203 1 98.38 265 SER B N 1
ATOM 4654 C CA . SER B 1 265 ? -22.031 14.102 21.359 1 98.38 265 SER B CA 1
ATOM 4655 C C . SER B 1 265 ? -21.656 14.047 19.891 1 98.38 265 SER B C 1
ATOM 4657 O O . SER B 1 265 ? -22.531 14.125 19.016 1 98.38 265 SER B O 1
ATOM 4659 N N . LEU B 1 266 ? -20.375 13.867 19.562 1 98.62 266 LEU B N 1
ATOM 4660 C CA . LEU B 1 266 ? -19.922 13.883 18.172 1 98.62 266 LEU B CA 1
ATOM 4661 C C . LEU B 1 266 ? -19.922 12.477 17.594 1 98.62 266 LEU B C 1
ATOM 4663 O O . LEU B 1 266 ? -19.672 12.297 16.391 1 98.62 266 LEU B O 1
ATOM 4667 N N . LYS B 1 267 ? -20.266 11.477 18.375 1 98.69 267 LYS B N 1
ATOM 4668 C CA . LYS B 1 267 ? -20.188 10.078 17.953 1 98.69 267 LYS B CA 1
ATOM 4669 C C . LYS B 1 267 ? -20.969 9.852 16.656 1 98.69 267 LYS B C 1
ATOM 4671 O O . LYS B 1 267 ? -20.422 9.297 15.703 1 98.69 267 LYS B O 1
ATOM 4676 N N . PRO B 1 268 ? -22.203 10.297 16.578 1 98.75 268 PRO B N 1
ATOM 4677 C CA . PRO B 1 268 ? -22.938 10.047 15.344 1 98.75 268 PRO B CA 1
ATOM 4678 C C . PRO B 1 268 ? -22.328 10.758 14.141 1 98.75 268 PRO B C 1
ATOM 4680 O O . PRO B 1 268 ? -22.312 10.203 13.031 1 98.75 268 PRO B O 1
ATOM 4683 N N . THR B 1 269 ? -21.844 11.977 14.375 1 98.81 269 THR B N 1
ATOM 4684 C CA . THR B 1 269 ? -21.219 12.742 13.297 1 98.81 269 THR B CA 1
ATOM 4685 C C . THR B 1 269 ? -19.969 12.039 12.789 1 98.81 269 THR B C 1
ATOM 4687 O O . THR B 1 269 ? -19.781 11.898 11.578 1 98.81 269 THR B O 1
ATOM 4690 N N . ILE B 1 270 ? -19.172 11.562 13.695 1 98.88 270 ILE B N 1
ATOM 4691 C CA . ILE B 1 270 ? -17.922 10.906 13.336 1 98.88 270 ILE B CA 1
ATOM 4692 C C . ILE B 1 270 ? -18.219 9.578 12.641 1 98.88 270 ILE B C 1
ATOM 4694 O O . ILE B 1 270 ? -17.578 9.234 11.648 1 98.88 270 ILE B O 1
ATOM 4698 N N . ARG B 1 271 ? -19.141 8.859 13.133 1 98.75 271 ARG B N 1
ATOM 4699 C CA . ARG B 1 271 ? -19.547 7.613 12.5 1 98.75 271 ARG B CA 1
ATOM 4700 C C . ARG B 1 271 ? -19.969 7.848 11.047 1 98.75 271 ARG B C 1
ATOM 4702 O O . ARG B 1 271 ? -19.641 7.062 10.164 1 98.75 271 ARG B O 1
ATOM 4709 N N . ALA B 1 272 ? -20.719 8.867 10.859 1 98.75 272 ALA B N 1
ATOM 4710 C CA . ALA B 1 272 ? -21.172 9.195 9.508 1 98.75 272 ALA B CA 1
ATOM 4711 C C . ALA B 1 272 ? -20 9.516 8.594 1 98.75 272 ALA B C 1
ATOM 4713 O O . ALA B 1 272 ? -19.969 9.102 7.43 1 98.75 272 ALA B O 1
ATOM 4714 N N . LEU B 1 273 ? -19.016 10.328 9.086 1 98.75 273 LEU B N 1
ATOM 4715 C CA . LEU B 1 273 ? -17.812 10.617 8.328 1 98.75 273 LEU B CA 1
ATOM 4716 C C . LEU B 1 273 ? -17.078 9.336 7.957 1 98.75 273 LEU B C 1
ATOM 4718 O O . LEU B 1 273 ? -16.703 9.141 6.797 1 98.75 273 LEU B O 1
ATOM 4722 N N . GLU B 1 274 ? -16.953 8.445 8.961 1 98.88 274 GLU B N 1
ATOM 4723 C CA . GLU B 1 274 ? -16.234 7.184 8.766 1 98.88 274 GLU B CA 1
ATOM 4724 C C . GLU B 1 274 ? -16.906 6.336 7.691 1 98.88 274 GLU B C 1
ATOM 4726 O O . GLU B 1 274 ? -16.234 5.805 6.805 1 98.88 274 GLU B O 1
ATOM 4731 N N . GLU B 1 275 ? -18.156 6.207 7.75 1 98.44 275 GLU B N 1
ATOM 4732 C CA . GLU B 1 275 ? -18.922 5.391 6.805 1 98.44 275 GLU B CA 1
ATOM 4733 C C . GLU B 1 275 ? -18.875 5.984 5.398 1 98.44 275 GLU B C 1
ATOM 4735 O O . GLU B 1 275 ? -18.766 5.25 4.414 1 98.44 275 GLU B O 1
ATOM 4740 N N . SER B 1 276 ? -18.891 7.246 5.328 1 97.88 276 SER B N 1
ATOM 4741 C CA . SER B 1 276 ? -18.969 7.906 4.031 1 97.88 276 SER B CA 1
ATOM 4742 C C . SER B 1 276 ? -17.688 7.734 3.242 1 97.88 276 SER B C 1
ATOM 4744 O O . SER B 1 276 ? -17.703 7.68 2.01 1 97.88 276 SER B O 1
ATOM 4746 N N . ALA B 1 277 ? -16.562 7.652 3.908 1 98.12 277 ALA B N 1
ATOM 4747 C CA . ALA B 1 277 ? -15.281 7.656 3.219 1 98.12 277 ALA B CA 1
ATOM 4748 C C . ALA B 1 277 ? -14.516 6.359 3.484 1 98.12 277 ALA B C 1
ATOM 4750 O O . ALA B 1 277 ? -13.398 6.184 3.002 1 98.12 277 ALA B O 1
ATOM 4751 N N . ASN B 1 278 ? -15.133 5.395 4.242 1 98.12 278 ASN B N 1
ATOM 4752 C CA . ASN B 1 278 ? -14.492 4.141 4.621 1 98.12 278 ASN B CA 1
ATOM 4753 C C . ASN B 1 278 ? -13.164 4.383 5.328 1 98.12 278 ASN B C 1
ATOM 4755 O O . ASN B 1 278 ? -12.133 3.842 4.922 1 98.12 278 ASN B O 1
ATOM 4759 N N . ILE B 1 279 ? -13.195 5.191 6.324 1 98.88 279 ILE B N 1
ATOM 4760 C CA . ILE B 1 279 ? -12.062 5.52 7.18 1 98.88 279 ILE B CA 1
ATOM 4761 C C . ILE B 1 279 ? -12.469 5.395 8.648 1 98.88 279 ILE B C 1
ATOM 4763 O O . ILE B 1 279 ? -13.625 5.105 8.953 1 98.88 279 ILE B O 1
ATOM 4767 N N . LYS B 1 280 ? -11.523 5.551 9.516 1 98.81 280 LYS B N 1
ATOM 4768 C CA . LYS B 1 280 ? -11.797 5.52 10.953 1 98.81 280 LYS B CA 1
ATOM 4769 C C . LYS B 1 280 ? -11.07 6.645 11.672 1 98.81 280 LYS B C 1
ATOM 4771 O O . LYS B 1 280 ? -9.906 6.93 11.383 1 98.81 280 LYS B O 1
ATOM 4776 N N . TYR B 1 281 ? -11.75 7.344 12.484 1 98.81 281 TYR B N 1
ATOM 4777 C CA . TYR B 1 281 ? -11.117 8.297 13.391 1 98.81 281 TYR B CA 1
ATOM 4778 C C . TYR B 1 281 ? -10.758 7.641 14.719 1 98.81 281 TYR B C 1
ATOM 4780 O O . TYR B 1 281 ? -11.594 6.992 15.344 1 98.81 281 TYR B O 1
ATOM 4788 N N . ALA B 1 282 ? -9.555 7.754 15.094 1 98.25 282 ALA B N 1
ATOM 4789 C CA . ALA B 1 282 ? -9.125 7.289 16.406 1 98.25 282 ALA B CA 1
ATOM 4790 C C . ALA B 1 282 ? -9.57 8.266 17.5 1 98.25 282 ALA B C 1
ATOM 4792 O O . ALA B 1 282 ? -8.734 8.906 18.141 1 98.25 282 ALA B O 1
ATOM 4793 N N . ALA B 1 283 ? -10.797 8.234 17.812 1 98.38 283 ALA B N 1
ATOM 4794 C CA . ALA B 1 283 ? -11.383 9.172 18.766 1 98.38 283 ALA B CA 1
ATOM 4795 C C . ALA B 1 283 ? -11.328 8.617 20.188 1 98.38 283 ALA B C 1
ATOM 4797 O O . ALA B 1 283 ? -11.594 7.438 20.422 1 98.38 283 ALA B O 1
ATOM 4798 N N . GLU B 1 284 ? -10.891 9.367 21.078 1 98 284 GLU B N 1
ATOM 4799 C CA . GLU B 1 284 ? -11.117 9.156 22.5 1 98 284 GLU B CA 1
ATOM 4800 C C . GLU B 1 284 ? -12.328 9.945 22.984 1 98 284 GLU B C 1
ATOM 4802 O O . GLU B 1 284 ? -12.289 11.172 23.062 1 98 284 GLU B O 1
ATOM 4807 N N . TRP B 1 285 ? -13.375 9.242 23.344 1 98.56 285 TRP B N 1
ATOM 4808 C CA . TRP B 1 285 ? -14.625 9.906 23.703 1 98.56 285 TRP B CA 1
ATOM 4809 C C . TRP B 1 285 ? -14.57 10.43 25.141 1 98.56 285 TRP B C 1
ATOM 4811 O O . TRP B 1 285 ? -14.281 9.68 26.062 1 98.56 285 TRP B O 1
ATOM 4821 N N . VAL B 1 286 ? -14.828 11.703 25.25 1 98.19 286 VAL B N 1
ATOM 4822 C CA . VAL B 1 286 ? -14.789 12.359 26.562 1 98.19 286 VAL B CA 1
ATOM 4823 C C . VAL B 1 286 ? -16.141 13.031 26.828 1 98.19 286 VAL B C 1
ATOM 4825 O O . VAL B 1 286 ? -16.938 13.234 25.922 1 98.19 286 VAL B O 1
ATOM 4828 N N . PRO B 1 287 ? -16.422 13.367 28.062 1 97.94 287 PRO B N 1
ATOM 4829 C CA . PRO B 1 287 ? -17.672 14.062 28.359 1 97.94 287 PRO B CA 1
ATOM 4830 C C . PRO B 1 287 ? -17.797 15.414 27.656 1 97.94 287 PRO B C 1
ATOM 4832 O O . PRO B 1 287 ? -16.781 16.125 27.516 1 97.94 287 PRO B O 1
ATOM 4835 N N . ASP B 1 288 ? -18.969 15.805 27.266 1 97.94 288 ASP B N 1
ATOM 4836 C CA . ASP B 1 288 ? -19.219 17.094 26.625 1 97.94 288 ASP B CA 1
ATOM 4837 C C . ASP B 1 288 ? -18.922 18.25 27.578 1 97.94 288 ASP B C 1
ATOM 4839 O O . ASP B 1 288 ? -18.422 19.297 27.156 1 97.94 288 ASP B O 1
ATOM 4843 N N . GLU B 1 289 ? -19.359 18 28.797 1 97.38 289 GLU B N 1
ATOM 4844 C CA . GLU B 1 289 ? -19.156 19.047 29.797 1 97.38 289 GLU B CA 1
ATOM 4845 C C . GLU B 1 289 ? -17.672 19.391 29.938 1 97.38 289 GLU B C 1
ATOM 4847 O O . GLU B 1 289 ? -16.844 18.5 30.188 1 97.38 289 GLU B O 1
ATOM 4852 N N . GLY B 1 290 ? -17.375 20.609 29.703 1 95.25 290 GLY B N 1
ATOM 4853 C CA . GLY B 1 290 ? -16.016 21.078 29.922 1 95.25 290 GLY B CA 1
ATOM 4854 C C . GLY B 1 290 ? -15.109 20.828 28.719 1 95.25 290 GLY B C 1
ATOM 4855 O O . GLY B 1 290 ? -13.93 21.188 28.734 1 95.25 290 GLY B O 1
ATOM 4856 N N . TYR B 1 291 ? -15.641 20.234 27.703 1 96.12 291 TYR B N 1
ATOM 4857 C CA . TYR B 1 291 ? -14.836 19.938 26.531 1 96.12 291 TYR B CA 1
ATOM 4858 C C . TYR B 1 291 ? -14.469 21.203 25.781 1 96.12 291 TYR B C 1
ATOM 4860 O O . TYR B 1 291 ? -15.312 22.062 25.547 1 96.12 291 TYR B O 1
ATOM 4868 N N . ASN B 1 292 ? -13.195 21.328 25.438 1 95.56 292 ASN B N 1
ATOM 4869 C CA . ASN B 1 292 ? -12.664 22.406 24.609 1 95.56 292 ASN B CA 1
ATOM 4870 C C . ASN B 1 292 ? -11.57 21.906 23.672 1 95.56 292 ASN B C 1
ATOM 4872 O O . ASN B 1 292 ? -10.484 21.516 24.109 1 95.56 292 ASN B O 1
ATOM 4876 N N . TYR B 1 293 ? -11.883 21.875 22.406 1 95.69 293 TYR B N 1
ATOM 4877 C CA . TYR B 1 293 ? -10.938 21.328 21.438 1 95.69 293 TYR B CA 1
ATOM 4878 C C . TYR B 1 293 ? -9.672 22.172 21.375 1 95.69 293 TYR B C 1
ATOM 4880 O O . TYR B 1 293 ? -8.625 21.688 20.938 1 95.69 293 TYR B O 1
ATOM 4888 N N . LEU B 1 294 ? -9.617 23.391 21.75 1 94.88 294 LEU B N 1
ATOM 4889 C CA . LEU B 1 294 ? -8.453 24.266 21.719 1 94.88 294 LEU B CA 1
ATOM 4890 C C . LEU B 1 294 ? -7.473 23.891 22.828 1 94.88 294 LEU B C 1
ATOM 4892 O O . LEU B 1 294 ? -6.336 24.375 22.844 1 94.88 294 LEU B O 1
ATOM 4896 N N . ASP B 1 295 ? -7.887 22.922 23.719 1 92.44 295 ASP B N 1
ATOM 4897 C CA . ASP B 1 295 ? -7.043 22.516 24.844 1 92.44 295 ASP B CA 1
ATOM 4898 C C . ASP B 1 295 ? -6.352 21.188 24.562 1 92.44 295 ASP B C 1
ATOM 4900 O O . ASP B 1 295 ? -5.547 20.719 25.375 1 92.44 295 ASP B O 1
ATOM 4904 N N . ILE B 1 296 ? -6.668 20.641 23.484 1 91.62 296 ILE B N 1
ATOM 4905 C CA . ILE B 1 296 ? -6.109 19.328 23.172 1 91.62 296 ILE B CA 1
ATOM 4906 C C . ILE B 1 296 ? -4.59 19.438 23.031 1 91.62 296 ILE B C 1
ATOM 4908 O O . ILE B 1 296 ? -4.094 20.281 22.281 1 91.62 296 ILE B O 1
ATOM 4912 N N . LYS B 1 297 ? -3.936 18.578 23.672 1 86.75 297 LYS B N 1
ATOM 4913 C CA . LYS B 1 297 ? -2.477 18.594 23.688 1 86.75 297 LYS B CA 1
ATOM 4914 C C . LYS B 1 297 ? -1.911 17.953 22.422 1 86.75 297 LYS B C 1
ATOM 4916 O O . LYS B 1 297 ? -2.52 17.047 21.844 1 86.75 297 LYS B O 1
ATOM 4921 N N . PHE B 1 298 ? -0.742 18.469 22.109 1 85.25 298 PHE B N 1
ATOM 4922 C CA . PHE B 1 298 ? -0.017 17.953 20.953 1 85.25 298 PHE B CA 1
ATOM 4923 C C . PHE B 1 298 ? 0.739 16.672 21.312 1 85.25 298 PHE B C 1
ATOM 4925 O O . PHE B 1 298 ? 1.364 16.594 22.375 1 85.25 298 PHE B O 1
ATOM 4932 N N . SER B 1 299 ? 0.552 15.602 20.5 1 80.19 299 SER B N 1
ATOM 4933 C CA . SER B 1 299 ? 1.348 14.391 20.625 1 80.19 299 SER B CA 1
ATOM 4934 C C . SER B 1 299 ? 2.242 14.188 19.406 1 80.19 299 SER B C 1
ATOM 4936 O O . SER B 1 299 ? 1.821 14.438 18.266 1 80.19 299 SER B O 1
ATOM 4938 N N . ASN B 1 300 ? 3.504 13.781 19.672 1 80.62 300 ASN B N 1
ATOM 4939 C CA . ASN B 1 300 ? 4.43 13.547 18.562 1 80.62 300 ASN B CA 1
ATOM 4940 C C . ASN B 1 300 ? 4.832 12.078 18.484 1 80.62 300 ASN B C 1
ATOM 4942 O O . ASN B 1 300 ? 5.832 11.734 17.844 1 80.62 300 ASN B O 1
ATOM 4946 N N . ASN B 1 301 ? 4.137 11.242 19.266 1 88.06 301 ASN B N 1
ATOM 4947 C CA . ASN B 1 301 ? 4.395 9.812 19.156 1 88.06 301 ASN B CA 1
ATOM 4948 C C . ASN B 1 301 ? 3.549 9.18 18.047 1 88.06 301 ASN B C 1
ATOM 4950 O O . ASN B 1 301 ? 2.391 8.828 18.281 1 88.06 301 ASN B O 1
ATOM 4954 N N . PHE B 1 302 ? 4.168 8.977 16.984 1 91.88 302 PHE B N 1
ATOM 4955 C CA . PHE B 1 302 ? 3.49 8.43 15.812 1 91.88 302 PHE B CA 1
ATOM 4956 C C . PHE B 1 302 ? 3.896 6.98 15.578 1 91.88 302 PHE B C 1
ATOM 4958 O O . PHE B 1 302 ? 3.656 6.426 14.508 1 91.88 302 PHE B O 1
ATOM 4965 N N . SER B 1 303 ? 4.52 6.367 16.609 1 94.62 303 SER B N 1
ATOM 4966 C CA . SER B 1 303 ? 5.004 4.996 16.469 1 94.62 303 SER B CA 1
ATOM 4967 C C . SER B 1 303 ? 3.879 3.988 16.672 1 94.62 303 SER B C 1
ATOM 4969 O O . SER B 1 303 ? 2.758 4.363 17.016 1 94.62 303 SER B O 1
ATOM 4971 N N . SER B 1 304 ? 4.168 2.762 16.422 1 97.81 304 SER B N 1
ATOM 4972 C CA . SER B 1 304 ? 3.195 1.679 16.531 1 97.81 304 SER B CA 1
ATOM 4973 C C . SER B 1 304 ? 3.137 1.133 17.953 1 97.81 304 SER B C 1
ATOM 4975 O O . SER B 1 304 ? 4.172 0.98 18.609 1 97.81 304 SER B O 1
ATOM 4977 N N . THR B 1 305 ? 1.94 0.816 18.422 1 97.75 305 THR B N 1
ATOM 4978 C CA . THR B 1 305 ? 1.79 0.172 19.719 1 97.75 305 THR B CA 1
ATOM 4979 C C . THR B 1 305 ? 2.287 -1.27 19.672 1 97.75 305 THR B C 1
ATOM 4981 O O . THR B 1 305 ? 2.492 -1.897 20.703 1 97.75 305 THR B O 1
ATOM 4984 N N . LEU B 1 306 ? 2.518 -1.844 18.5 1 98.19 306 LEU B N 1
ATOM 4985 C CA . LEU B 1 306 ? 2.959 -3.223 18.328 1 98.19 306 LEU B CA 1
ATOM 4986 C C . LEU B 1 306 ? 4.473 -3.33 18.469 1 98.19 306 LEU B C 1
ATOM 4988 O O . LEU B 1 306 ? 5.012 -4.434 18.594 1 98.19 306 LEU B O 1
ATOM 4992 N N . THR B 1 307 ? 5.129 -2.213 18.391 1 97 307 THR B N 1
ATOM 4993 C CA . THR B 1 307 ? 6.582 -2.16 18.531 1 97 307 THR B CA 1
ATOM 4994 C C . THR B 1 307 ? 6.984 -1.099 19.547 1 97 307 THR B C 1
ATOM 4996 O O . THR B 1 307 ? 7.691 -0.147 19.219 1 97 307 THR B O 1
ATOM 4999 N N . PRO B 1 308 ? 6.621 -1.198 20.75 1 95.5 308 PRO B N 1
ATOM 5000 C CA . PRO B 1 308 ? 6.824 -0.164 21.781 1 95.5 308 PRO B CA 1
ATOM 5001 C C . PRO B 1 308 ? 8.297 0.182 21.984 1 95.5 308 PRO B C 1
ATOM 5003 O O . PRO B 1 308 ? 8.625 1.312 22.359 1 95.5 308 PRO B O 1
ATOM 5006 N N . TRP B 1 309 ? 9.188 -0.729 21.672 1 95.06 309 TRP B N 1
ATOM 5007 C CA . TRP B 1 309 ? 10.617 -0.511 21.875 1 95.06 309 TRP B CA 1
ATOM 5008 C C . TRP B 1 309 ? 11.141 0.582 20.953 1 95.06 309 TRP B C 1
ATOM 5010 O O . TRP B 1 309 ? 12.18 1.183 21.203 1 95.06 309 TRP B O 1
ATOM 5020 N N . VAL B 1 310 ? 10.398 0.864 19.922 1 94.12 310 VAL B N 1
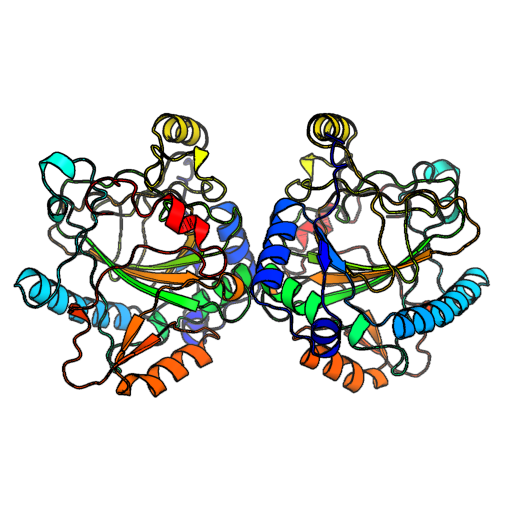ATOM 5021 C CA . VAL B 1 310 ? 10.812 1.883 18.953 1 94.12 310 VAL B CA 1
ATOM 5022 C C . VAL B 1 310 ? 10.758 3.262 19.609 1 94.12 310 VAL B C 1
ATOM 5024 O O . VAL B 1 310 ? 11.727 4.023 19.562 1 94.12 310 VAL B O 1
ATOM 5027 N N . TRP B 1 311 ? 9.695 3.564 20.219 1 92.5 311 TRP B N 1
ATOM 5028 C CA . TRP B 1 311 ? 9.547 4.844 20.906 1 92.5 311 TRP B CA 1
ATOM 5029 C C . TRP B 1 311 ? 10.398 4.887 22.172 1 92.5 311 TRP B C 1
ATOM 5031 O O . TRP B 1 311 ? 11 5.914 22.484 1 92.5 311 TRP B O 1
ATOM 5041 N N . GLU B 1 312 ? 10.43 3.785 22.828 1 93.06 312 GLU B N 1
ATOM 5042 C CA . GLU B 1 312 ? 11.188 3.695 24.078 1 93.06 312 GLU B CA 1
ATOM 5043 C C . GLU B 1 312 ? 12.664 4.016 23.844 1 93.06 312 GLU B C 1
ATOM 5045 O O . GLU B 1 312 ? 13.328 4.566 24.734 1 93.06 312 GLU B O 1
ATOM 5050 N N . ALA B 1 313 ? 13.125 3.785 22.688 1 91.12 313 ALA B N 1
ATOM 5051 C CA . ALA B 1 313 ? 14.531 4 22.359 1 91.12 313 ALA B CA 1
ATOM 5052 C C . ALA B 1 313 ? 14.852 5.488 22.266 1 91.12 313 ALA B C 1
ATOM 5054 O O . ALA B 1 313 ? 16 5.895 22.438 1 91.12 313 ALA B O 1
ATOM 5055 N N . ILE B 1 314 ? 13.773 6.348 22.062 1 90.31 314 ILE B N 1
ATOM 5056 C CA . ILE B 1 314 ? 14.109 7.734 21.75 1 90.31 314 ILE B CA 1
ATOM 5057 C C . ILE B 1 314 ? 13.344 8.672 22.688 1 90.31 314 ILE B C 1
ATOM 5059 O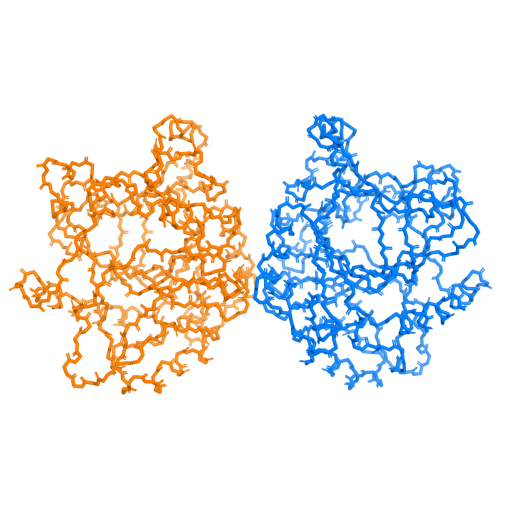 O . ILE B 1 314 ? 13.57 9.883 22.672 1 90.31 314 ILE B O 1
ATOM 5063 N N . GLN B 1 315 ? 12.508 8.133 23.453 1 85.88 315 GLN B N 1
ATOM 5064 C CA . GLN B 1 315 ? 11.586 8.977 24.203 1 85.88 315 GLN B CA 1
ATOM 5065 C C . GLN B 1 315 ? 12.336 9.883 25.172 1 85.88 315 GLN B C 1
ATOM 5067 O O . GLN B 1 315 ? 11.844 10.953 25.547 1 85.88 315 GLN B O 1
ATOM 5072 N N . HIS B 1 316 ? 13.602 9.492 25.469 1 83.81 316 HIS B N 1
ATOM 5073 C CA . HIS B 1 316 ? 14.352 10.266 26.453 1 83.81 316 HIS B CA 1
ATOM 5074 C C . HIS B 1 316 ? 15.477 11.062 25.781 1 83.81 316 HIS B C 1
ATOM 5076 O O . HIS B 1 316 ? 16.234 11.75 26.469 1 83.81 316 HIS B O 1
ATOM 5082 N N . VAL B 1 317 ? 15.57 10.82 24.547 1 80.19 317 VAL B N 1
ATOM 5083 C CA . VAL B 1 317 ? 16.578 11.578 23.828 1 80.19 317 VAL B CA 1
ATOM 5084 C C . VAL B 1 317 ? 16.172 13.047 23.734 1 80.19 317 VAL B C 1
ATOM 5086 O O . VAL B 1 317 ? 15.031 13.359 23.375 1 80.19 317 VAL B O 1
ATOM 5089 N N . LYS B 1 318 ? 17.125 13.766 24.328 1 67.06 318 LYS B N 1
ATOM 5090 C CA . LYS B 1 318 ? 16.875 15.203 24.328 1 67.06 318 LYS B CA 1
ATOM 5091 C C . LYS B 1 318 ? 16.75 15.734 22.906 1 67.06 318 LYS B C 1
ATOM 5093 O O . LYS B 1 318 ? 17.625 15.516 22.062 1 67.06 318 LYS B O 1
ATOM 5098 N N . THR B 1 319 ? 15.555 15.742 22.422 1 61.81 319 THR B N 1
ATOM 5099 C CA . THR B 1 319 ? 15.328 16.266 21.078 1 61.81 319 THR B CA 1
ATOM 5100 C C . THR B 1 319 ? 15.5 17.781 21.047 1 61.81 319 THR B C 1
ATOM 5102 O O . THR B 1 319 ? 15.555 18.422 22.109 1 61.81 319 THR B O 1
ATOM 5105 N N . VAL B 1 320 ? 15.961 18.312 19.844 1 51.41 320 VAL B N 1
ATOM 5106 C CA . VAL B 1 320 ? 15.977 19.766 19.719 1 51.41 320 VAL B CA 1
ATOM 5107 C C . VAL B 1 320 ? 14.734 20.344 20.375 1 51.41 320 VAL B C 1
ATOM 5109 O O . VAL B 1 320 ? 13.68 19.703 20.406 1 51.41 320 VAL B O 1
ATOM 5112 N N . LYS B 1 321 ? 14.906 21.188 21.234 1 47.38 321 LYS B N 1
ATOM 5113 C CA . LYS B 1 321 ? 13.867 21.891 21.984 1 47.38 321 LYS B CA 1
ATOM 5114 C C . LYS B 1 321 ? 12.648 22.156 21.094 1 47.38 321 LYS B C 1
ATOM 5116 O O . LYS B 1 321 ? 12.789 22.641 19.969 1 47.38 321 LYS B O 1
ATOM 5121 N N . GLY B 1 322 ? 11.469 21.625 21.516 1 45.78 322 GLY B N 1
ATOM 5122 C CA . GLY B 1 322 ? 10.148 21.828 20.953 1 45.78 322 GLY B CA 1
ATOM 5123 C C . GLY B 1 322 ? 9.594 20.594 20.266 1 45.78 322 GLY B C 1
ATOM 5124 O O . GLY B 1 322 ? 8.477 20.609 19.75 1 45.78 322 GLY B O 1
ATOM 5125 N N . TYR B 1 323 ? 10.492 19.641 19.797 1 49.94 323 TYR B N 1
ATOM 5126 C CA . TYR B 1 323 ? 9.812 18.438 19.359 1 49.94 323 TYR B CA 1
ATOM 5127 C C . TYR B 1 323 ? 9.695 17.422 20.5 1 49.94 323 TYR B C 1
ATOM 5129 O O . TYR B 1 323 ? 10.641 17.234 21.266 1 49.94 323 TYR B O 1
#

Sequence (646 aa):
MPVRLDAPQAIVLTDEERDSGVMSDKKLYDAIEAFHTDGLVVVENAIPVDLVDKLNERMLQDTDKLLGGGGNVHFNHLNQNAATKGAAAGGNLSQVPPLQKEWLFPEIFANKHGARIVNNILGPKPEVHFCRTNTLLATDERQMVHADLRFEHPKHPFAIAFNTCLIDVGPENGSTELWLGTQNTSLETHRDLGEPMIAEPFLEERRKVRSPIYPRLKKGSIVLRDLRLWHAGMPNPTQETRIMLAIVYWASWYKNGAVIPMPESLKPTIRALEESANIKYAAEWVPDEGYNYLDIKFSNNFSSTLTPWVWEAIQHVKTVKGYMPVRLDAPQAIVLTDEERDSGVMSDKKLYDAIEAFHTDGLVVVENAIPVDLVDKLNERMLQDTDKLLGGGGNVHFNHLNQNAATKGAAAGGNLSQVPPLQKEWLFPEIFANKHGARIVNNILGPKPEVHFCRTNTLLATDERQMVHADLRFEHPKHPFAIAFNTCLIDVGPENGSTELWLGTQNTSLETHRDLGEPMIAEPFLEERRKVRSPIYPRLKKGSIVLRDLRLWHAGMPNPTQETRIMLAIVYWASWYKNGAVIPMPESLKPTIRALEESANIKYAAEWVPDEGYNYLDIKFSNNFSSTLTPWVWEAIQHVKTVKGY

Nearest PDB structures (foldseek):
  7cl5-assembly2_D-2  TM=8.902E-01  e=2.575E-24  Streptomyces kanamyceticus
  7cl2-assembly3_F  TM=8.953E-01  e=8.631E-24  Streptomyces kanamyceticus
  6s0r-assembly2_B  TM=8.917E-01  e=2.104E-23  Streptomyces kanamyceticus
  4xab-assembly1_A  TM=6.334E-01  e=2.164E-08  Micromonospora carbonacea
  2opw-assembly1_A  TM=6.305E-01  e=2.008E-07  Homo sapiens

Foldseek 3Di:
DPPPPDDQAEAEDDLVCLVVLHDDPVSLVVQLVSCQQWLKYKYALNAPLVLLQVQVVVVVVVVVCVVVPNADWAAFQQWPCCVPPNRVQQQFIKFARDQDLVSCDLSQVQRQNVLVSCCVFQNFAWEWQDKIKGKGAAHQIKGAKFFLDQWFDDLGFFKKWKKAKSAKDWPQFKAKWFLTRQLNDGNVQAPDHREGHGDPVVQVVSCVVPNIDIDIDHGSMIMIGRSSTIIMTHGGNDRDIIIMIITMTGRPVQAWDHAQEHEPVCVVVQVVSCVVNRYYYRYDYDHPVPDDSSHDDDDSRRHHPVCVVGCVVPVPPPYNPRD/DPPPPDDQAEQEDDPVCLVVLHDDPVSLVVQLVSCQQWLKYKYALNAPLVLLQVQVVVVVVVVVCVVVVNADWAAFQQWPCCVPPNRVQQQFIKFARDQDLVSCDLSQNQRQNVLVSCCVFQNFAWEWQDKIKGKGAAHQIKGAKFFLDQWFDDLGFFKKWKKAKSAKDWPQFKAKWFLTRQLNDGNVQAPDHREGHGDPVVQVVSCVVPNIDIDIDHGSMIMIGRSSTIIMTHHGNDRDIIIMIITMTGRPVQAWDHAQEHEPVCVVVQVVSCVVNRYYYRYDYDHPVPDDSSHDDDDSRRHHPVCVVGCVVPVPPPYNPRD

InterPro domains:
  IPR008775 Phytanoyl-CoA dioxygenase-like [PF05721] (35-243)
  IPR051961 Fungal Secondary Metabolite Dioxygenase [PTHR37563] (7-266)

Radius of gyration: 26.65 Å; Cα contacts (8 Å, |Δi|>4): 1467; chains: 2; bounding box: 51×78×61 Å

Solvent-accessible surface area (backbone atoms only — not comparable to full-atom values): 33169 Å² total; per-residue (Å²): 123,85,76,77,75,81,69,76,52,69,45,75,47,49,71,67,30,36,74,69,46,52,73,56,63,59,56,54,40,50,43,53,52,31,26,74,59,31,20,28,26,33,34,35,49,50,29,65,52,68,60,36,47,51,49,38,57,53,49,51,51,50,49,52,36,33,77,69,63,68,40,55,78,40,45,47,26,50,24,73,54,22,90,81,64,34,30,66,53,32,18,31,34,43,48,48,63,72,87,40,79,94,62,59,46,46,60,72,79,28,24,37,59,62,33,50,53,46,22,44,54,32,3,55,44,26,26,34,39,42,67,33,27,51,30,33,36,55,18,87,33,35,34,49,49,21,25,86,51,42,59,83,70,78,76,57,82,50,38,35,36,39,32,33,40,44,45,71,38,23,66,74,57,25,24,51,36,35,34,68,51,40,33,78,56,60,74,84,47,30,63,46,82,41,31,35,37,52,24,65,71,54,50,54,56,41,45,75,78,53,56,66,38,58,54,73,43,58,47,21,25,38,35,44,29,36,42,51,26,35,30,22,51,38,33,14,81,38,85,65,71,41,46,25,40,35,38,28,34,30,17,51,66,55,39,60,66,43,56,37,81,37,40,54,85,44,49,68,58,51,51,50,36,20,66,70,27,52,36,36,70,37,62,38,76,39,65,57,79,87,61,55,61,48,56,60,76,90,79,88,66,78,48,34,63,78,48,54,66,46,51,65,73,32,72,75,47,81,33,67,71,66,105,123,85,76,79,74,82,69,77,52,70,45,76,47,48,71,66,29,37,75,70,47,53,72,56,64,60,56,51,39,50,43,55,51,30,26,73,61,31,23,28,26,33,34,35,50,50,30,66,51,69,61,36,47,54,50,40,58,54,48,52,51,52,49,52,37,34,78,70,62,67,39,55,77,41,46,46,26,51,23,72,54,21,91,80,64,33,30,66,51,31,18,32,34,44,46,49,62,71,86,42,80,94,63,59,45,46,62,71,79,27,25,37,58,62,34,50,53,46,20,42,55,32,3,56,43,26,25,35,39,42,66,32,29,51,30,33,35,56,17,86,33,36,34,48,48,21,25,84,52,44,58,82,70,78,77,57,82,50,40,36,34,39,32,34,42,44,46,71,37,23,65,76,56,25,23,52,36,34,33,68,50,41,33,77,58,61,75,84,47,28,63,46,82,41,32,33,37,51,26,64,70,56,51,55,56,41,46,74,77,52,56,66,38,58,52,73,43,59,48,22,24,38,36,44,29,36,41,50,26,35,29,23,53,38,33,14,80,38,84,64,70,43,45,26,39,36,37,29,34,29,16,51,68,54,39,60,66,45,58,37,80,38,40,53,84,43,49,68,57,52,50,50,35,19,65,70,26,51,35,36,70,36,62,38,75,38,64,58,80,87,61,55,60,47,54,61,76,90,79,86,64,78,50,34,64,80,46,55,66,46,51,65,73,32,73,78,45,81,33,67,72,66,103

Organism: NCBI:txid1296121